Protein 1YNP (pdb70)

Structure (mmCIF, N/CA/C/O backbone):
data_1YNP
#
_entry.id   1YNP
#
_cell.length_a   74.669
_cell.length_b   86.566
_cell.length_c   105.427
_cell.angle_alpha   90.00
_cell.angle_beta   90.00
_cell.angle_gamma   90.00
#
_symmetry.space_group_name_H-M   'P 21 21 21'
#
loop_
_entity.id
_entity.type
_entity.pdbx_description
1 polymer oxidoreductase
2 branched beta-D-fructofuranose-(2-1)-alpha-D-glucopyranose
3 non-polymer 'SODIUM ION'
4 non-polymer 'SULFATE ION'
5 non-polymer GLYCEROL
6 water water
#
loop_
_atom_site.group_PDB
_atom_site.id
_atom_site.type_symbol
_atom_site.label_atom_id
_atom_site.label_alt_id
_atom_site.label_comp_id
_atom_site.label_asym_id
_atom_site.label_entity_id
_atom_site.label_seq_id
_atom_site.pdbx_PDB_ins_code
_atom_site.Cartn_x
_atom_site.Cartn_y
_atom_site.Cartn_z
_atom_site.occupancy
_atom_site.B_iso_or_equiv
_atom_site.auth_seq_id
_atom_site.auth_comp_id
_atom_site.auth_asym_id
_atom_site.auth_atom_id
_atom_site.pdbx_PDB_model_num
ATOM 1 N N . HIS A 1 20 ? -42.197 62.060 27.998 1.00 31.92 -1 HIS A N 1
ATOM 2 C CA . HIS A 1 20 ? -41.336 62.061 26.792 1.00 29.85 -1 HIS A CA 1
ATOM 3 C C . HIS A 1 20 ? -39.874 62.115 27.240 1.00 26.83 -1 HIS A C 1
ATOM 4 O O . HIS A 1 20 ? -38.968 61.741 26.509 1.00 25.00 -1 HIS A O 1
ATOM 11 N N . MET A 1 21 ? -39.485 62.525 28.654 1.00 18.76 1 MET A N 1
ATOM 12 C CA . MET A 1 21 ? -38.078 62.400 29.112 1.00 17.51 1 MET A CA 1
ATOM 13 C C . MET A 1 21 ? -37.794 60.981 29.573 1.00 17.85 1 MET A C 1
ATOM 14 O O . MET A 1 21 ? -38.367 60.516 30.585 1.00 21.79 1 MET A O 1
ATOM 19 N N . LYS A 1 22 ? -36.893 60.295 28.866 1.00 16.38 2 LYS A N 1
ATOM 20 C CA . LYS A 1 22 ? -36.455 58.958 29.244 1.00 16.14 2 LYS A CA 1
ATOM 21 C C . LYS A 1 22 ? -35.456 59.021 30.427 1.00 13.75 2 LYS A C 1
ATOM 22 O O . LYS A 1 22 ? -34.819 60.069 30.667 1.00 15.18 2 LYS A O 1
ATOM 28 N N . LYS A 1 23 ? -35.363 57.885 31.104 1.00 15.83 3 LYS A N 1
ATOM 29 C CA . LYS A 1 23 ? -34.463 57.717 32.251 1.00 14.50 3 LYS A CA 1
ATOM 30 C C . LYS A 1 23 ? -33.476 56.594 31.990 1.00 16.14 3 LYS A C 1
ATOM 31 O O . LYS A 1 23 ? -33.758 55.683 31.223 1.00 17.95 3 LYS A O 1
ATOM 37 N N . ARG A 1 24 ? -32.324 56.654 32.657 1.00 12.76 4 ARG A N 1
ATOM 38 C CA . ARG A 1 24 ? -31.346 55.575 32.612 1.00 13.59 4 ARG A CA 1
ATOM 39 C C . ARG A 1 24 ? -30.919 55.257 34.040 1.00 13.33 4 ARG A C 1
ATOM 40 O O . ARG A 1 24 ? -30.865 56.143 34.895 1.00 13.97 4 ARG A O 1
ATOM 48 N N . GLN A 1 25 ? -30.583 54.008 34.278 1.00 13.48 5 GLN A N 1
ATOM 49 C CA . GLN A 1 25 ? -30.037 53.592 35.593 1.00 14.35 5 GLN A CA 1
ATOM 50 C C . GLN A 1 25 ? -28.660 54.172 35.795 1.00 14.30 5 GLN A C 1
ATOM 51 O O . GLN A 1 25 ? -27.804 54.127 34.897 1.00 14.39 5 GLN A O 1
ATOM 57 N N . LEU A 1 26 ? -28.428 54.734 36.984 1.00 14.01 6 LEU A N 1
ATOM 58 C CA . LEU A 1 26 ? -27.114 55.291 37.284 1.00 14.46 6 LEU A CA 1
ATOM 59 C C . LEU A 1 26 ? -26.225 54.179 37.819 1.00 13.04 6 LEU A C 1
ATOM 60 O O . LEU A 1 26 ? -26.353 53.731 38.976 1.00 14.63 6 LEU A O 1
ATOM 65 N N . GLY A 1 27 ? -25.331 53.659 36.975 1.00 13.17 7 GLY A N 1
ATOM 66 C CA . GLY A 1 27 ? -24.530 52.518 37.379 1.00 15.18 7 GLY A CA 1
ATOM 67 C C . GLY A 1 27 ? -25.361 51.326 37.829 1.00 14.71 7 GLY A C 1
ATOM 68 O O . GLY A 1 27 ? -26.390 51.029 37.237 1.00 16.68 7 GLY A O 1
ATOM 69 N N . THR A 1 28 ? -24.972 50.677 38.927 1.00 16.81 8 THR A N 1
ATOM 70 C CA . THR A 1 28 ? -25.797 49.563 39.419 1.00 18.21 8 THR A CA 1
ATOM 71 C C . THR A 1 28 ? -26.719 50.021 40.554 1.00 17.69 8 THR A C 1
ATOM 72 O O . THR A 1 28 ? -27.366 49.186 41.192 1.00 19.52 8 THR A O 1
ATOM 76 N N . SER A 1 29 ? -26.764 51.340 40.796 1.00 16.12 9 SER A N 1
ATOM 77 C CA . SER A 1 29 ? -27.574 51.937 41.871 1.00 15.38 9 SER A CA 1
ATOM 78 C C . SER A 1 29 ? -29.072 51.827 41.544 1.00 16.06 9 SER A C 1
ATOM 79 O O . SER A 1 29 ? -29.470 51.533 40.417 1.00 16.05 9 SER A O 1
ATOM 82 N N . ASP A 1 30 ? -29.901 52.097 42.540 1.00 15.49 10 ASP A N 1
ATOM 83 C CA . ASP A 1 30 ? -31.344 52.124 42.341 1.00 17.92 10 ASP A CA 1
ATOM 84 C C . ASP A 1 30 ? -31.826 53.466 41.777 1.00 16.74 10 ASP A C 1
ATOM 85 O O . ASP A 1 30 ? -33.037 53.721 41.713 1.00 20.39 10 ASP A O 1
ATOM 90 N N . LEU A 1 31 ? -30.899 54.368 41.402 1.00 14.87 11 LEU A N 1
ATOM 91 C CA . LEU A 1 31 ? -31.312 55.685 40.932 1.00 15.39 11 LEU A CA 1
ATOM 92 C C . LEU A 1 31 ? -31.555 55.616 39.440 1.00 15.63 11 LEU A C 1
ATOM 93 O O . LEU A 1 31 ? -30.696 55.110 38.716 1.00 18.65 11 LEU A O 1
ATOM 98 N N . HIS A 1 32 ? -32.725 56.103 39.003 1.00 14.95 12 HIS A N 1
ATOM 99 C CA . HIS A 1 32 ? -33.055 56.186 37.576 1.00 14.64 12 HIS A CA 1
ATOM 100 C C . HIS A 1 32 ? -33.220 57.618 37.198 1.00 14.07 12 HIS A C 1
ATOM 101 O O . HIS A 1 32 ? -34.171 58.291 37.603 1.00 16.40 12 HIS A O 1
ATOM 108 N N . VAL A 1 33 ? -32.246 58.096 36.436 1.00 13.47 13 VAL A N 1
ATOM 109 C CA . VAL A 1 33 ? -32.076 59.548 36.253 1.00 13.88 13 VAL A CA 1
ATOM 110 C C . VAL A 1 33 ? -32.534 59.946 34.866 1.00 13.28 13 VAL A C 1
ATOM 111 O O . VAL A 1 33 ? -32.247 59.230 33.909 1.00 13.22 13 VAL A O 1
ATOM 115 N N . SER A 1 34 ? -33.156 61.116 34.765 1.00 13.55 14 SER A N 1
ATOM 116 C CA . SER A 1 34 ? -33.535 61.628 33.450 1.00 12.65 14 SER A CA 1
ATOM 117 C C . SER A 1 34 ? -32.268 61.788 32.586 1.00 12.15 14 SER A C 1
ATOM 118 O O . SER A 1 34 ? -31.201 62.141 33.093 1.00 12.62 14 SER A O 1
ATOM 121 N N . GLU A 1 35 ? -32.396 61.532 31.284 1.00 12.41 15 GLU A N 1
ATOM 122 C CA . GLU A 1 35 ? -31.268 61.684 30.381 1.00 12.54 15 GLU A CA 1
ATOM 123 C C . GLU A 1 35 ? -30.662 63.073 30.314 1.00 13.16 15 GLU A C 1
ATOM 124 O O . GLU A 1 35 ? -29.472 63.201 29.968 1.00 12.35 15 GLU A O 1
ATOM 130 N N . LEU A 1 36 ? -31.476 64.095 30.574 1.00 12.92 16 LEU A N 1
ATOM 131 C CA . LEU A 1 36 ? -30.976 65.452 30.765 1.00 12.66 16 LEU A CA 1
ATOM 132 C C . LEU A 1 36 ? -31.064 65.701 32.264 1.00 12.42 16 LEU A C 1
ATOM 133 O O . LEU A 1 36 ? -32.131 65.528 32.863 1.00 13.80 16 LEU A O 1
ATOM 138 N N . GLY A 1 37 ? -29.981 66.140 32.853 1.00 13.66 17 GLY A N 1
ATOM 139 C CA . GLY A 1 37 ? -30.004 66.566 34.232 1.00 15.01 17 GLY A CA 1
ATOM 140 C C . GLY A 1 37 ? -29.874 68.066 34.336 1.00 15.94 17 GLY A C 1
ATOM 141 O O . GLY A 1 37 ? -29.427 68.716 33.388 1.00 20.51 17 GLY A O 1
ATOM 142 N N . PHE A 1 38 ? -30.258 68.650 35.474 1.00 15.39 18 PHE A N 1
ATOM 143 C CA . PHE A 1 38 ? -30.227 70.081 35.636 1.00 15.70 18 PHE A CA 1
ATOM 144 C C . PHE A 1 38 ? -29.136 70.460 36.643 1.00 16.76 18 PHE A C 1
ATOM 145 O O . PHE A 1 38 ? -29.015 69.886 37.701 1.00 16.67 18 PHE A O 1
ATOM 153 N N . GLY A 1 39 ? -28.365 71.463 36.253 1.00 18.13 19 GLY A N 1
ATOM 154 C CA . GLY A 1 39 ? -27.334 72.073 37.035 1.00 18.33 19 GLY A CA 1
ATOM 155 C C . GLY A 1 39 ? -26.860 73.223 36.134 1.00 22.08 19 GLY A C 1
ATOM 156 O O . GLY A 1 39 ? -27.368 73.448 35.018 1.00 25.03 19 GLY A O 1
ATOM 157 N N . CYS A 1 40 ? -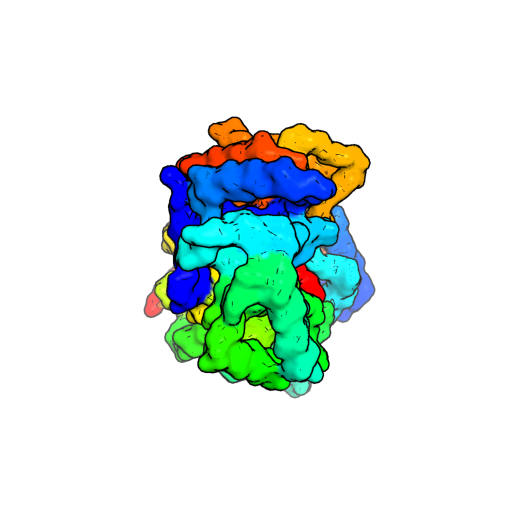25.818 73.877 36.570 1.00 24.38 20 CYS A N 1
ATOM 158 C CA . CYS A 1 40 ? -25.099 74.827 35.676 1.00 22.26 20 CYS A CA 1
ATOM 159 C C . CYS A 1 40 ? -26.065 75.862 35.027 1.00 23.79 20 CYS A C 1
ATOM 160 O O . CYS A 1 40 ? -26.056 76.117 33.778 1.00 24.66 20 CYS A O 1
ATOM 163 N N . MET A 1 41 ? -26.927 76.391 35.895 1.00 23.22 21 MET A N 1
ATOM 164 C CA . MET A 1 41 ? -27.822 77.478 35.574 1.00 21.85 21 MET A CA 1
ATOM 165 C C . MET A 1 41 ? -28.043 78.306 36.821 1.00 19.81 21 MET A C 1
ATOM 166 O O . MET A 1 41 ? -28.425 77.793 37.846 1.00 24.44 21 MET A O 1
ATOM 171 N N . SER A 1 42 ? -27.950 79.627 36.653 1.00 22.54 22 SER A N 1
ATOM 172 C CA . SER A 1 42 ? -28.205 80.544 37.748 1.00 24.12 22 SER A CA 1
ATOM 173 C C . SER A 1 42 ? -29.712 80.670 37.966 1.00 25.37 22 SER A C 1
ATOM 174 O O . SER A 1 42 ? -30.468 80.956 37.038 1.00 26.51 22 SER A O 1
ATOM 177 N N . LEU A 1 43 ? -30.128 80.490 39.207 1.00 25.71 23 LEU A N 1
ATOM 178 C CA . LEU A 1 43 ? -31.521 80.665 39.576 1.00 27.23 23 LEU A CA 1
ATOM 179 C C . LEU A 1 43 ? -31.842 82.119 39.968 1.00 29.43 23 LEU A C 1
ATOM 180 O O . LEU A 1 43 ? -32.998 82.453 40.242 1.00 31.69 23 LEU A O 1
ATOM 185 N N . GLY A 1 44 ? -30.823 82.975 40.026 1.00 31.27 24 GLY A N 1
ATOM 186 C CA . GLY A 1 44 ? -31.058 84.403 40.288 1.00 31.03 24 GLY A CA 1
ATOM 187 C C . GLY A 1 44 ? -31.285 84.753 41.749 1.00 32.55 24 GLY A C 1
ATOM 188 O O . GLY A 1 44 ? -31.197 83.891 42.605 1.00 34.20 24 GLY A O 1
ATOM 189 N N . THR A 1 45 ? -31.610 86.028 42.012 1.00 33.40 25 THR A N 1
ATOM 190 C CA . THR A 1 45 ? -31.697 86.631 43.373 1.00 33.49 25 THR A CA 1
ATOM 191 C C . THR A 1 45 ? -33.100 86.553 44.016 1.00 33.46 25 THR A C 1
ATOM 192 O O . THR A 1 45 ? -33.245 86.647 45.239 1.00 33.21 25 THR A O 1
ATOM 196 N N . ASP A 1 46 ? -34.116 86.430 43.169 1.00 33.16 26 ASP A N 1
ATOM 197 C CA . ASP A 1 46 ? -35.508 86.437 43.589 1.00 33.76 26 ASP A CA 1
ATOM 198 C C . ASP A 1 46 ? -35.929 84.998 43.774 1.00 32.35 26 ASP A C 1
ATOM 199 O O . ASP A 1 46 ? -35.919 84.220 42.820 1.00 31.74 26 ASP A O 1
ATOM 204 N N . GLU A 1 47 ? -36.289 84.645 45.005 1.00 31.18 27 GLU A N 1
ATOM 205 C CA . GLU A 1 47 ? -36.712 83.276 45.311 1.00 31.49 27 GLU A CA 1
ATOM 206 C C . GLU A 1 47 ? -37.965 82.882 44.530 1.00 30.74 27 GLU A C 1
ATOM 207 O O . GLU A 1 47 ? -38.106 81.738 44.097 1.00 30.68 27 GLU A O 1
ATOM 213 N N . THR A 1 48 ? -38.877 83.830 44.337 1.00 30.67 28 THR A N 1
ATOM 214 C CA . THR A 1 48 ? -40.101 83.551 43.592 1.00 30.02 28 THR A CA 1
ATOM 215 C C . THR A 1 48 ? -39.772 83.123 42.145 1.00 29.67 28 THR A C 1
ATOM 216 O O . THR A 1 48 ? -40.303 82.112 41.648 1.00 29.35 28 THR A O 1
ATOM 220 N N . LYS A 1 49 ? -38.867 83.864 41.500 1.00 28.66 29 LYS A N 1
ATOM 221 C CA . LYS A 1 49 ? -38.419 83.527 40.142 1.00 28.23 29 LYS A CA 1
ATOM 222 C C . LYS A 1 49 ? -37.653 82.211 40.122 1.00 24.91 29 LYS A C 1
ATOM 223 O O . LYS A 1 49 ? -37.845 81.405 39.222 1.00 26.73 29 LYS A O 1
ATOM 229 N N . ALA A 1 50 ? -36.823 81.986 41.137 1.00 25.09 30 ALA A N 1
ATOM 230 C CA . ALA A 1 50 ? -36.074 80.729 41.221 1.00 23.10 30 ALA A CA 1
ATOM 231 C C . ALA A 1 50 ? -37.035 79.542 41.281 1.00 21.37 30 ALA A C 1
ATOM 232 O O . ALA A 1 50 ? -36.844 78.519 40.604 1.00 21.60 30 ALA A O 1
ATOM 234 N N . ARG A 1 51 ? -38.094 79.656 42.087 1.00 22.45 31 ARG A N 1
ATOM 235 C CA . ARG A 1 51 ? -38.990 78.540 42.252 1.00 23.03 31 ARG A CA 1
ATOM 236 C C . ARG A 1 51 ? -39.791 78.335 40.966 1.00 22.82 31 ARG A C 1
ATOM 237 O O . ARG A 1 51 ? -40.133 77.217 40.623 1.00 23.80 31 ARG A O 1
ATOM 245 N N . ARG A 1 52 ? -40.103 79.424 40.251 1.00 24.89 32 ARG A N 1
ATOM 246 C CA . ARG A 1 52 ? -40.697 79.316 38.913 1.00 25.67 32 ARG A CA 1
ATOM 247 C C . ARG A 1 52 ? -39.812 78.523 37.934 1.00 23.63 32 ARG A C 1
ATOM 248 O O . ARG A 1 52 ? -40.306 77.668 37.210 1.00 23.97 32 ARG A O 1
ATOM 256 N N . ILE A 1 53 ? -38.527 78.838 37.916 1.00 22.56 33 ILE A N 1
ATOM 257 C CA . ILE A 1 53 ? -37.566 78.107 37.092 1.00 22.05 33 ILE A CA 1
ATOM 258 C C . ILE A 1 53 ? -37.565 76.625 37.447 1.00 20.22 33 ILE A C 1
ATOM 259 O O . ILE A 1 53 ? -37.757 75.776 36.579 1.00 21.28 33 ILE A O 1
ATOM 264 N N . MET A 1 54 ? -37.436 76.313 38.740 1.00 19.23 34 MET A N 1
ATOM 265 C CA . MET A 1 54 ? -37.412 74.905 39.141 1.00 19.99 34 MET A CA 1
ATOM 266 C C . MET A 1 54 ? -38.689 74.158 38.838 1.00 19.17 34 MET A C 1
ATOM 267 O O . MET A 1 54 ? -38.648 72.962 38.526 1.00 18.69 34 MET A O 1
ATOM 272 N N . ASP A 1 55 ? -39.847 74.796 39.034 1.00 20.04 35 ASP A N 1
ATOM 273 C CA . ASP A 1 55 ? -41.101 74.142 38.718 1.00 20.55 35 ASP A CA 1
ATOM 274 C C . ASP A 1 55 ? -41.097 73.737 37.245 1.00 19.41 35 ASP A C 1
ATOM 275 O O . ASP A 1 55 ? -41.544 72.655 36.890 1.00 22.02 35 ASP A O 1
ATOM 280 N N . GLU A 1 56 ? -40.618 74.639 36.382 1.00 19.44 36 GLU A N 1
ATOM 281 C CA . GLU A 1 56 ? -40.578 74.326 34.946 1.00 19.64 36 GLU A CA 1
ATOM 282 C C . GLU A 1 56 ? -39.616 73.189 34.591 1.00 18.19 36 GLU A C 1
ATOM 283 O O . GLU A 1 56 ? -39.955 72.294 33.836 1.00 19.65 36 GLU A O 1
ATOM 289 N N . VAL A 1 57 ? -38.433 73.216 35.194 1.00 18.13 37 VAL A N 1
ATOM 290 C CA . VAL A 1 57 ? -37.474 72.112 35.064 1.00 17.17 37 VAL A CA 1
ATOM 291 C C . VAL A 1 57 ? -38.129 70.766 35.377 1.00 17.26 37 VAL A C 1
ATOM 292 O O . VAL A 1 57 ? -38.052 69.807 34.600 1.00 17.88 37 VAL A O 1
ATOM 296 N N . LEU A 1 58 ? -38.798 70.704 36.537 1.00 18.00 38 LEU A N 1
ATOM 297 C CA . LEU A 1 58 ? -39.394 69.449 36.951 1.00 17.84 38 LEU A CA 1
ATOM 298 C C . LEU A 1 58 ? -40.571 69.067 36.038 1.00 16.61 38 LEU A C 1
ATOM 299 O O . LEU A 1 58 ? -40.788 67.904 35.734 1.00 19.13 38 LEU A O 1
ATOM 304 N N . GLU A 1 59 ? -41.340 70.087 35.633 1.00 17.83 39 GLU A N 1
ATOM 305 C CA . GLU A 1 59 ? -42.482 69.866 34.723 1.00 21.18 39 GLU A CA 1
ATOM 306 C C . GLU A 1 59 ? -42.042 69.229 33.388 1.00 19.17 39 GLU A C 1
ATOM 307 O O . GLU A 1 59 ? -42.754 68.410 32.824 1.00 21.77 39 GLU A O 1
ATOM 313 N N . LEU A 1 60 ? -40.838 69.603 32.937 1.00 19.08 40 LEU A N 1
ATOM 314 C CA . LEU A 1 60 ? -40.251 69.056 31.705 1.00 18.12 40 LEU A CA 1
ATOM 315 C C . LEU A 1 60 ? -39.830 67.594 31.842 1.00 18.15 40 LEU A C 1
ATOM 316 O O . LEU A 1 60 ? -39.447 66.974 30.866 1.00 20.07 40 LEU A O 1
ATOM 321 N N . GLY A 1 61 ? -39.892 67.037 33.057 1.00 17.17 41 GLY A N 1
ATOM 322 C CA . GLY A 1 61 ? -39.541 65.633 33.232 1.00 16.80 41 GLY A CA 1
ATOM 323 C C . GLY A 1 61 ? -38.099 65.394 33.680 1.00 14.74 41 GLY A C 1
ATOM 324 O O . GLY A 1 61 ? -37.636 64.271 33.739 1.00 18.18 41 GLY A O 1
ATOM 325 N N . ILE A 1 62 ? -37.376 66.477 33.933 1.00 15.62 42 ILE A N 1
ATOM 326 C CA . ILE A 1 62 ? -35.995 66.361 34.467 1.00 14.74 42 ILE A CA 1
ATOM 327 C C . ILE A 1 62 ? -36.132 66.004 35.948 1.00 13.82 42 ILE A C 1
ATOM 328 O O . ILE A 1 62 ? -36.882 66.681 36.661 1.00 16.21 42 ILE A O 1
ATOM 333 N N . ASN A 1 63 ? -35.466 64.950 36.391 1.00 13.75 43 ASN A N 1
ATOM 334 C CA . ASN A 1 63 ? -35.636 64.584 37.814 1.00 13.52 43 ASN A CA 1
ATOM 335 C C . ASN A 1 63 ? -34.313 64.533 38.556 1.00 14.30 43 ASN A C 1
ATOM 336 O O . ASN A 1 63 ? -34.288 64.154 39.724 1.00 16.89 43 ASN A O 1
ATOM 341 N N . TYR A 1 64 ? -33.236 64.924 37.880 1.00 14.64 44 TYR A N 1
ATOM 342 C CA . TYR A 1 64 ? -31.872 64.843 38.399 1.00 13.85 44 TYR A CA 1
ATOM 343 C C . TYR A 1 64 ? -31.369 66.248 38.554 1.00 13.89 44 TYR A C 1
ATOM 344 O O . TYR A 1 64 ? -31.191 66.951 37.537 1.00 16.55 44 TYR A O 1
ATOM 353 N N . LEU A 1 65 ? -31.120 66.655 39.806 1.00 13.11 45 LEU A N 1
ATOM 354 C CA . LEU A 1 65 ? -30.653 67.990 40.103 1.00 15.03 45 LEU A CA 1
ATOM 355 C C . LEU A 1 65 ? -29.304 67.904 40.767 1.00 15.31 45 LEU A C 1
ATOM 356 O O . LEU A 1 65 ? -29.185 67.320 41.830 1.00 18.84 45 LEU A O 1
ATOM 361 N N . ASP A 1 66 ? -28.279 68.428 40.109 1.00 14.86 46 ASP A N 1
ATOM 362 C CA . ASP A 1 66 ? -26.940 68.457 40.718 1.00 14.83 46 ASP A CA 1
ATOM 363 C C . ASP A 1 66 ? -26.630 69.861 41.149 1.00 14.12 46 ASP A C 1
ATOM 364 O O . ASP A 1 66 ? -26.590 70.764 40.310 1.00 15.47 46 ASP A O 1
ATOM 369 N N . THR A 1 67 ? -26.463 70.059 42.458 1.00 14.18 47 THR A N 1
ATOM 370 C CA . THR A 1 67 ? -26.249 71.407 42.966 1.00 16.60 47 THR A CA 1
ATOM 371 C C . THR A 1 67 ? -24.789 71.811 42.918 1.00 16.73 47 THR A C 1
ATOM 372 O O . THR A 1 67 ? -24.482 72.985 43.127 1.00 20.99 47 THR A O 1
ATOM 376 N N . ALA A 1 68 ? -23.903 70.864 42.651 1.00 15.98 48 ALA A N 1
ATOM 377 C CA . ALA A 1 68 ? -22.448 71.098 42.660 1.00 17.83 48 ALA A CA 1
ATOM 378 C C . ALA A 1 68 ? -22.057 72.059 41.540 1.00 17.86 48 ALA A C 1
ATOM 379 O O . ALA A 1 68 ? -22.633 72.013 40.453 1.00 17.60 48 ALA A O 1
ATOM 381 N N . ASP A 1 69 ? -21.044 72.886 41.806 1.00 20.15 49 ASP A N 1
ATOM 382 C CA . ASP A 1 69 ? -20.478 73.712 40.757 1.00 20.63 49 ASP A CA 1
ATOM 383 C C . ASP A 1 69 ? -20.048 72.879 39.528 1.00 18.85 49 ASP A C 1
ATOM 384 O O . ASP A 1 69 ? -19.354 71.862 39.667 1.00 21.87 49 ASP A O 1
ATOM 389 N N . LEU A 1 70 ? -20.506 73.305 38.356 1.00 16.86 50 LEU A N 1
ATOM 390 C CA . LEU A 1 70 ? -20.052 72.826 37.037 1.00 17.30 50 LEU A CA 1
ATOM 391 C C . LEU A 1 70 ? -19.585 74.069 36.341 1.00 15.90 50 LEU A C 1
ATOM 392 O O . LEU A 1 70 ? -20.341 75.086 36.254 1.00 17.83 50 LEU A O 1
ATOM 397 N N . TYR A 1 71 ? -18.351 74.052 35.873 1.00 13.32 51 TYR A N 1
ATOM 398 C CA . TYR A 1 71 ? -17.792 75.260 35.269 1.00 13.54 51 TYR A CA 1
ATOM 399 C C . TYR A 1 71 ? -18.024 76.499 36.137 1.00 15.70 51 TYR A C 1
ATOM 400 O O . TYR A 1 71 ? -18.343 77.566 35.626 1.00 16.39 51 TYR A O 1
ATOM 409 N N . ASN A 1 72 ? -17.845 76.368 37.451 1.00 14.79 52 ASN A N 1
ATOM 410 C CA . ASN A 1 72 ? -17.927 77.582 38.332 1.00 19.25 52 ASN A CA 1
ATOM 411 C C . ASN A 1 72 ? -19.409 78.097 38.439 1.00 19.07 52 ASN A C 1
ATOM 412 O O . ASN A 1 72 ? -19.606 79.242 38.857 1.00 20.67 52 ASN A O 1
ATOM 417 N N . GLN A 1 73 ? -20.423 77.319 38.033 1.00 22.75 53 GLN A N 1
ATOM 418 C CA . GLN A 1 73 ? -21.832 77.739 38.252 1.00 20.37 53 GLN A CA 1
ATOM 419 C C . GLN A 1 73 ? -22.529 76.552 38.987 1.00 20.21 53 GLN A C 1
ATOM 420 O O . GLN A 1 73 ? -22.563 75.496 38.413 1.00 19.30 53 GLN A O 1
ATOM 426 N N . GLY A 1 74 ? -23.042 76.705 40.237 1.00 23.07 54 GLY A N 1
ATOM 427 C CA . GLY A 1 74 ? -23.758 75.641 40.912 1.00 22.08 54 GLY A CA 1
ATOM 428 C C . GLY A 1 74 ? -25.212 76.045 41.020 1.00 20.11 54 GLY A C 1
ATOM 429 O O . GLY A 1 74 ? -25.666 76.946 40.313 1.00 21.98 54 GLY A O 1
ATOM 430 N N . LEU A 1 75 ? -25.965 75.357 41.884 1.00 19.50 55 LEU A N 1
ATOM 431 C CA . LEU A 1 75 ? -27.331 75.768 42.158 1.00 18.79 55 LEU A CA 1
ATOM 432 C C . LEU A 1 75 ? -27.454 76.213 43.617 1.00 18.94 55 LEU A C 1
ATOM 433 O O . LEU A 1 75 ? -26.900 75.576 44.515 1.00 21.61 55 LEU A O 1
ATOM 438 N N . ASN A 1 76 ? -28.173 77.322 43.849 1.00 20.35 56 ASN A N 1
ATOM 439 C CA . ASN A 1 76 ? -28.457 77.820 45.193 1.00 19.53 56 ASN A CA 1
ATOM 440 C C . ASN A 1 76 ? -29.241 76.735 45.938 1.00 18.65 56 ASN A C 1
ATOM 441 O O . ASN A 1 76 ? -30.404 76.446 45.582 1.00 18.78 56 ASN A O 1
ATOM 446 N N . GLU A 1 77 ? -28.610 76.197 46.979 1.00 17.44 57 GLU A N 1
ATOM 447 C CA . GLU A 1 77 ? -29.169 75.068 47.731 1.00 16.45 57 GLU A CA 1
ATOM 448 C C . GLU A 1 77 ? -30.393 75.455 48.524 1.00 18.28 57 GLU A C 1
ATOM 449 O O . GLU A 1 77 ? -31.308 74.656 48.698 1.00 20.31 57 GLU A O 1
ATOM 455 N N . GLN A 1 78 ? -30.422 76.696 49.000 1.00 17.84 58 GLN A N 1
ATOM 456 C CA . GLN A 1 78 ? -31.612 77.115 49.750 1.00 18.61 58 GLN A CA 1
ATOM 457 C C . GLN A 1 78 ? -32.834 77.150 48.820 1.00 18.51 58 GLN A C 1
ATOM 458 O O . GLN A 1 78 ? -33.944 76.697 49.174 1.00 18.72 58 GLN A O 1
ATOM 464 N N . PHE A 1 79 ? -32.642 77.677 47.611 1.00 18.95 59 PHE A N 1
ATOM 465 C CA . PHE A 1 79 ? -33.702 77.720 46.624 1.00 18.18 59 PHE A CA 1
ATOM 466 C C . PHE A 1 79 ? -34.119 76.343 46.156 1.00 17.79 59 PHE A C 1
ATOM 467 O O . PHE A 1 79 ? -35.315 76.025 46.068 1.00 18.92 59 PHE A O 1
ATOM 475 N N . VAL A 1 80 ? -33.142 75.506 45.818 1.00 18.64 60 VAL A N 1
ATOM 476 C CA . VAL A 1 80 ? -33.418 74.119 45.443 1.00 18.38 60 VAL A CA 1
ATOM 477 C C . VAL A 1 80 ? -34.195 73.444 46.581 1.00 17.09 60 VAL A C 1
ATOM 478 O O . VAL A 1 80 ? -35.181 72.724 46.319 1.00 17.54 60 VAL A O 1
ATOM 482 N N . GLY A 1 81 ? -33.779 73.676 47.824 1.00 17.55 61 GLY A N 1
ATOM 483 C CA . GLY A 1 81 ? -34.471 73.036 48.958 1.00 18.05 61 GLY A CA 1
ATOM 484 C C . GLY A 1 81 ? -35.941 73.386 48.954 1.00 16.99 61 GLY A C 1
ATOM 485 O O . GLY A 1 81 ? -36.800 72.530 49.215 1.00 19.11 61 GLY A O 1
ATOM 486 N N . LYS A 1 82 ? -36.244 74.651 48.728 1.00 17.51 62 LYS A N 1
ATOM 487 C CA . LYS A 1 82 ? -37.634 75.084 48.735 1.00 20.12 62 LYS A CA 1
ATOM 488 C C . LYS A 1 82 ? -38.403 74.468 47.560 1.00 21.36 62 LYS A C 1
ATOM 489 O O . LYS A 1 82 ? -39.596 74.193 47.635 1.00 21.84 62 LYS A O 1
ATOM 495 N N . ALA A 1 83 ? -37.716 74.237 46.451 1.00 22.30 63 ALA A N 1
ATOM 496 C CA . ALA A 1 83 ? -38.370 73.596 45.321 1.00 21.80 63 ALA A CA 1
ATOM 497 C C . ALA A 1 83 ? -38.655 72.120 45.553 1.00 20.59 63 ALA A C 1
ATOM 498 O O . ALA A 1 83 ? -39.583 71.580 44.940 1.00 24.15 63 ALA A O 1
ATOM 500 N N . LEU A 1 84 ? -37.881 71.482 46.426 1.00 18.17 64 LEU A N 1
ATOM 501 C CA . LEU A 1 84 ? -38.059 70.039 46.702 1.00 18.34 64 LEU A CA 1
ATOM 502 C C . LEU A 1 84 ? -39.343 69.803 47.513 1.00 17.33 64 LEU A C 1
ATOM 503 O O . LEU A 1 84 ? -39.803 68.680 47.595 1.00 16.95 64 LEU A O 1
ATOM 508 N N . LYS A 1 85 ? -39.845 70.850 48.156 1.00 18.07 65 LYS A N 1
ATOM 509 C CA . LYS A 1 85 ? -40.882 70.667 49.208 1.00 18.54 65 LYS A CA 1
ATOM 510 C C . LYS A 1 85 ? -42.109 69.933 48.672 1.00 17.69 65 LYS A C 1
ATOM 511 O O . LYS A 1 85 ? -42.704 70.378 47.691 1.00 19.34 65 LYS A O 1
ATOM 517 N N . GLY A 1 86 ? -42.464 68.811 49.303 1.00 16.66 66 GLY A N 1
ATOM 518 C CA . GLY A 1 86 ? -43.657 68.038 48.970 1.00 17.23 66 GLY A CA 1
ATOM 519 C C . GLY A 1 86 ? -43.424 67.012 47.885 1.00 16.00 66 GLY A C 1
ATOM 520 O O . GLY A 1 86 ? -44.320 66.228 47.564 1.00 19.22 66 GLY A O 1
ATOM 521 N N . ARG A 1 87 ? -42.219 67.002 47.302 1.00 15.65 67 ARG A N 1
ATOM 522 C CA . ARG A 1 87 ? -41.950 66.042 46.233 1.00 15.82 67 ARG A CA 1
ATOM 523 C C . ARG A 1 87 ? -40.544 65.439 46.278 1.00 16.44 67 ARG A C 1
ATOM 524 O O . ARG A 1 87 ? -39.988 65.040 45.238 1.00 16.68 67 ARG A O 1
ATOM 532 N N . ARG A 1 88 ? -39.954 65.379 47.476 1.00 17.62 68 ARG A N 1
ATOM 533 C CA . ARG A 1 88 ? -38.550 64.971 47.620 1.00 17.92 68 ARG A CA 1
ATOM 534 C C . ARG A 1 88 ? -38.298 63.615 46.990 1.00 15.69 68 ARG A C 1
ATOM 535 O O . ARG A 1 88 ? -37.241 63.381 46.380 1.00 15.56 68 ARG A O 1
ATOM 543 N N . GLN A 1 89 ? -39.249 62.697 47.189 1.00 16.93 69 GLN A N 1
ATOM 544 C CA . GLN A 1 89 ? -39.086 61.321 46.819 1.00 18.83 69 GLN A CA 1
ATOM 545 C C . GLN A 1 89 ? -39.036 61.169 45.296 1.00 17.82 69 GLN A C 1
ATOM 546 O O . GLN A 1 89 ? -38.614 60.141 44.814 1.00 21.50 69 GLN A O 1
ATOM 552 N N . ASP A 1 90 ? -39.502 62.189 44.571 1.00 17.05 70 ASP A N 1
ATOM 553 C CA . ASP A 1 90 ? -39.589 62.158 43.109 1.00 19.30 70 ASP A CA 1
ATOM 554 C C . ASP A 1 90 ? -38.362 62.757 42.432 1.00 17.12 70 ASP A C 1
ATOM 555 O O . ASP A 1 90 ? -38.311 62.821 41.209 1.00 19.77 70 ASP A O 1
ATOM 560 N N . ILE A 1 91 ? -37.403 63.218 43.223 1.00 14.40 71 ILE A N 1
ATOM 561 C CA . ILE A 1 91 ? -36.245 63.934 42.702 1.00 13.84 71 ILE A CA 1
ATOM 562 C C . ILE A 1 91 ? -34.985 63.218 43.159 1.00 13.84 71 ILE A C 1
ATOM 563 O O . ILE A 1 91 ? -34.891 62.783 44.299 1.00 13.48 71 ILE A O 1
ATOM 568 N N . ILE A 1 92 ? -34.033 63.096 42.240 1.00 12.27 72 ILE A N 1
ATOM 569 C CA . ILE A 1 92 ? -32.678 62.610 42.559 1.00 11.64 72 ILE A CA 1
ATOM 570 C C . ILE A 1 92 ? -31.741 63.793 42.724 1.00 12.20 72 ILE A C 1
ATOM 571 O O . ILE A 1 92 ? -31.508 64.541 41.764 1.00 12.93 72 ILE A O 1
ATOM 576 N N . LEU A 1 93 ? -31.259 63.985 43.965 1.00 11.14 73 LEU A N 1
ATOM 577 C CA . LEU A 1 93 ? -30.497 65.142 44.330 1.00 12.05 73 LEU A CA 1
ATOM 578 C C . LEU A 1 93 ? -29.027 64.758 44.472 1.00 11.62 73 LEU A C 1
ATOM 579 O O . LEU A 1 93 ? -28.693 63.800 45.182 1.00 12.74 73 LEU A O 1
ATOM 584 N N . ALA A 1 94 ? -28.175 65.481 43.764 1.00 12.55 74 ALA A N 1
ATOM 585 C CA . ALA A 1 94 ? -26.716 65.268 43.863 1.00 12.68 74 ALA A CA 1
ATOM 586 C C . ALA A 1 94 ? -26.035 66.508 44.354 1.00 12.94 74 ALA A C 1
ATOM 587 O O . ALA A 1 94 ? -26.494 67.634 44.048 1.00 14.57 74 ALA A O 1
ATOM 589 N N . THR A 1 95 ? -24.968 66.328 45.145 1.00 11.49 75 THR A N 1
ATOM 590 C CA . THR A 1 95 ? -24.189 67.454 45.643 1.00 13.50 75 THR A CA 1
ATOM 591 C C . THR A 1 95 ? -22.716 66.984 45.566 1.00 11.51 75 THR A C 1
ATOM 592 O O . THR A 1 95 ? -22.416 65.850 45.199 1.00 13.08 75 THR A O 1
ATOM 596 N N . LYS A 1 96 ? -21.790 67.834 45.946 1.00 14.07 76 LYS A N 1
ATOM 597 C CA . LYS A 1 96 ? -20.374 67.480 45.951 1.00 15.32 76 LYS A CA 1
ATOM 598 C C . LYS A 1 96 ? -19.700 67.797 47.268 1.00 15.62 76 LYS A C 1
ATOM 599 O O . LYS A 1 96 ? -20.225 68.538 48.152 1.00 17.51 76 LYS A O 1
ATOM 605 N N . VAL A 1 97 ? -18.533 67.208 47.398 1.00 13.47 77 VAL A N 1
ATOM 606 C CA . VAL A 1 97 ? -17.550 67.569 48.415 1.00 15.86 77 VAL A CA 1
ATOM 607 C C . VAL A 1 97 ? -16.183 67.666 47.764 1.00 18.91 77 VAL A C 1
ATOM 608 O O . VAL A 1 97 ? -15.855 66.909 46.880 1.00 17.22 77 VAL A O 1
ATOM 612 N N . SER A 1 113 ? -9.662 63.843 57.160 1.00 23.90 93 SER A N 1
ATOM 613 C CA . SER A 1 113 ? -10.358 63.742 55.865 1.00 23.83 93 SER A CA 1
ATOM 614 C C . SER A 1 113 ? -11.759 63.052 55.972 1.00 23.31 93 SER A C 1
ATOM 615 O O . SER A 1 113 ? -12.763 63.509 55.368 1.00 22.98 93 SER A O 1
ATOM 618 N N . LYS A 1 114 ? -11.865 61.965 56.737 1.00 23.60 94 LYS A N 1
ATOM 619 C CA . LYS A 1 114 ? -13.200 61.422 57.040 1.00 22.22 94 LYS A CA 1
ATOM 620 C C . LYS A 1 114 ? -14.128 62.484 57.694 1.00 24.04 94 LYS A C 1
ATOM 621 O O . LYS A 1 114 ? -15.289 62.667 57.305 1.00 23.89 94 LYS A O 1
ATOM 627 N N . ALA A 1 115 ? -13.613 63.228 58.667 1.00 26.20 95 ALA A N 1
ATOM 628 C CA . ALA A 1 115 ? -14.444 64.252 59.319 1.00 27.93 95 ALA A CA 1
ATOM 629 C C . ALA A 1 115 ? -14.882 65.352 58.371 1.00 28.66 95 ALA A C 1
ATOM 630 O O . ALA A 1 115 ? -16.027 65.818 58.439 1.00 31.73 95 ALA A O 1
ATOM 632 N N . TYR A 1 116 ? -14.011 65.748 57.454 1.00 25.15 96 TYR A N 1
ATOM 633 C CA . TYR A 1 116 ? -14.381 66.784 56.502 1.00 25.18 96 TYR A CA 1
ATOM 634 C C . TYR A 1 116 ? -15.537 66.289 55.654 1.00 22.30 96 TYR A C 1
ATOM 635 O O . TYR A 1 116 ? -16.516 67.008 55.532 1.00 23.10 96 TYR A O 1
ATOM 644 N N . ILE A 1 117 ? -15.433 65.068 55.126 1.00 19.64 97 ILE A N 1
ATOM 645 C CA . ILE A 1 117 ? -16.431 64.550 54.182 1.00 19.97 97 ILE A CA 1
ATOM 646 C C . ILE A 1 117 ? -17.778 64.436 54.875 1.00 22.78 97 ILE A C 1
ATOM 647 O O . ILE A 1 117 ? -18.825 64.702 54.270 1.00 23.57 97 ILE A O 1
ATOM 652 N N . LYS A 1 118 ? -17.753 64.103 56.157 1.00 24.22 98 LYS A N 1
ATOM 653 C CA . LYS A 1 118 ? -19.007 64.028 56.912 1.00 27.72 98 LYS A CA 1
ATOM 654 C C . LYS A 1 118 ? -19.617 65.386 57.219 1.00 29.70 98 LYS A C 1
ATOM 655 O O . LYS A 1 118 ? -20.825 65.608 56.990 1.00 32.33 98 LYS A O 1
ATOM 661 N N . GLU A 1 119 ? -18.810 66.298 57.741 1.00 29.01 99 GLU A N 1
ATOM 662 C CA . GLU A 1 119 ? -19.282 67.643 58.087 1.00 30.55 99 GLU A CA 1
ATOM 663 C C . GLU A 1 119 ? -19.829 68.379 56.858 1.00 28.42 99 GLU A C 1
ATOM 664 O O . GLU A 1 119 ? -20.844 69.084 56.932 1.00 28.79 99 GLU A O 1
ATOM 670 N N . ALA A 1 120 ? -19.190 68.170 55.712 1.00 25.51 100 ALA A N 1
ATOM 671 C CA . ALA A 1 120 ? -19.602 68.840 54.498 1.00 22.50 100 ALA A CA 1
ATOM 672 C C . ALA A 1 120 ? -21.057 68.534 54.072 1.00 21.26 100 ALA A C 1
ATOM 673 O O . ALA A 1 120 ? -21.805 69.452 53.789 1.00 23.75 100 ALA A O 1
ATOM 675 N N . VAL A 1 121 ? -21.428 67.264 53.973 1.00 20.68 101 VAL A N 1
ATOM 676 C CA . VAL A 1 121 ? -22.786 66.950 53.514 1.00 20.07 101 VAL A CA 1
ATOM 677 C C . VAL A 1 121 ? -23.845 67.452 54.521 1.00 19.95 101 VAL A C 1
ATOM 678 O O . VAL A 1 121 ? -24.971 67.845 54.127 1.00 20.18 101 VAL A O 1
ATOM 682 N N . LYS A 1 122 ? -23.483 67.463 55.805 1.00 20.94 102 LYS A N 1
ATOM 683 C CA . LYS A 1 122 ? -24.381 68.018 56.828 1.00 23.95 102 LYS A CA 1
ATOM 684 C C . LYS A 1 122 ? -24.780 69.465 56.518 1.00 23.54 102 LYS A C 1
ATOM 685 O O . LYS A 1 122 ? -25.967 69.833 56.674 1.00 21.58 102 LYS A O 1
ATOM 691 N N . ASP A 1 123 ? -23.796 70.277 56.111 1.00 23.16 103 ASP A N 1
ATOM 692 C CA . ASP A 1 123 ? -24.048 71.658 55.696 1.00 22.30 103 ASP A CA 1
ATOM 693 C C . ASP A 1 123 ? -25.030 71.733 54.519 1.00 21.82 103 ASP A C 1
ATOM 694 O O . ASP A 1 123 ? -25.996 72.485 54.573 1.00 24.22 103 ASP A O 1
ATOM 699 N N . SER A 1 124 ? -24.849 70.897 53.495 1.00 20.88 104 SER A N 1
ATOM 700 C CA . SER A 1 124 ? -25.738 70.910 52.344 1.00 20.33 104 SER A CA 1
ATOM 701 C C . SER A 1 124 ? -27.156 70.521 52.780 1.00 19.77 104 SER A C 1
ATOM 702 O O . SER A 1 124 ? -28.110 71.135 52.381 1.00 21.05 104 SER A O 1
ATOM 705 N N . LEU A 1 125 ? -27.263 69.473 53.586 1.00 16.91 105 LEU A N 1
ATOM 706 C CA . LEU A 1 125 ? -28.568 68.977 54.005 1.00 16.40 105 LEU A CA 1
ATOM 707 C C . LEU A 1 125 ? -29.341 70.032 54.758 1.00 17.98 105 LEU A C 1
ATOM 708 O O . LEU A 1 125 ? -30.552 70.170 54.576 1.00 17.31 105 LEU A O 1
ATOM 713 N N . ARG A 1 126 ? -28.640 70.765 55.615 1.00 18.24 106 ARG A N 1
ATOM 714 C CA . ARG A 1 126 ? -29.282 71.854 56.364 1.00 19.96 106 ARG A CA 1
ATOM 715 C C . ARG A 1 126 ? -29.821 72.888 55.376 1.00 20.37 106 ARG A C 1
ATOM 716 O O . ARG A 1 126 ? -30.989 73.307 55.453 1.00 22.69 106 ARG A O 1
ATOM 724 N N . ARG A 1 127 ? -28.998 73.289 54.414 1.00 20.47 107 ARG A N 1
ATOM 725 C CA . ARG A 1 127 ? -29.469 74.320 53.473 1.00 21.43 107 ARG A CA 1
ATOM 726 C C . ARG A 1 127 ? -30.610 73.785 52.604 1.00 19.95 107 ARG A C 1
ATOM 727 O O . ARG A 1 127 ? -31.579 74.495 52.328 1.00 21.12 107 ARG A O 1
ATOM 735 N N . LEU A 1 128 ? -30.517 72.509 52.221 1.00 19.02 108 LEU A N 1
ATOM 736 C CA . LEU A 1 128 ? -31.493 71.881 51.328 1.00 17.32 108 LEU A CA 1
ATOM 737 C C . LEU A 1 128 ? -32.784 71.489 52.043 1.00 18.56 108 LEU A C 1
ATOM 738 O O . LEU A 1 128 ? -33.774 71.141 51.394 1.00 18.77 108 LEU A O 1
ATOM 743 N N . GLN A 1 129 ? -32.748 71.534 53.372 1.00 17.98 109 GLN A N 1
ATOM 744 C CA . GLN A 1 129 ? -33.925 71.137 54.203 1.00 16.81 109 GLN A CA 1
ATOM 745 C C . GLN A 1 129 ? -34.393 69.731 53.842 1.00 15.93 109 GLN A C 1
ATOM 746 O O . GLN A 1 129 ? -35.588 69.479 53.670 1.00 19.14 109 GLN A O 1
ATOM 752 N N . THR A 1 130 ? -33.431 68.821 53.706 1.00 14.49 110 THR A N 1
ATOM 753 C CA . THR A 1 130 ? -33.769 67.423 53.542 1.00 14.21 110 THR A CA 1
ATOM 754 C C . THR A 1 130 ? -32.798 66.586 54.368 1.00 13.38 110 THR A C 1
ATOM 755 O O . THR A 1 130 ? -31.784 67.105 54.885 1.00 16.02 110 THR A O 1
ATOM 759 N N . ASP A 1 131 ? -33.085 65.312 54.526 1.00 14.04 111 ASP A N 1
ATOM 760 C CA . ASP A 1 131 ? -32.219 64.516 55.381 1.00 14.59 111 ASP A CA 1
ATOM 761 C C . ASP A 1 131 ? -31.414 63.441 54.694 1.00 13.09 111 ASP A C 1
ATOM 762 O O . ASP A 1 131 ? -30.660 62.715 55.347 1.00 13.21 111 ASP A O 1
ATOM 767 N N . TYR A 1 132 ? -31.460 63.391 53.364 1.00 12.04 112 TYR A N 1
ATOM 768 C CA . TYR A 1 132 ? -30.541 62.504 52.670 1.00 11.15 112 TYR A CA 1
ATOM 769 C C . TYR A 1 132 ? -30.236 63.131 51.304 1.00 11.34 112 TYR A C 1
ATOM 770 O O . TYR A 1 132 ? -31.067 63.878 50.764 1.00 11.97 112 TYR A O 1
ATOM 779 N N . ILE A 1 133 ? -29.045 62.812 50.794 1.00 10.54 113 ILE A N 1
ATOM 780 C CA . ILE A 1 133 ? -28.628 63.147 49.406 1.00 11.64 113 ILE A CA 1
ATOM 781 C C . ILE A 1 133 ? -28.630 61.844 48.614 1.00 10.19 113 ILE A C 1
ATOM 782 O O . ILE A 1 133 ? -28.170 60.813 49.082 1.00 10.88 113 ILE A O 1
ATOM 788 N N . ASP A 1 134 ? -29.144 61.858 47.354 1.00 10.05 114 ASP A N 1
ATOM 789 C CA . ASP A 1 134 ? -29.127 60.639 46.583 1.00 9.99 114 ASP A CA 1
ATOM 790 C C . ASP A 1 134 ? -27.753 60.271 46.111 1.00 10.09 114 ASP A C 1
ATOM 791 O O . ASP A 1 134 ? -27.375 59.093 46.147 1.00 10.80 114 ASP A O 1
ATOM 796 N N . LEU A 1 135 ? -26.982 61.267 45.656 1.00 9.54 115 LEU A N 1
ATOM 797 C CA . LEU A 1 135 ? -25.644 61.001 45.075 1.00 10.19 115 LEU A CA 1
ATOM 798 C C . LEU A 1 135 ? -24.687 62.067 45.574 1.00 9.89 115 LEU A C 1
ATOM 799 O O . LEU A 1 135 ? -24.849 63.268 45.284 1.00 10.68 115 LEU A O 1
ATOM 804 N N . TYR A 1 136 ? -23.698 61.625 46.346 1.00 9.59 116 TYR A N 1
ATOM 805 C CA . TYR A 1 136 ? -22.714 62.542 46.908 1.00 10.53 116 TYR A CA 1
ATOM 806 C C . TYR A 1 136 ? -21.391 62.320 46.161 1.00 8.77 116 TYR A C 1
ATOM 807 O O . TYR A 1 136 ? -20.913 61.190 46.109 1.00 10.31 116 TYR A O 1
ATOM 816 N N . GLN A 1 137 ? -20.832 63.391 45.606 1.00 10.60 117 GLN A N 1
ATOM 817 C CA . GLN A 1 137 ? -19.720 63.225 44.676 1.00 11.02 117 GLN A CA 1
ATOM 818 C C . GLN A 1 137 ? -18.455 63.896 45.136 1.00 10.53 117 GLN A C 1
ATOM 819 O O . GLN A 1 137 ? -18.489 65.085 45.451 1.00 12.63 117 GLN A O 1
ATOM 825 N N . LEU A 1 138 ? -17.336 63.194 44.992 1.00 10.28 118 LEU A N 1
ATOM 826 C CA . LEU A 1 138 ? -16.026 63.765 45.318 1.00 9.79 118 LEU A CA 1
ATOM 827 C C . LEU A 1 138 ? -15.494 64.545 44.148 1.00 10.22 118 LEU A C 1
ATOM 828 O O . LEU A 1 138 ? -15.312 64.015 43.042 1.00 11.32 118 LEU A O 1
ATOM 833 N N . HIS A 1 139 ? -15.152 65.803 44.419 1.00 10.29 119 HIS A N 1
ATOM 834 C CA . HIS A 1 139 ? -14.407 66.680 43.464 1.00 11.58 119 HIS A CA 1
ATOM 835 C C . HIS A 1 139 ? -12.991 66.853 43.977 1.00 12.06 119 HIS A C 1
ATOM 836 O O . HIS A 1 139 ? -12.756 66.843 45.178 1.00 12.80 119 HIS A O 1
ATOM 843 N N . GLY A 1 140 ? -12.059 67.066 43.062 1.00 12.20 120 GLY A N 1
ATOM 844 C CA . GLY A 1 140 ? -10.674 67.406 43.441 1.00 13.18 120 GLY A CA 1
ATOM 845 C C . GLY A 1 140 ? -9.858 66.221 43.884 1.00 12.15 120 GLY A C 1
ATOM 846 O O . GLY A 1 140 ? -8.765 66.391 44.468 1.00 14.38 120 GLY A O 1
ATOM 847 N N . GLY A 1 141 ? -10.355 64.992 43.666 1.00 11.57 121 GLY A N 1
ATOM 848 C CA . GLY A 1 141 ? -9.567 63.818 44.047 1.00 12.68 121 GLY A CA 1
ATOM 849 C C . GLY A 1 141 ? -8.237 63.714 43.289 1.00 11.78 121 GLY A C 1
ATOM 850 O O . GLY A 1 141 ? -8.147 64.014 42.063 1.00 12.08 121 GLY A O 1
ATOM 851 N N . THR A 1 142 ? -7.216 63.244 43.992 1.00 11.52 122 THR A N 1
ATOM 852 C CA . THR A 1 142 ? -5.944 62.911 43.363 1.00 11.73 122 THR A CA 1
ATOM 853 C C . THR A 1 142 ? -5.489 61.553 43.864 1.00 12.65 122 THR A C 1
ATOM 854 O O . THR A 1 142 ? -5.964 61.058 44.917 1.00 13.96 122 THR A O 1
ATOM 858 N N . ILE A 1 143 ? -4.490 61.005 43.193 1.00 13.99 123 ILE A N 1
ATOM 859 C CA . ILE A 1 143 ? -3.972 59.700 43.545 1.00 16.69 123 ILE A CA 1
ATOM 860 C C . ILE A 1 143 ? -3.200 59.736 44.879 1.00 15.24 123 ILE A C 1
ATOM 861 O O . ILE A 1 143 ? -2.913 58.692 45.450 1.00 17.39 123 ILE A O 1
ATOM 866 N N . ASP A 1 144 ? -2.816 60.940 45.314 1.00 13.97 124 ASP A N 1
ATOM 867 C CA . ASP A 1 144 ? -2.041 61.129 46.563 1.00 14.97 124 ASP A CA 1
ATOM 868 C C . ASP A 1 144 ? -2.947 61.357 47.777 1.00 15.19 124 ASP A C 1
ATOM 869 O O . ASP A 1 144 ? -2.451 61.457 48.904 1.00 16.17 124 ASP A O 1
ATOM 874 N N . ASP A 1 145 ? -4.253 61.383 47.569 1.00 14.35 125 ASP A N 1
ATOM 875 C CA . ASP A 1 145 ? -5.191 61.489 48.685 1.00 14.85 125 ASP A CA 1
ATOM 876 C C . ASP A 1 145 ? -5.226 60.218 49.537 1.00 13.21 125 ASP A C 1
ATOM 877 O O . ASP A 1 145 ? -4.777 59.164 49.120 1.00 15.44 125 ASP A O 1
ATOM 882 N N . PRO A 1 146 ? -5.813 60.319 50.737 1.00 13.42 126 PRO A N 1
ATOM 883 C CA . PRO A 1 146 ? -5.985 59.126 51.573 1.00 15.40 126 PRO A CA 1
ATOM 884 C C . PRO A 1 146 ? -7.213 58.377 51.071 1.00 13.56 126 PRO A C 1
ATOM 885 O O . PRO A 1 146 ? -8.345 58.665 51.475 1.00 14.25 126 PRO A O 1
ATOM 889 N N . ILE A 1 147 ? -6.965 57.378 50.241 1.00 15.00 127 ILE A N 1
ATOM 890 C CA . ILE A 1 147 ? -8.043 56.829 49.454 1.00 15.55 127 ILE A CA 1
ATOM 891 C C . ILE A 1 147 ? -8.906 55.926 50.310 1.00 14.11 127 ILE A C 1
ATOM 892 O O . ILE A 1 147 ? -10.142 56.092 50.319 1.00 13.73 127 ILE A O 1
ATOM 897 N N . ASP A 1 148 ? -8.284 55.038 51.096 1.00 14.84 128 ASP A N 1
ATOM 898 C CA . ASP A 1 148 ? -9.074 54.212 52.018 1.00 16.07 128 ASP A CA 1
ATOM 899 C C . ASP A 1 148 ? -9.917 55.067 52.970 1.00 15.75 128 ASP A C 1
ATOM 900 O O . ASP A 1 148 ? -11.082 54.743 53.234 1.00 15.66 128 ASP A O 1
ATOM 905 N N . GLU A 1 149 ? -9.345 56.148 53.508 1.00 14.03 129 GLU A N 1
ATOM 906 C CA . GLU A 1 149 ? -10.078 57.001 54.458 1.00 14.29 129 GLU A CA 1
ATOM 907 C C . GLU A 1 149 ? -11.293 57.655 53.769 1.00 13.86 129 GLU A C 1
ATOM 908 O O . GLU A 1 149 ? -12.384 57.785 54.345 1.00 14.52 129 GLU A O 1
ATOM 914 N N . THR A 1 150 ? -11.075 58.105 52.532 1.00 12.54 130 THR A N 1
ATOM 915 C CA . THR A 1 150 ? -12.120 58.739 51.758 1.00 12.92 130 THR A CA 1
ATOM 916 C C . THR A 1 150 ? -13.259 57.747 51.497 1.00 11.92 130 THR A C 1
ATOM 917 O O . THR A 1 150 ? -14.431 58.067 51.722 1.00 12.54 130 THR A O 1
ATOM 921 N N . ILE A 1 151 ? -12.911 56.581 50.997 1.00 11.69 131 ILE A N 1
ATOM 922 C CA . ILE A 1 151 ? -13.894 55.549 50.718 1.00 11.83 131 ILE A CA 1
ATOM 923 C C . ILE A 1 151 ? -14.661 55.175 51.995 1.00 12.41 131 ILE A C 1
ATOM 924 O O . ILE A 1 151 ? -15.894 55.051 51.984 1.00 13.89 131 ILE A O 1
ATOM 929 N N . GLU A 1 152 ? -13.910 54.990 53.096 1.00 12.64 132 GLU A N 1
ATOM 930 C CA . GLU A 1 152 ? -14.579 54.668 54.332 1.00 13.64 132 GLU A CA 1
ATOM 931 C C . GLU A 1 152 ? -15.595 55.743 54.716 1.00 12.79 132 GLU A C 1
ATOM 932 O O . GLU A 1 152 ? -16.636 55.429 55.270 1.00 13.80 132 GLU A O 1
ATOM 938 N N . ALA A 1 153 ? -15.255 57.016 54.582 1.00 12.08 133 ALA A N 1
ATOM 939 C CA . ALA A 1 153 ? -16.168 58.147 54.889 1.00 12.82 133 ALA A CA 1
ATOM 940 C C . ALA A 1 153 ? -17.479 57.983 54.097 1.00 12.13 133 ALA A C 1
ATOM 941 O O . ALA A 1 153 ? -18.581 58.074 54.652 1.00 13.10 133 ALA A O 1
ATOM 943 N N . PHE A 1 154 ? -17.356 57.809 52.796 1.00 11.72 134 PHE A N 1
ATOM 944 C CA . PHE A 1 154 ? -18.541 57.642 51.965 1.00 11.32 134 PHE A CA 1
ATOM 945 C C . PHE A 1 154 ? -19.323 56.394 52.367 1.00 11.45 134 PHE A C 1
ATOM 946 O O . PHE A 1 154 ? -20.558 56.444 52.418 1.00 12.61 134 PHE A O 1
ATOM 954 N N . GLU A 1 155 ? -18.653 55.280 52.634 1.00 11.71 135 GLU A N 1
ATOM 955 C CA . GLU A 1 155 ? -19.357 54.085 53.035 1.00 11.74 135 GLU A CA 1
ATOM 956 C C . GLU A 1 155 ? -20.104 54.257 54.348 1.00 12.69 135 GLU A C 1
ATOM 957 O O . GLU A 1 155 ? -21.208 53.727 54.514 1.00 14.64 135 GLU A O 1
ATOM 963 N N . GLU A 1 156 ? -19.499 54.965 55.283 1.00 12.81 136 GLU A N 1
ATOM 964 C CA . GLU A 1 156 ? -20.185 55.198 56.564 1.00 14.22 136 GLU A CA 1
ATOM 965 C C . GLU A 1 156 ? -21.403 56.117 56.370 1.00 13.26 136 GLU A C 1
ATOM 966 O O . GLU A 1 156 ? -22.453 55.840 56.952 1.00 15.74 136 GLU A O 1
ATOM 972 N N . LEU A 1 157 ? -21.312 57.155 55.532 1.00 12.37 137 LEU A N 1
ATOM 973 C CA . LEU A 1 157 ? -22.454 57.982 55.269 1.00 11.40 137 LEU A CA 1
ATOM 974 C C . LEU A 1 157 ? -23.555 57.157 54.590 1.00 11.95 137 LEU A C 1
ATOM 975 O O . LEU A 1 157 ? -24.739 57.352 54.877 1.00 12.95 137 LEU A O 1
ATOM 980 N N . LYS A 1 158 ? -23.160 56.258 53.713 1.00 11.89 138 LYS A N 1
ATOM 981 C CA . LYS A 1 158 ? -24.133 55.460 52.962 1.00 12.20 138 LYS A CA 1
ATOM 982 C C . LYS A 1 158 ? -24.805 54.449 53.937 1.00 14.62 138 LYS A C 1
ATOM 983 O O . LYS A 1 158 ? -26.028 54.298 53.946 1.00 16.11 138 LYS A O 1
ATOM 989 N N . GLN A 1 159 ? -24.014 53.828 54.825 1.00 14.52 139 GLN A N 1
ATOM 990 C CA . GLN A 1 159 ? -24.566 52.860 55.799 1.00 15.09 139 GLN A CA 1
ATOM 991 C C . GLN A 1 159 ? -25.557 53.523 56.723 1.00 15.33 139 GLN A C 1
ATOM 992 O O . GLN A 1 159 ? -26.556 52.916 57.103 1.00 16.66 139 GLN A O 1
ATOM 998 N N . GLU A 1 160 ? -25.300 54.767 57.091 1.00 14.65 140 GLU A N 1
ATOM 999 C CA . GLU A 1 160 ? -26.141 55.540 57.971 1.00 14.61 140 GLU A CA 1
ATOM 1000 C C . GLU A 1 160 ? -27.323 56.192 57.280 1.00 13.95 140 GLU A C 1
ATOM 1001 O O . GLU A 1 160 ? -28.213 56.731 57.920 1.00 15.73 140 GLU A O 1
ATOM 1007 N N . GLY A 1 161 ? -27.332 56.141 55.951 1.00 14.64 141 GLY A N 1
ATOM 1008 C CA . GLY A 1 161 ? -28.437 56.703 55.175 1.00 14.30 141 GLY A CA 1
ATOM 1009 C C . GLY A 1 161 ? -28.415 58.204 54.959 1.00 13.14 141 GLY A C 1
ATOM 1010 O O . GLY A 1 161 ? -29.378 58.794 54.488 1.00 15.42 141 GLY A O 1
ATOM 1011 N N . VAL A 1 162 ? -27.306 58.849 55.289 1.00 13.48 142 VAL A N 1
ATOM 1012 C CA . VAL A 1 162 ? -27.132 60.263 55.010 1.00 12.15 142 VAL A CA 1
ATOM 1013 C C . VAL A 1 162 ? -27.052 60.487 53.481 1.00 10.95 142 VAL A C 1
ATOM 1014 O O . VAL A 1 162 ? -27.534 61.484 52.948 1.00 11.49 142 VAL A O 1
ATOM 1018 N N . ILE A 1 163 ? -26.459 59.517 52.811 1.00 10.77 143 ILE A N 1
ATOM 1019 C CA . ILE A 1 163 ? -26.419 59.509 51.328 1.00 10.45 143 ILE A CA 1
ATOM 1020 C C . ILE A 1 163 ? -26.927 58.138 50.907 1.00 10.74 143 ILE A C 1
ATOM 1021 O O . ILE A 1 163 ? -26.790 57.175 51.638 1.00 11.12 143 ILE A O 1
ATOM 1026 N N . ARG A 1 164 ? -27.453 58.039 49.675 1.00 9.75 144 ARG A N 1
ATOM 1027 C CA . ARG A 1 164 ? -27.793 56.743 49.146 1.00 10.91 144 ARG A CA 1
ATOM 1028 C C . ARG A 1 164 ? -26.633 56.122 48.376 1.00 10.44 144 ARG A C 1
ATOM 1029 O O . ARG A 1 164 ? -26.353 54.920 48.513 1.00 11.61 144 ARG A O 1
ATOM 1037 N N . TYR A 1 165 ? -25.917 56.943 47.586 1.00 10.67 145 TYR A N 1
ATOM 1038 C CA . TYR A 1 165 ? -24.793 56.487 46.741 1.00 10.24 145 TYR A CA 1
ATOM 1039 C C . TYR A 1 165 ? -23.749 57.545 46.681 1.00 8.56 145 TYR A C 1
ATOM 1040 O O . TYR A 1 165 ? -24.007 58.724 46.976 1.00 9.34 145 TYR A O 1
ATOM 1049 N N . TYR A 1 166 ? -22.551 57.146 46.221 1.00 9.46 146 TYR A N 1
ATOM 1050 C CA . TYR A 1 166 ? -21.519 58.158 46.031 1.00 9.78 146 TYR A CA 1
ATOM 1051 C C . TYR A 1 166 ? -20.878 57.939 44.651 1.00 8.99 146 TYR A C 1
ATOM 1052 O O . TYR A 1 166 ? -20.985 56.861 44.061 1.00 10.48 146 TYR A O 1
ATOM 1061 N N . GLY A 1 167 ? -20.193 58.959 44.197 1.00 9.57 147 GLY A N 1
ATOM 1062 C CA . GLY A 1 167 ? -19.465 58.946 42.926 1.00 9.64 147 GLY A CA 1
ATOM 1063 C C . GLY A 1 167 ? -18.338 59.925 42.962 1.00 10.24 147 GLY A C 1
ATOM 1064 O O . GLY A 1 167 ? -18.067 60.543 44.010 1.00 10.04 147 GLY A O 1
ATOM 1065 N N . ILE A 1 168 ? -17.654 60.057 41.826 1.00 9.67 148 ILE A N 1
ATOM 1066 C CA . ILE A 1 168 ? -16.584 61.079 41.747 1.00 10.01 148 ILE A CA 1
ATOM 1067 C C . ILE A 1 168 ? -16.836 61.946 40.553 1.00 9.67 148 ILE A C 1
ATOM 1068 O O . ILE A 1 168 ? -17.555 61.565 39.622 1.00 11.14 148 ILE A O 1
ATOM 1073 N N . SER A 1 169 ? -16.206 63.117 40.562 1.00 9.84 149 SER A N 1
ATOM 1074 C CA . SER A 1 169 ? -16.089 63.959 39.382 1.00 10.46 149 SER A CA 1
ATOM 1075 C C . SER A 1 169 ? -14.613 63.987 39.049 1.00 9.76 149 SER A C 1
ATOM 1076 O O . SER A 1 169 ? -13.816 64.476 39.843 1.00 10.73 149 SER A O 1
ATOM 1079 N N . SER A 1 170 ? -14.229 63.432 37.894 1.00 10.45 150 SER A N 1
ATOM 1080 C CA . SER A 1 170 ? -12.786 63.313 37.611 1.00 10.74 150 SER A CA 1
ATOM 1081 C C . SER A 1 170 ? -12.568 63.090 36.125 1.00 10.45 150 SER A C 1
ATOM 1082 O O . SER A 1 170 ? -13.298 62.326 35.499 1.00 12.42 150 SER A O 1
ATOM 1085 N N . ILE A 1 171 ? -11.505 63.713 35.641 1.00 10.37 151 ILE A N 1
ATOM 1086 C CA . ILE A 1 171 ? -10.960 63.353 34.325 1.00 11.52 151 ILE A CA 1
ATOM 1087 C C . ILE A 1 171 ? -9.547 62.811 34.438 1.00 10.67 151 ILE A C 1
ATOM 1088 O O . ILE A 1 171 ? -8.801 62.802 33.455 1.00 11.44 151 ILE A O 1
ATOM 1093 N N . ARG A 1 172 ? -9.216 62.259 35.619 1.00 11.25 152 ARG A N 1
ATOM 1094 C CA . ARG A 1 172 ? -7.915 61.673 35.849 1.00 9.98 152 ARG A CA 1
ATOM 1095 C C . ARG A 1 172 ? -8.020 60.166 35.832 1.00 9.82 152 ARG A C 1
ATOM 1096 O O . ARG A 1 172 ? -8.589 59.552 36.747 1.00 10.53 152 ARG A O 1
ATOM 1104 N N . PRO A 1 173 ? -7.469 59.502 34.801 1.00 9.34 153 PRO A N 1
ATOM 1105 C CA . PRO A 1 173 ? -7.556 58.054 34.791 1.00 10.07 153 PRO A CA 1
ATOM 1106 C C . PRO A 1 173 ? -6.987 57.359 36.020 1.00 10.89 153 PRO A C 1
ATOM 1107 O O . PRO A 1 173 ? -7.507 56.335 36.437 1.00 11.37 153 PRO A O 1
ATOM 1111 N N . ASN A 1 174 ? -5.944 57.931 36.618 1.00 10.40 154 ASN A N 1
ATOM 1112 C CA . ASN A 1 174 ? -5.369 57.249 37.758 1.00 10.86 154 ASN A CA 1
ATOM 1113 C C . ASN A 1 174 ? -6.333 57.237 38.953 1.00 9.86 154 ASN A C 1
ATOM 1114 O O . ASN A 1 174 ? -6.465 56.220 39.612 1.00 11.85 154 ASN A O 1
ATOM 1119 N N . VAL A 1 175 ? -7.042 58.334 39.154 1.00 10.03 155 VAL A N 1
ATOM 1120 C CA . VAL A 1 175 ? -8.100 58.432 40.201 1.00 10.29 155 VAL A CA 1
ATOM 1121 C C . VAL A 1 175 ? -9.235 57.503 39.837 1.00 9.89 155 VAL A C 1
ATOM 1122 O O . VAL A 1 175 ? -9.737 56.735 40.688 1.00 11.39 155 VAL A O 1
ATOM 1126 N N . ILE A 1 176 ? -9.687 57.543 38.570 1.00 9.68 156 ILE A N 1
ATOM 1127 C CA . ILE A 1 176 ? -10.782 56.703 38.180 1.00 11.53 156 ILE A CA 1
ATOM 1128 C C . ILE A 1 176 ? -10.460 55.220 38.431 1.00 10.97 156 ILE A C 1
ATOM 1129 O O . ILE A 1 176 ? -11.293 54.506 38.979 1.00 11.57 156 ILE A O 1
ATOM 1134 N N . LYS A 1 177 ? -9.262 54.772 38.038 1.00 10.88 157 LYS A N 1
ATOM 1135 C CA . LYS A 1 177 ? -8.918 53.379 38.183 1.00 11.50 157 LYS A CA 1
ATOM 1136 C C . LYS A 1 177 ? -8.902 52.980 39.652 1.00 12.46 157 LYS A C 1
ATOM 1137 O O . LYS A 1 177 ? -9.358 51.885 39.987 1.00 13.60 157 LYS A O 1
ATOM 1143 N N . GLU A 1 178 ? -8.362 53.844 40.516 1.00 11.67 158 GLU A N 1
ATOM 1144 C CA . GLU A 1 178 ? -8.338 53.506 41.944 1.00 13.16 158 GLU A CA 1
ATOM 1145 C C . GLU A 1 178 ? -9.725 53.383 42.532 1.00 11.70 158 GLU A C 1
ATOM 1146 O O . GLU A 1 178 ? -10.015 52.444 43.254 1.00 13.32 158 GLU A O 1
ATOM 1152 N N . TYR A 1 179 ? -10.617 54.335 42.248 1.00 11.89 159 TYR A N 1
ATOM 1153 C CA . TYR A 1 179 ? -11.981 54.236 42.798 1.00 11.58 159 TYR A CA 1
ATOM 1154 C C . TYR A 1 179 ? -12.764 53.086 42.174 1.00 12.11 159 TYR A C 1
ATOM 1155 O O . TYR A 1 179 ? -13.581 52.455 42.861 1.00 12.92 159 TYR A O 1
ATOM 1164 N N . LEU A 1 180 ? -12.524 52.778 40.900 1.00 11.06 160 LEU A N 1
ATOM 1165 C CA . LEU A 1 180 ? -13.236 51.631 40.386 1.00 12.77 160 LEU A CA 1
ATOM 1166 C C . LEU A 1 180 ? -12.781 50.315 41.043 1.00 13.86 160 LEU A C 1
ATOM 1167 O O . LEU A 1 180 ? -13.583 49.393 41.251 1.00 15.10 160 LEU A O 1
ATOM 1172 N N . LYS A 1 181 ? -11.498 50.201 41.367 1.00 13.76 161 LYS A N 1
ATOM 1173 C CA . LYS A 1 181 ? -10.968 48.973 41.924 1.00 14.66 161 LYS A CA 1
ATOM 1174 C C . LYS A 1 181 ? -11.357 48.819 43.409 1.00 15.70 161 LYS A C 1
ATOM 1175 O O . LYS A 1 181 ? -11.620 47.689 43.864 1.00 17.45 161 LYS A O 1
ATOM 1181 N N . ARG A 1 182 ? -11.391 49.943 44.129 1.00 13.43 162 ARG A N 1
ATOM 1182 C CA . ARG A 1 182 ? -11.374 49.934 45.620 1.00 14.32 162 ARG A CA 1
ATOM 1183 C C . ARG A 1 182 ? -12.685 50.359 46.269 1.00 12.86 162 ARG A C 1
ATOM 1184 O O . ARG A 1 182 ? -12.848 50.246 47.480 1.00 15.56 162 ARG A O 1
ATOM 1192 N N . SER A 1 183 ? -13.583 50.944 45.480 1.00 13.48 163 SER A N 1
ATOM 1193 C CA . SER A 1 183 ? -14.776 51.577 46.052 1.00 12.08 163 SER A CA 1
ATOM 1194 C C . SER A 1 183 ? -16.033 51.116 45.355 1.00 13.77 163 SER A C 1
ATOM 1195 O O . SER A 1 183 ? -15.990 50.408 44.326 1.00 14.27 163 SER A O 1
ATOM 1198 N N . ASN A 1 184 ? -17.170 51.545 45.911 1.00 12.97 164 ASN A N 1
ATOM 1199 C CA . ASN A 1 184 ? -18.461 51.270 45.301 1.00 14.17 164 ASN A CA 1
ATOM 1200 C C . ASN A 1 184 ? -19.058 52.537 44.671 1.00 12.09 164 ASN A C 1
ATOM 1201 O O . ASN A 1 184 ? -20.278 52.713 44.662 1.00 12.86 164 ASN A O 1
ATOM 1206 N N . ILE A 1 185 ? -18.214 53.368 44.072 1.00 11.45 165 ILE A N 1
ATOM 1207 C CA . ILE A 1 185 ? -18.795 54.480 43.312 1.00 10.64 165 ILE A CA 1
ATOM 1208 C C . ILE A 1 185 ? -19.748 53.948 42.254 1.00 11.32 165 ILE A C 1
ATOM 1209 O O . ILE A 1 185 ? -19.523 52.867 41.722 1.00 11.70 165 ILE A O 1
ATOM 1214 N N . VAL A 1 186 ? -20.789 54.728 41.962 1.00 10.69 166 VAL A N 1
ATOM 1215 C CA . VAL A 1 186 ? -21.757 54.326 40.910 1.00 12.70 166 VAL A CA 1
ATOM 1216 C C . VAL A 1 186 ? -21.645 55.228 39.670 1.00 10.33 166 VAL A C 1
ATOM 1217 O O . VAL A 1 186 ? -22.253 54.927 38.623 1.00 11.72 166 VAL A O 1
ATOM 1221 N N . SER A 1 187 ? -20.920 56.344 39.787 1.00 10.50 167 SER A N 1
ATOM 1222 C CA . SER A 1 187 ? -20.874 57.351 38.730 1.00 11.79 167 SER A CA 1
ATOM 1223 C C . SER A 1 187 ? -19.570 58.099 38.714 1.00 10.45 167 SER A C 1
ATOM 1224 O O . SER A 1 187 ? -18.923 58.300 39.768 1.00 10.46 167 SER A O 1
ATOM 1227 N N . ILE A 1 188 ? -19.191 58.510 37.501 1.00 9.89 168 ILE A N 1
ATOM 1228 C CA . ILE A 1 188 ? -18.052 59.391 37.307 1.00 10.67 168 ILE A CA 1
ATOM 1229 C C . ILE A 1 188 ? -18.521 60.552 36.426 1.00 9.06 168 ILE A C 1
ATOM 1230 O O . ILE A 1 188 ? -18.987 60.330 35.287 1.00 10.38 168 ILE A O 1
ATOM 1235 N N . MET A 1 189 ? -18.442 61.764 36.931 1.00 10.12 169 MET A N 1
ATOM 1236 C CA . MET A 1 189 ? -18.756 62.942 36.134 1.00 10.05 169 MET A CA 1
ATOM 1237 C C . MET A 1 189 ? -17.520 63.352 35.349 1.00 9.06 169 MET A C 1
ATOM 1238 O O . MET A 1 189 ? -16.437 63.480 35.921 1.00 11.10 169 MET A O 1
ATOM 1244 N N . MET A 1 190 ? -17.681 63.483 34.025 1.00 9.99 170 MET A N 1
ATOM 1245 C CA . MET A 1 190 ? -16.551 63.767 33.121 1.00 9.89 170 MET A CA 1
ATOM 1246 C C . MET A 1 190 ? -17.010 64.822 32.122 1.00 9.43 170 MET A C 1
ATOM 1247 O O . MET A 1 190 ? -18.149 64.779 31.648 1.00 10.45 170 MET A O 1
ATOM 1252 N N . GLN A 1 191 ? -16.104 65.726 31.726 1.00 10.73 171 GLN A N 1
ATOM 1253 C CA . GLN A 1 191 ? -16.317 66.555 30.526 1.00 9.69 171 GLN A CA 1
ATOM 1254 C C . GLN A 1 191 ? -16.289 65.639 29.310 1.00 9.76 171 GLN A C 1
ATOM 1255 O O . GLN A 1 191 ? -15.382 64.836 29.133 1.00 10.54 171 GLN A O 1
ATOM 1261 N N . TYR A 1 192 ? -17.312 65.726 28.482 1.00 10.21 172 TYR A N 1
ATOM 1262 C CA . TYR A 1 192 ? -17.404 64.830 27.330 1.00 9.89 172 TYR A CA 1
ATOM 1263 C C . TYR A 1 192 ? -18.247 65.479 26.242 1.00 10.05 172 TYR A C 1
ATOM 1264 O O . TYR A 1 192 ? -19.384 65.918 26.502 1.00 10.99 172 TYR A O 1
ATOM 1273 N N . SER A 1 193 ? -17.731 65.496 25.013 1.00 9.95 173 SER A N 1
ATOM 1274 C CA . SER A 1 193 ? -18.528 66.000 23.907 1.00 9.14 173 SER A CA 1
ATOM 1275 C C . SER A 1 193 ? -17.890 65.476 22.604 1.00 9.66 173 SER A C 1
ATOM 1276 O O . SER A 1 193 ? -16.800 64.882 22.616 1.00 10.72 173 SER A O 1
ATOM 1279 N N . ILE A 1 194 ? -18.520 65.806 21.474 1.00 10.22 174 ILE A N 1
ATOM 1280 C CA . ILE A 1 194 ? -17.846 65.530 20.183 1.00 10.51 174 ILE A CA 1
ATOM 1281 C C . ILE A 1 194 ? -16.421 66.041 20.177 1.00 9.54 174 ILE A C 1
ATOM 1282 O O . ILE A 1 194 ? -15.552 65.437 19.534 1.00 10.45 174 ILE A O 1
ATOM 1287 N N . LEU A 1 195 ? -16.170 67.219 20.788 1.00 10.51 175 LEU A N 1
ATOM 1288 C CA . LEU A 1 195 ? -14.852 67.901 20.741 1.00 9.94 175 LEU A CA 1
ATOM 1289 C C . LEU A 1 195 ? -13.903 67.437 21.838 1.00 10.99 175 LEU A C 1
ATOM 1290 O O . LEU A 1 195 ? -12.752 67.793 21.802 1.00 12.03 175 LEU A O 1
ATOM 1295 N N . ASP A 1 196 ? -14.403 66.713 22.842 1.00 10.25 176 ASP A N 1
ATOM 1296 C CA . ASP A 1 196 ? -13.527 66.200 23.889 1.00 9.69 176 ASP A CA 1
ATOM 1297 C C . ASP A 1 196 ? -13.900 64.722 24.074 1.00 9.53 176 ASP A C 1
ATOM 1298 O O . ASP A 1 196 ? -14.782 64.353 24.894 1.00 10.84 176 ASP A O 1
ATOM 1303 N N . ARG A 1 197 ? -13.279 63.856 23.283 1.00 9.77 177 ARG A N 1
ATOM 1304 C CA . ARG A 1 197 ? -13.570 62.425 23.320 1.00 9.82 177 ARG A CA 1
ATOM 1305 C C . ARG A 1 197 ? -12.579 61.660 24.220 1.00 9.25 177 ARG A C 1
ATOM 1306 O O . ARG A 1 197 ? -12.579 60.419 24.230 1.00 10.05 177 ARG A O 1
ATOM 1314 N N . ARG A 1 198 ? -11.787 62.383 25.007 1.00 10.09 178 ARG A N 1
ATOM 1315 C CA . ARG A 1 198 ? -10.827 61.726 25.899 1.00 10.28 178 ARG A CA 1
ATOM 1316 C C . ARG A 1 198 ? -11.468 60.679 26.842 1.00 9.64 178 ARG A C 1
ATOM 1317 O O . ARG A 1 198 ? -10.856 59.646 27.125 1.00 10.41 178 ARG A O 1
ATOM 1325 N N . PRO A 1 199 ? -12.713 60.913 27.315 1.00 10.15 179 PRO A N 1
ATOM 1326 C CA . PRO A 1 199 ? -13.339 59.908 28.179 1.00 10.83 179 PRO A CA 1
ATOM 1327 C C . PRO A 1 199 ? -13.498 58.566 27.517 1.00 10.56 179 PRO A C 1
ATOM 1328 O O . PRO A 1 199 ? -13.523 57.525 28.186 1.00 11.06 179 PRO A O 1
ATOM 1332 N N . GLU A 1 200 ? -13.660 58.539 26.194 1.00 10.29 180 GLU A N 1
ATOM 1333 C CA . GLU A 1 200 ? -14.044 57.301 25.562 1.00 10.40 180 GLU A CA 1
ATOM 1334 C C . GLU A 1 200 ? -13.085 56.165 25.756 1.00 10.80 180 GLU A C 1
ATOM 1335 O O . GLU A 1 200 ? -13.486 54.966 25.816 1.00 11.76 180 GLU A O 1
ATOM 1341 N N . GLU A 1 201 ? -11.787 56.501 25.862 1.00 10.30 181 GLU A N 1
ATOM 1342 C CA . GLU A 1 201 ? -10.768 55.491 26.134 1.00 11.00 181 GLU A CA 1
ATOM 1343 C C . GLU A 1 201 ? -11.130 54.619 27.356 1.00 10.20 181 GLU A C 1
ATOM 1344 O O . GLU A 1 201 ? -10.822 53.407 27.396 1.00 10.91 181 GLU A O 1
ATOM 1350 N N . TRP A 1 202 ? -11.783 55.241 28.327 1.00 10.03 182 TRP A N 1
ATOM 1351 C CA . TRP A 1 202 ? -12.073 54.599 29.635 1.00 10.61 182 TRP A CA 1
ATOM 1352 C C . TRP A 1 202 ? -13.444 53.996 29.726 1.00 10.73 182 TRP A C 1
ATOM 1353 O O . TRP A 1 202 ? -13.751 53.335 30.735 1.00 12.26 182 TRP A O 1
ATOM 1364 N N . PHE A 1 203 ? -14.273 54.172 28.686 1.00 11.21 183 PHE A N 1
ATOM 1365 C CA . PHE A 1 203 ? -15.636 53.665 28.763 1.00 12.57 183 PHE A CA 1
ATOM 1366 C C . PHE A 1 203 ? -15.696 52.152 28.983 1.00 12.01 183 PHE A C 1
ATOM 1367 O O . PHE A 1 203 ? -16.492 51.708 29.817 1.00 13.02 183 PHE A O 1
ATOM 1375 N N . PRO A 1 204 ? -14.892 51.329 28.260 1.00 13.28 184 PRO A N 1
ATOM 1376 C CA . PRO A 1 204 ? -15.003 49.892 28.496 1.00 12.62 184 PRO A CA 1
ATOM 1377 C C . PRO A 1 204 ? -14.697 49.519 29.953 1.00 12.60 184 PRO A C 1
ATOM 1378 O O . PRO A 1 204 ? -15.386 48.677 30.550 1.00 14.91 184 PRO A O 1
ATOM 1382 N N . LEU A 1 205 ? -13.658 50.114 30.526 1.00 12.38 185 LEU A N 1
ATOM 1383 C CA . LEU A 1 205 ? -13.326 49.841 31.917 1.00 13.18 185 LEU A CA 1
ATOM 1384 C C . LEU A 1 205 ? -14.484 50.258 32.848 1.00 12.23 185 LEU A C 1
ATOM 1385 O O . LEU A 1 205 ? -14.844 49.526 33.783 1.00 13.99 185 LEU A O 1
ATOM 1390 N N . ILE A 1 206 ? -15.000 51.477 32.661 1.00 11.26 186 ILE A N 1
ATOM 1391 C CA . ILE A 1 206 ? -16.074 51.983 33.489 1.00 10.72 186 ILE A CA 1
ATOM 1392 C C . ILE A 1 206 ? -17.293 51.065 33.414 1.00 11.72 186 ILE A C 1
ATOM 1393 O O . ILE A 1 206 ? -17.901 50.674 34.436 1.00 13.78 186 ILE A O 1
ATOM 1398 N N . GLN A 1 207 ? -17.675 50.744 32.186 1.00 12.75 187 GLN A N 1
ATOM 1399 C CA . GLN A 1 207 ? -18.829 49.886 31.979 1.00 15.79 187 GLN A CA 1
ATOM 1400 C C . GLN A 1 207 ? -18.657 48.493 32.537 1.00 15.44 187 GLN A C 1
ATOM 1401 O O . GLN A 1 207 ? -19.643 47.899 33.047 1.00 17.77 187 GLN A O 1
ATOM 1407 N N . GLU A 1 208 ? -17.434 47.948 32.459 1.00 14.94 188 GLU A N 1
ATOM 1408 C CA . GLU A 1 208 ? -17.151 46.597 32.989 1.00 16.75 188 GLU A CA 1
ATOM 1409 C C . GLU A 1 208 ? -17.393 46.566 34.507 1.00 17.33 188 GLU A C 1
ATOM 1410 O O . GLU A 1 208 ? -17.786 45.537 35.066 1.00 19.13 188 GLU A O 1
ATOM 1416 N N . HIS A 1 209 ? -17.203 47.716 35.157 1.00 15.45 189 HIS A N 1
ATOM 1417 C CA . HIS A 1 209 ? -17.430 47.841 36.603 1.00 15.31 189 HIS A CA 1
ATOM 1418 C C . HIS A 1 209 ? -18.885 48.165 36.945 1.00 16.48 189 HIS A C 1
ATOM 1419 O O . HIS A 1 209 ? -19.220 48.353 38.117 1.00 19.58 189 HIS A O 1
ATOM 1426 N N . GLY A 1 210 ? -19.738 48.283 35.928 1.00 15.51 190 GLY A N 1
ATOM 1427 C CA . GLY A 1 210 ? -21.153 48.599 36.182 1.00 16.25 190 GLY A CA 1
ATOM 1428 C C . GLY A 1 210 ? -21.370 50.035 36.622 1.00 16.19 190 GLY A C 1
ATOM 1429 O O . GLY A 1 210 ? -22.380 50.303 37.290 1.00 22.70 190 GLY A O 1
ATOM 1430 N N . VAL A 1 211 ? -20.445 50.940 36.320 1.00 14.26 191 VAL A N 1
ATOM 1431 C CA . VAL A 1 211 ? -20.496 52.348 36.699 1.00 12.45 191 VAL A CA 1
ATOM 1432 C C . VAL A 1 211 ? -20.968 53.158 35.476 1.00 12.39 191 VAL A C 1
ATOM 1433 O O . VAL A 1 211 ? -20.702 52.764 34.325 1.00 12.60 191 VAL A O 1
ATOM 1437 N N . SER A 1 212 ? -21.625 54.286 35.712 1.00 11.17 192 SER A N 1
ATOM 1438 C CA . SER A 1 212 ? -22.023 55.208 34.637 1.00 11.74 192 SER A CA 1
ATOM 1439 C C . SER A 1 212 ? -21.241 56.510 34.626 1.00 12.12 192 SER A C 1
ATOM 1440 O O . SER A 1 212 ? -20.679 56.922 35.640 1.00 12.40 192 SER A O 1
ATOM 1443 N N . VAL A 1 213 ? -21.228 57.156 33.461 1.00 10.62 193 VAL A N 1
ATOM 1444 C CA . VAL A 1 213 ? -20.723 58.490 33.344 1.00 11.02 193 VAL A CA 1
ATOM 1445 C C . VAL A 1 213 ? -21.853 59.510 33.364 1.00 11.14 193 VAL A C 1
ATOM 1446 O O . VAL A 1 213 ? -22.937 59.290 32.745 1.00 13.22 193 VAL A O 1
ATOM 1450 N N . VAL A 1 214 ? -21.638 60.618 34.055 1.00 11.19 194 VAL A N 1
ATOM 1451 C CA . VAL A 1 214 ? -22.494 61.817 33.993 1.00 11.39 194 VAL A CA 1
ATOM 1452 C C . VAL A 1 214 ? -21.706 62.845 33.237 1.00 10.89 194 VAL A C 1
ATOM 1453 O O . VAL A 1 214 ? -20.559 63.125 33.585 1.00 12.36 194 VAL A O 1
ATOM 1457 N N . VAL A 1 215 ? -22.319 63.419 32.210 1.00 10.87 195 VAL A N 1
ATOM 1458 C CA . VAL A 1 215 ? -21.564 64.300 31.312 1.00 10.47 195 VAL A CA 1
ATOM 1459 C C . VAL A 1 215 ? -21.690 65.749 31.702 1.00 10.64 195 VAL A C 1
ATOM 1460 O O . VAL A 1 215 ? -22.812 66.256 31.922 1.00 11.70 195 VAL A O 1
ATOM 1464 N N . ARG A 1 216 ? -20.575 66.463 31.745 1.00 9.98 196 ARG A N 1
ATOM 1465 C CA . ARG A 1 216 ? -20.613 67.926 31.725 1.00 11.30 196 ARG A CA 1
ATOM 1466 C C . ARG A 1 216 ? -19.971 68.390 30.388 1.00 9.86 196 ARG A C 1
ATOM 1467 O O . ARG A 1 216 ? -19.183 67.669 29.764 1.00 10.71 196 ARG A O 1
ATOM 1475 N N . GLY A 1 217 ? -20.307 69.626 30.019 1.00 10.63 197 GLY A N 1
ATOM 1476 C CA . GLY A 1 217 ? -19.785 70.212 28.779 1.00 10.67 197 GLY A CA 1
ATOM 1477 C C . GLY A 1 217 ? -20.202 69.527 27.486 1.00 10.56 197 GLY A C 1
ATOM 1478 O O . GLY A 1 217 ? -19.378 69.498 26.546 1.00 10.99 197 GLY A O 1
ATOM 1479 N N . PRO A 1 218 ? -21.448 69.008 27.369 1.00 11.16 198 PRO A N 1
ATOM 1480 C CA . PRO A 1 218 ? -21.791 68.196 26.165 1.00 11.73 198 PRO A CA 1
ATOM 1481 C C . PRO A 1 218 ? -21.883 69.040 24.906 1.00 10.81 198 PRO A C 1
ATOM 1482 O O . PRO A 1 218 ? -21.772 68.511 23.818 1.00 12.56 198 PRO A O 1
ATOM 1486 N N . VAL A 1 219 ? -22.021 70.366 25.057 1.00 12.30 199 VAL A N 1
ATOM 1487 C CA . VAL A 1 219 ? -22.075 71.254 23.892 1.00 13.92 199 VAL A CA 1
ATOM 1488 C C . VAL A 1 219 ? -20.729 72.030 23.791 1.00 12.23 199 VAL A C 1
ATOM 1489 O O . VAL A 1 219 ? -20.618 73.063 23.106 1.00 13.64 199 VAL A O 1
ATOM 1493 N N . ALA A 1 220 ? -19.706 71.558 24.524 1.00 12.31 200 ALA A N 1
ATOM 1494 C CA . ALA A 1 220 ? -18.388 72.209 24.491 1.00 12.53 200 ALA A CA 1
ATOM 1495 C C . ALA A 1 220 ? -18.512 73.701 24.766 1.00 12.76 200 ALA A C 1
ATOM 1496 O O . ALA A 1 220 ? -17.862 74.541 24.098 1.00 14.11 200 ALA A O 1
ATOM 1498 N N . ARG A 1 221 ? -19.296 74.048 25.795 1.00 12.45 201 ARG A N 1
ATOM 1499 C CA . ARG A 1 221 ? -19.359 75.428 26.268 1.00 13.45 201 ARG A CA 1
ATOM 1500 C C . ARG A 1 221 ? -19.779 76.377 25.150 1.00 14.30 201 ARG A C 1
ATOM 1501 O O . ARG A 1 221 ? -19.390 77.556 25.118 1.00 18.68 201 ARG A O 1
ATOM 1509 N N . GLY A 1 222 ? -20.616 75.877 24.246 1.00 14.86 202 GLY A N 1
ATOM 1510 C CA . GLY A 1 222 ? -21.124 76.741 23.184 1.00 17.88 202 GLY A CA 1
ATOM 1511 C C . GLY A 1 222 ? -20.485 76.523 21.827 1.00 16.55 202 GLY A C 1
ATOM 1512 O O . GLY A 1 222 ? -21.020 76.982 20.805 1.00 20.42 202 GLY A O 1
ATOM 1513 N N . LEU A 1 223 ? -19.368 75.790 21.802 1.00 15.31 203 LEU A N 1
ATOM 1514 C CA . LEU A 1 223 ? -18.656 75.608 20.536 1.00 14.22 203 LEU A CA 1
ATOM 1515 C C . LEU A 1 223 ? -19.442 74.649 19.620 1.00 14.82 203 LEU A C 1
ATOM 1516 O O . LEU A 1 223 ? -19.251 74.692 18.407 1.00 17.18 203 LEU A O 1
ATOM 1521 N N . LEU A 1 224 ? -20.313 73.791 20.176 1.00 14.80 204 LEU A N 1
ATOM 1522 C CA . LEU A 1 224 ? -21.213 72.951 19.383 1.00 16.34 204 LEU A CA 1
ATOM 1523 C C . LEU A 1 224 ? -22.653 73.473 19.284 1.00 18.68 204 LEU A C 1
ATOM 1524 O O . LEU A 1 224 ? -23.607 72.730 19.352 1.00 21.88 204 LEU A O 1
ATOM 1529 N N . SER A 1 225 ? -22.785 74.746 19.017 1.00 21.13 205 SER A N 1
ATOM 1530 C CA . SER A 1 225 ? -24.092 75.356 18.967 1.00 22.80 205 SER A CA 1
ATOM 1531 C C . SER A 1 225 ? -24.078 76.390 17.881 1.00 22.54 205 SER A C 1
ATOM 1532 O O . SER A 1 225 ? -23.267 76.341 16.968 1.00 20.49 205 SER A O 1
ATOM 1535 N N . ARG A 1 226 ? -24.981 77.363 18.038 1.00 21.25 206 ARG A N 1
ATOM 1536 C CA . ARG A 1 226 ? -25.135 78.462 17.090 1.00 23.19 206 ARG A CA 1
ATOM 1537 C C . ARG A 1 226 ? -24.178 79.652 17.262 1.00 23.09 206 ARG A C 1
ATOM 1538 O O . ARG A 1 226 ? -24.014 80.455 16.345 1.00 23.39 206 ARG A O 1
ATOM 1546 N N . ARG A 1 227 ? -23.551 79.800 18.430 1.00 21.63 207 ARG A N 1
ATOM 1547 C CA . ARG A 1 227 ? -22.645 80.936 18.630 1.00 23.39 207 ARG A CA 1
ATOM 1548 C C . ARG A 1 227 ? -21.485 80.862 17.694 1.00 20.89 207 ARG A C 1
ATOM 1549 O O . ARG A 1 227 ? -21.033 79.757 17.382 1.00 21.54 207 ARG A O 1
ATOM 1557 N N . PRO A 1 228 ? -20.926 82.023 17.303 1.00 24.09 208 PRO A N 1
ATOM 1558 C CA . PRO A 1 228 ? -19.713 82.006 16.509 1.00 24.38 208 PRO A CA 1
ATOM 1559 C C . PRO A 1 228 ? -18.553 81.357 17.257 1.00 20.60 208 PRO A C 1
ATOM 1560 O O . PRO A 1 228 ? -18.487 81.396 18.492 1.00 22.82 208 PRO A O 1
ATOM 1564 N N . LEU A 1 229 ? -17.668 80.744 16.488 1.00 19.52 209 LEU A N 1
ATOM 1565 C CA . LEU A 1 229 ? -16.382 80.312 17.005 1.00 19.01 209 LEU A CA 1
ATOM 1566 C C . LEU A 1 229 ? -15.564 81.610 17.162 1.00 19.34 209 LEU A C 1
ATOM 1567 O O . LEU A 1 229 ? -15.368 82.341 16.187 1.00 21.91 209 LEU A O 1
ATOM 1572 N N . PRO A 1 230 ? -15.097 81.921 18.379 1.00 17.81 210 PRO A N 1
ATOM 1573 C CA . PRO A 1 230 ? -14.305 83.148 18.506 1.00 18.14 210 PRO A CA 1
ATOM 1574 C C . PRO A 1 230 ? -13.071 83.087 17.616 1.00 17.40 210 PRO A C 1
ATOM 1575 O O . PRO A 1 230 ? -12.354 82.071 17.607 1.00 18.05 210 PRO A O 1
ATOM 1579 N N . GLU A 1 231 ? -12.843 84.138 16.829 1.00 19.12 211 GLU A N 1
ATOM 1580 C CA . GLU A 1 231 ? -11.802 84.065 15.818 1.00 20.86 211 GLU A CA 1
ATOM 1581 C C . GLU A 1 231 ? -10.412 83.752 16.396 1.00 18.03 211 GLU A C 1
ATOM 1582 O O . GLU A 1 231 ? -9.994 84.330 17.396 1.00 17.34 211 GLU A O 1
ATOM 1588 N N . GLY A 1 232 ? -9.762 82.759 15.799 1.00 16.61 212 GLY A N 1
ATOM 1589 C CA . GLY A 1 232 ? -8.423 82.373 16.146 1.00 16.53 212 GLY A CA 1
ATOM 1590 C C . GLY A 1 232 ? -8.333 81.469 17.369 1.00 14.24 212 GLY A C 1
ATOM 1591 O O . GLY A 1 232 ? -7.259 80.932 17.631 1.00 14.60 212 GLY A O 1
ATOM 1592 N N . GLU A 1 233 ? -9.434 81.292 18.087 1.00 15.02 213 GLU A N 1
ATOM 1593 C CA . GLU A 1 233 ? -9.374 80.449 19.299 1.00 14.66 213 GLU A CA 1
ATOM 1594 C C . GLU A 1 233 ? -9.654 78.992 18.980 1.00 14.36 213 GLU A C 1
ATOM 1595 O O . GLU A 1 233 ? -10.360 78.714 18.013 1.00 17.51 213 GLU A O 1
ATOM 1601 N N . GLY A 1 234 ? -9.087 78.109 19.763 1.00 15.83 214 GLY A N 1
ATOM 1602 C CA . GLY A 1 234 ? -9.238 76.688 19.571 1.00 15.00 214 GLY A CA 1
ATOM 1603 C C . GLY A 1 234 ? -10.034 76.043 20.696 1.00 14.11 214 GLY A C 1
ATOM 1604 O O . GLY A 1 234 ? -10.813 76.710 21.383 1.00 14.94 214 GLY A O 1
ATOM 1605 N N . TYR A 1 235 ? -9.873 74.721 20.833 1.00 14.51 215 TYR A N 1
ATOM 1606 C CA . TYR A 1 235 ? -10.533 73.971 21.893 1.00 13.32 215 TYR A CA 1
ATOM 1607 C C . TYR A 1 235 ? -9.734 72.718 22.064 1.00 14.25 215 TYR A C 1
ATOM 1608 O O . TYR A 1 235 ? -9.674 71.922 21.132 1.00 14.12 215 TYR A O 1
ATOM 1617 N N . LEU A 1 236 ? -9.048 72.558 23.208 1.00 14.52 216 LEU A N 1
ATOM 1618 C CA . LEU A 1 236 ? -8.221 71.380 23.408 1.00 14.27 216 LEU A CA 1
ATOM 1619 C C . LEU A 1 236 ? -7.273 71.279 22.224 1.00 12.97 216 LEU A C 1
ATOM 1620 O O . LEU A 1 236 ? -6.631 72.262 21.885 1.00 15.98 216 LEU A O 1
ATOM 1625 N N . ASN A 1 237 ? -7.210 70.116 21.576 1.00 12.78 217 ASN A N 1
ATOM 1626 C CA . ASN A 1 237 ? -6.252 69.933 20.464 1.00 12.49 217 ASN A CA 1
ATOM 1627 C C . ASN A 1 237 ? -6.806 70.370 19.082 1.00 13.35 217 ASN A C 1
ATOM 1628 O O . ASN A 1 237 ? -6.208 70.079 18.049 1.00 15.05 217 ASN A O 1
ATOM 1633 N N . TYR A 1 238 ? -7.925 71.102 19.062 1.00 12.43 218 TYR A N 1
ATOM 1634 C CA . TYR A 1 238 ? -8.417 71.738 17.833 1.00 12.11 218 TYR A CA 1
ATOM 1635 C C . TYR A 1 238 ? -7.935 73.155 17.695 1.00 12.21 218 TYR A C 1
ATOM 1636 O O . TYR A 1 238 ? -8.096 73.965 18.614 1.00 14.58 218 TYR A O 1
ATOM 1645 N N . ARG A 1 239 ? -7.409 73.504 16.504 1.00 13.40 219 ARG A N 1
ATOM 1646 C CA . ARG A 1 239 ? -7.196 74.886 16.165 1.00 13.25 219 ARG A CA 1
ATOM 1647 C C . ARG A 1 239 ? -8.487 75.460 15.598 1.00 14.84 219 ARG A C 1
ATOM 1648 O O . ARG A 1 239 ? -9.354 74.704 15.146 1.00 13.83 219 ARG A O 1
ATOM 1656 N N . TYR A 1 240 ? -8.580 76.793 15.565 1.00 14.02 220 TYR A N 1
ATOM 1657 C CA . TYR A 1 240 ? -9.740 77.489 14.996 1.00 12.74 220 TYR A CA 1
ATOM 1658 C C . TYR A 1 240 ? -10.185 76.924 13.636 1.00 12.93 220 TYR A C 1
ATOM 1659 O O . TYR A 1 240 ? -11.381 76.594 13.418 1.00 14.43 220 TYR A O 1
ATOM 1668 N N . ASP A 1 241 ? -9.202 76.751 12.755 1.00 14.74 221 ASP A N 1
ATOM 1669 C CA . ASP A 1 241 ? -9.560 76.309 11.389 1.00 16.73 221 ASP A CA 1
ATOM 1670 C C . ASP A 1 241 ? -10.143 74.903 11.409 1.00 14.75 221 ASP A C 1
ATOM 1671 O O . ASP A 1 241 ? -11.011 74.571 10.605 1.00 14.85 221 ASP A O 1
ATOM 1679 N N . GLU A 1 242 ? -9.692 74.074 12.348 1.00 14.12 222 GLU A N 1
ATOM 1680 C CA . GLU A 1 242 ? -10.186 72.712 12.462 1.00 13.62 222 GLU A CA 1
ATOM 1681 C C . GLU A 1 242 ? -11.587 72.694 13.052 1.00 14.25 222 GLU A C 1
ATOM 1682 O O . GLU A 1 242 ? -12.422 71.864 12.656 1.00 13.99 222 GLU A O 1
ATOM 1688 N N . LEU A 1 243 ? -11.877 73.624 13.979 1.00 13.30 223 LEU A N 1
ATOM 1689 C CA . LEU A 1 243 ? -13.232 73.768 14.491 1.00 14.07 223 LEU A CA 1
ATOM 1690 C C . LEU A 1 243 ? -14.200 74.208 13.403 1.00 13.57 223 LEU A C 1
ATOM 1691 O O . LEU A 1 243 ? -15.299 73.653 13.284 1.00 14.41 223 LEU A O 1
ATOM 1696 N N . LYS A 1 244 ? -13.792 75.209 12.630 1.00 14.25 224 LYS A N 1
ATOM 1697 C CA . LYS A 1 244 ? -14.602 75.694 11.521 1.00 16.59 224 LYS A CA 1
ATOM 1698 C C . LYS A 1 244 ? -14.907 74.570 10.552 1.00 16.52 224 LYS A C 1
ATOM 1699 O O . LYS A 1 244 ? -16.065 74.343 10.161 1.00 16.99 224 LYS A O 1
ATOM 1705 N N . LEU A 1 245 ? -13.864 73.839 10.187 1.00 16.22 225 LEU A N 1
ATOM 1706 C CA . LEU A 1 245 ? -14.021 72.729 9.251 1.00 15.68 225 LEU A CA 1
ATOM 1707 C C . LEU A 1 245 ? -14.924 71.632 9.790 1.00 15.53 225 LEU A C 1
ATOM 1708 O O . LEU A 1 245 ? -15.769 71.103 9.065 1.00 15.98 225 LEU A O 1
ATOM 1713 N N . LEU A 1 246 ? -14.757 71.301 11.070 1.00 13.82 226 LEU A N 1
ATOM 1714 C CA . LEU A 1 246 ? -15.579 70.264 11.640 1.00 14.59 226 LEU A CA 1
ATOM 1715 C C . LEU A 1 246 ? -17.046 70.676 11.731 1.00 13.33 226 LEU A C 1
ATOM 1716 O O . LEU A 1 246 ? -17.927 69.837 11.442 1.00 14.06 226 LEU A O 1
ATOM 1721 N N . ARG A 1 247 ? -17.340 71.928 12.090 1.00 14.57 227 ARG A N 1
ATOM 1722 C CA . ARG A 1 247 ? -18.757 72.348 12.089 1.00 15.49 227 ARG A CA 1
ATOM 1723 C C . ARG A 1 247 ? -19.383 72.146 10.707 1.00 14.58 227 ARG A C 1
ATOM 1724 O O . ARG A 1 247 ? -20.558 71.740 10.592 1.00 16.46 227 ARG A O 1
ATOM 1732 N N . GLU A 1 248 ? -18.595 72.438 9.678 1.00 15.94 228 GLU A N 1
ATOM 1733 C CA . GLU A 1 248 ? -19.089 72.279 8.308 1.00 16.62 228 GLU A CA 1
ATOM 1734 C C . GLU A 1 248 ? -19.237 70.805 7.875 1.00 16.51 228 GLU A C 1
ATOM 1735 O O . GLU A 1 248 ? -20.149 70.481 7.085 1.00 19.11 228 GLU A O 1
ATOM 1741 N N . SER A 1 249 ? -18.334 69.927 8.318 1.00 15.67 229 SER A N 1
ATOM 1742 C CA . SER A 1 249 ? -18.293 68.568 7.859 1.00 15.79 229 SER A CA 1
ATOM 1743 C C . SER A 1 249 ? -19.231 67.672 8.607 1.00 15.34 229 SER A C 1
ATOM 1744 O O . SER A 1 249 ? -19.581 66.609 8.092 1.00 16.87 229 SER A O 1
ATOM 1747 N N . LEU A 1 250 ? -19.555 68.004 9.849 1.00 15.03 230 LEU A N 1
ATOM 1748 C CA . LEU A 1 250 ? -20.528 67.209 10.568 1.00 15.06 230 LEU A CA 1
ATOM 1749 C C . LEU A 1 250 ? -21.899 67.146 9.882 1.00 16.34 230 LEU A C 1
ATOM 1750 O O . LEU A 1 250 ? -22.245 68.028 9.114 1.00 17.56 230 LEU A O 1
ATOM 1755 N N . PRO A 1 251 ? -22.676 66.091 10.156 1.00 15.59 231 PRO A N 1
ATOM 1756 C CA . PRO A 1 251 ? -23.992 65.972 9.471 1.00 18.19 231 PRO A CA 1
ATOM 1757 C C . PRO A 1 251 ? -24.803 67.251 9.657 1.00 17.63 231 PRO A C 1
ATOM 1758 O O . PRO A 1 251 ? -24.762 67.900 10.737 1.00 19.36 231 PRO A O 1
ATOM 1762 N N . THR A 1 252 ? -25.532 67.636 8.608 1.00 17.59 232 THR A N 1
ATOM 1763 C CA . THR A 1 252 ? -26.328 68.867 8.695 1.00 18.92 232 THR A CA 1
ATOM 1764 C C . THR A 1 252 ? -27.826 68.578 8.702 1.00 18.59 232 THR A C 1
ATOM 1765 O O . THR A 1 252 ? -28.609 69.486 8.538 1.00 20.07 232 THR A O 1
ATOM 1769 N N . ASP A 1 253 ? -28.219 67.320 8.871 1.00 17.72 233 ASP A N 1
ATOM 1770 C CA . ASP A 1 253 ? -29.624 66.909 8.926 1.00 17.56 233 ASP A CA 1
ATOM 1771 C C . ASP A 1 253 ? -30.239 67.064 10.342 1.00 18.03 233 ASP A C 1
ATOM 1772 O O . ASP A 1 253 ? -31.442 66.892 10.523 1.00 19.23 233 ASP A O 1
ATOM 1777 N N . ARG A 1 254 ? -29.390 67.416 11.318 1.00 17.20 234 ARG A N 1
ATOM 1778 C CA . ARG A 1 254 ? -29.804 67.716 12.683 1.00 16.94 234 ARG A CA 1
ATOM 1779 C C . ARG A 1 254 ? -29.110 69.025 13.070 1.00 15.92 234 ARG A C 1
ATOM 1780 O O . ARG A 1 254 ? -27.993 69.280 12.597 1.00 15.51 234 ARG A O 1
ATOM 1788 N N . PRO A 1 255 ? -29.729 69.820 13.979 1.00 16.67 235 PRO A N 1
ATOM 1789 C CA . PRO A 1 255 ? -28.969 70.958 14.497 1.00 15.28 235 PRO A CA 1
ATOM 1790 C C . PRO A 1 255 ? -27.708 70.458 15.230 1.00 14.29 235 PRO A C 1
ATOM 1791 O O . PRO A 1 255 ? -27.728 69.367 15.838 1.00 15.92 235 PRO A O 1
ATOM 1795 N N . LEU A 1 256 ? -26.636 71.251 15.166 1.00 15.53 236 LEU A N 1
ATOM 1796 C CA . LEU A 1 256 ? -25.362 70.897 15.821 1.00 13.81 236 LEU A CA 1
ATOM 1797 C C . LEU A 1 256 ? -25.580 70.595 17.320 1.00 13.32 236 LEU A C 1
ATOM 1798 O O . LEU A 1 256 ? -25.045 69.639 17.839 1.00 13.99 236 LEU A O 1
ATOM 1803 N N . HIS A 1 257 ? -26.400 71.412 17.958 1.00 13.48 237 HIS A N 1
ATOM 1804 C CA . HIS A 1 257 ? -26.689 71.263 19.397 1.00 13.38 237 HIS A CA 1
ATOM 1805 C C . HIS A 1 257 ? -27.300 69.869 19.686 1.00 13.13 237 HIS A C 1
ATOM 1806 O O . HIS A 1 257 ? -26.996 69.207 20.682 1.00 14.05 237 HIS A O 1
ATOM 1813 N N . GLU A 1 258 ? -28.206 69.424 18.818 1.00 13.25 238 GLU A N 1
ATOM 1814 C CA . GLU A 1 258 ? -28.822 68.118 18.930 1.00 12.83 238 GLU A CA 1
ATOM 1815 C C . GLU A 1 258 ? -27.840 66.993 18.640 1.00 12.53 238 GLU A C 1
ATOM 1816 O O . GLU A 1 258 ? -27.825 65.961 19.327 1.00 13.36 238 GLU A O 1
ATOM 1822 N N . LEU A 1 259 ? -27.048 67.133 17.572 1.00 13.76 239 LEU A N 1
ATOM 1823 C CA . LEU A 1 259 ? -26.016 66.164 17.284 1.00 13.55 239 LEU A CA 1
ATOM 1824 C C . LEU A 1 259 ? -25.102 65.972 18.514 1.00 12.67 239 LEU A C 1
ATOM 1825 O O . LEU A 1 259 ? -24.677 64.857 18.819 1.00 14.72 239 LEU A O 1
ATOM 1830 N N . ALA A 1 260 ? -24.757 67.076 19.139 1.00 12.68 240 ALA A N 1
ATOM 1831 C CA . ALA A 1 260 ? -23.825 67.029 20.292 1.00 11.70 240 ALA A CA 1
ATOM 1832 C C . ALA A 1 260 ? -24.426 66.232 21.432 1.00 12.10 240 ALA A C 1
ATOM 1833 O O . ALA A 1 260 ? -23.806 65.289 21.969 1.00 12.20 240 ALA A O 1
ATOM 1835 N N . LEU A 1 261 ? -25.659 66.566 21.807 1.00 11.89 241 LEU A N 1
ATOM 1836 C CA . LEU A 1 261 ? -26.283 65.851 22.945 1.00 12.03 241 LEU A CA 1
ATOM 1837 C C . LEU A 1 261 ? -26.551 64.392 22.603 1.00 12.29 241 LEU A C 1
ATOM 1838 O O . LEU A 1 261 ? -26.308 63.501 23.423 1.00 13.32 241 LEU A O 1
ATOM 1843 N N . GLN A 1 262 ? -27.022 64.120 21.359 1.00 11.66 242 GLN A N 1
ATOM 1844 C CA . GLN A 1 262 ? -27.283 62.752 20.999 1.00 11.02 242 GLN A CA 1
ATOM 1845 C C . GLN A 1 262 ? -25.997 61.953 20.836 1.00 10.75 242 GLN A C 1
ATOM 1846 O O . GLN A 1 262 ? -26.013 60.755 21.074 1.00 12.22 242 GLN A O 1
ATOM 1852 N N . TYR A 1 263 ? -24.881 62.585 20.455 1.00 11.35 243 TYR A N 1
ATOM 1853 C CA . TYR A 1 263 ? -23.615 61.832 20.394 1.00 11.28 243 TYR A CA 1
ATOM 1854 C C . TYR A 1 263 ? -23.253 61.338 21.801 1.00 11.22 243 TYR A C 1
ATOM 1855 O O . TYR A 1 263 ? -22.885 60.176 21.979 1.00 12.00 243 TYR A O 1
ATOM 1864 N N . CYS A 1 264 ? -23.371 62.218 22.790 1.00 11.67 244 CYS A N 1
ATOM 1865 C CA . CYS A 1 264 ? -23.054 61.759 24.171 1.00 11.84 244 CYS A CA 1
ATOM 1866 C C . CYS A 1 264 ? -23.943 60.579 24.551 1.00 11.29 244 CYS A C 1
ATOM 1867 O O . CYS A 1 264 ? -23.474 59.543 25.039 1.00 12.95 244 CYS A O 1
ATOM 1870 N N . LEU A 1 265 ? -25.251 60.768 24.364 1.00 11.91 245 LEU A N 1
ATOM 1871 C CA . LEU A 1 265 ? -26.207 59.744 24.754 1.00 11.67 245 LEU A CA 1
ATOM 1872 C C . LEU A 1 265 ? -26.109 58.431 24.020 1.00 12.47 245 LEU A C 1
ATOM 1873 O O . LEU A 1 265 ? -26.625 57.396 24.484 1.00 13.94 245 LEU A O 1
ATOM 1878 N N . ALA A 1 266 ? -25.486 58.439 22.839 1.00 12.30 246 ALA A N 1
ATOM 1879 C CA . ALA A 1 266 ? -25.340 57.213 22.049 1.00 14.81 246 ALA A CA 1
ATOM 1880 C C . ALA A 1 266 ? -24.380 56.227 22.665 1.00 15.55 246 ALA A C 1
ATOM 1881 O O . ALA A 1 266 ? -24.175 55.163 22.124 1.00 22.15 246 ALA A O 1
ATOM 1883 N N . HIS A 1 267 ? -23.837 56.507 23.831 1.00 14.16 247 HIS A N 1
ATOM 1884 C CA . HIS A 1 267 ? -22.921 55.597 24.545 1.00 13.74 247 HIS A CA 1
ATOM 1885 C C . HIS A 1 267 ? -23.657 55.080 25.771 1.00 13.75 247 HIS A C 1
ATOM 1886 O O . HIS A 1 267 ? -24.135 55.883 26.588 1.00 15.08 247 HIS A O 1
ATOM 1893 N N . ASP A 1 268 ? -23.810 53.772 25.863 1.00 14.59 248 ASP A N 1
ATOM 1894 C CA . ASP A 1 268 ? -24.603 53.228 26.949 1.00 15.42 248 ASP A CA 1
ATOM 1895 C C . ASP A 1 268 ? -24.053 53.548 28.339 1.00 13.63 248 ASP A C 1
ATOM 1896 O O . ASP A 1 268 ? -24.797 53.580 29.313 1.00 14.41 248 ASP A O 1
ATOM 1901 N N . VAL A 1 269 ? -22.760 53.838 28.425 1.00 13.47 249 VAL A N 1
ATOM 1902 C CA . VAL A 1 269 ? -22.171 54.142 29.742 1.00 12.72 249 VAL A CA 1
ATOM 1903 C C . VAL A 1 269 ? -22.691 55.461 30.290 1.00 13.21 249 VAL A C 1
ATOM 1904 O O . VAL A 1 269 ? -22.625 55.676 31.494 1.00 12.86 249 VAL A O 1
ATOM 1908 N N . VAL A 1 270 ? -23.184 56.343 29.428 1.00 11.99 250 VAL A N 1
ATOM 1909 C CA . VAL A 1 270 ? -23.672 57.655 29.820 1.00 11.69 250 VAL A CA 1
ATOM 1910 C C . VAL A 1 270 ? -25.091 57.533 30.375 1.00 12.54 250 VAL A C 1
ATOM 1911 O O . VAL A 1 270 ? -26.005 57.071 29.682 1.00 14.70 250 VAL A O 1
ATOM 1915 N N . ALA A 1 271 ? -25.257 57.919 31.640 1.00 11.93 251 ALA A N 1
ATOM 1916 C CA . ALA A 1 271 ? -26.609 57.916 32.221 1.00 13.26 251 ALA A CA 1
ATOM 1917 C C . ALA A 1 271 ? -27.373 59.208 32.047 1.00 12.60 251 ALA A C 1
ATOM 1918 O O . ALA A 1 271 ? -28.602 59.186 31.908 1.00 14.14 251 ALA A O 1
ATOM 1920 N N . THR A 1 272 ? -26.661 60.325 32.066 1.00 13.84 252 THR A N 1
ATOM 1921 C CA . THR A 1 272 ? -27.307 61.628 32.003 1.00 14.33 252 THR A CA 1
ATOM 1922 C C . THR A 1 272 ? -26.282 62.653 31.563 1.00 13.17 252 THR A C 1
ATOM 1923 O O . THR A 1 272 ? -25.072 62.488 31.769 1.00 13.82 252 THR A O 1
ATOM 1927 N N . VAL A 1 273 ? -26.793 63.699 30.931 1.00 13.33 253 VAL A N 1
ATOM 1928 C CA . VAL A 1 273 ? -26.006 64.809 30.456 1.00 12.21 253 VAL A CA 1
ATOM 1929 C C . VAL A 1 273 ? -26.468 66.098 31.148 1.00 11.66 253 VAL A C 1
ATOM 1930 O O . VAL A 1 273 ? -27.661 66.412 31.173 1.00 13.49 253 VAL A O 1
ATOM 1936 N N . ALA A 1 274 ? -25.534 66.849 31.723 1.00 11.79 254 ALA A N 1
ATOM 1937 C CA . ALA A 1 274 ? -25.872 68.098 32.385 1.00 14.26 254 ALA A CA 1
ATOM 1938 C C . ALA A 1 274 ? -25.431 69.232 31.478 1.00 14.73 254 ALA A C 1
ATOM 1939 O O . ALA A 1 274 ? -24.343 69.728 31.581 1.00 17.89 254 ALA A O 1
ATOM 1941 N N . ALA A 1 275 ? -26.296 69.618 30.563 1.00 13.71 255 ALA A N 1
ATOM 1942 C CA . ALA A 1 275 ? -26.032 70.702 29.647 1.00 15.13 255 ALA A CA 1
ATOM 1943 C C . ALA A 1 275 ? -26.254 72.052 30.304 1.00 14.21 255 ALA A C 1
ATOM 1944 O O . ALA A 1 275 ? -27.213 72.258 31.098 1.00 16.51 255 ALA A O 1
ATOM 1946 N N . GLY A 1 276 ? -25.408 73.014 29.983 1.00 16.21 256 GLY A N 1
ATOM 1947 C CA . GLY A 1 276 ? -25.550 74.336 30.548 1.00 16.13 256 GLY A CA 1
ATOM 1948 C C . GLY A 1 276 ? -26.763 75.114 30.041 1.00 14.87 256 GLY A C 1
ATOM 1949 O O . GLY A 1 276 ? -27.253 74.874 28.929 1.00 15.74 256 GLY A O 1
ATOM 1950 N N . ALA A 1 277 ? -27.320 75.970 30.902 1.00 14.81 257 ALA A N 1
ATOM 1951 C CA . ALA A 1 277 ? -28.430 76.836 30.502 1.00 16.67 257 ALA A CA 1
ATOM 1952 C C . ALA A 1 277 ? -28.410 78.091 31.358 1.00 17.80 257 ALA A C 1
ATOM 1953 O O . ALA A 1 277 ? -28.057 78.014 32.510 1.00 20.64 257 ALA A O 1
ATOM 1955 N N . SER A 1 278 ? -28.787 79.222 30.775 1.00 20.22 258 SER A N 1
ATOM 1956 C CA . SER A 1 278 ? -28.942 80.473 31.527 1.00 23.22 258 SER A CA 1
ATOM 1957 C C . SER A 1 278 ? -30.356 81.036 31.339 1.00 24.66 258 SER A C 1
ATOM 1958 O O . SER A 1 278 ? -30.606 82.250 31.551 1.00 28.94 258 SER A O 1
ATOM 1962 N N . SER A 1 279 ? -31.289 80.210 30.893 1.00 22.97 259 SER A N 1
ATOM 1963 C CA . SER A 1 279 ? -32.689 80.627 30.840 1.00 22.56 259 SER A CA 1
ATOM 1964 C C . SER A 1 279 ? -33.563 79.404 30.720 1.00 21.66 259 SER A C 1
ATOM 1965 O O . SER A 1 279 ? -33.109 78.334 30.315 1.00 19.17 259 SER A O 1
ATOM 1968 N N . ILE A 1 280 ? -34.832 79.559 31.089 1.00 21.78 260 ILE A N 1
ATOM 1969 C CA . ILE A 1 280 ? -35.815 78.503 30.852 1.00 21.69 260 ILE A CA 1
ATOM 1970 C C . ILE A 1 280 ? -35.890 78.134 29.365 1.00 19.23 260 ILE A C 1
ATOM 1971 O O . ILE A 1 280 ? -36.005 76.962 29.023 1.00 19.17 260 ILE A O 1
ATOM 1976 N N . ASP A 1 281 ? -35.754 79.126 28.495 1.00 22.72 261 ASP A N 1
ATOM 1977 C CA . ASP A 1 281 ? -35.723 78.828 27.063 1.00 23.06 261 ASP A CA 1
ATOM 1978 C C . ASP A 1 281 ? -34.595 77.870 26.688 1.00 20.60 261 ASP A C 1
ATOM 1979 O O . ASP A 1 281 ? -34.823 76.937 25.909 1.00 20.65 261 ASP A O 1
ATOM 1984 N N . GLN A 1 282 ? -33.410 78.108 27.249 1.00 17.47 262 GLN A N 1
ATOM 1985 C CA . GLN A 1 282 ? -32.281 77.210 27.005 1.00 18.26 262 GLN A CA 1
ATOM 1986 C C . GLN A 1 282 ? -32.541 75.814 27.597 1.00 16.46 262 GLN A C 1
ATOM 1987 O O . GLN A 1 282 ? -32.141 74.831 27.011 1.00 15.74 262 GLN A O 1
ATOM 1996 N N . VAL A 1 283 ? -33.184 75.721 28.773 1.00 15.25 263 VAL A N 1
ATOM 1997 C CA . VAL A 1 283 ? -33.513 74.409 29.314 1.00 14.55 263 VAL A CA 1
ATOM 1998 C C . VAL A 1 283 ? -34.473 73.700 28.373 1.00 14.37 263 VAL A C 1
ATOM 1999 O O . VAL A 1 283 ? -34.267 72.524 28.048 1.00 14.49 263 VAL A O 1
ATOM 2003 N N . LYS A 1 284 ? -35.497 74.408 27.910 1.00 15.16 264 LYS A N 1
ATOM 2004 C CA . LYS A 1 284 ? -36.440 73.737 26.985 1.00 17.06 264 LYS A CA 1
ATOM 2005 C C . LYS A 1 284 ? -35.773 73.282 25.691 1.00 16.35 264 LYS A C 1
ATOM 2006 O O . LYS A 1 284 ? -36.068 72.194 25.191 1.00 18.21 264 LYS A O 1
ATOM 2012 N N . ALA A 1 285 ? -34.816 74.064 25.224 1.00 16.83 265 ALA A N 1
ATOM 2013 C CA . ALA A 1 285 ? -34.038 73.700 24.014 1.00 17.28 265 ALA A CA 1
ATOM 2014 C C . ALA A 1 285 ? -33.221 72.437 24.287 1.00 15.52 265 ALA A C 1
ATOM 2015 O O . ALA A 1 285 ? -33.111 71.548 23.445 1.00 16.09 265 ALA A O 1
ATOM 2017 N N . ASN A 1 286 ? -32.649 72.322 25.499 1.00 13.41 266 ASN A N 1
ATOM 2018 C CA . ASN A 1 286 ? -31.912 71.120 25.835 1.00 14.02 266 ASN A CA 1
ATOM 2019 C C . ASN A 1 286 ? -32.825 69.897 25.931 1.00 12.50 266 ASN A C 1
ATOM 2020 O O . ASN A 1 286 ? -32.474 68.807 25.500 1.00 13.99 266 ASN A O 1
ATOM 2025 N N . VAL A 1 287 ? -33.992 70.102 26.555 1.00 13.69 267 VAL A N 1
ATOM 2026 C CA . VAL A 1 287 ? -34.944 68.998 26.649 1.00 13.70 267 VAL A CA 1
ATOM 2027 C C . VAL A 1 287 ? -35.363 68.512 25.252 1.00 15.58 267 VAL A C 1
ATOM 2028 O O . VAL A 1 287 ? -35.374 67.306 24.988 1.00 14.45 267 VAL A O 1
ATOM 2032 N N . GLN A 1 288 ? -35.679 69.444 24.366 1.00 16.42 268 GLN A N 1
ATOM 2033 C CA . GLN A 1 288 ? -36.143 69.049 23.044 1.00 16.39 268 GLN A CA 1
ATOM 2034 C C . GLN A 1 288 ? -35.058 68.237 22.310 1.00 16.92 268 GLN A C 1
ATOM 2035 O O . GLN A 1 288 ? -35.355 67.218 21.669 1.00 16.63 268 GLN A O 1
ATOM 2041 N N . ALA A 1 289 ? -33.798 68.659 22.429 1.00 15.44 269 ALA A N 1
ATOM 2042 C CA . ALA A 1 289 ? -32.712 68.008 21.734 1.00 14.76 269 ALA A CA 1
ATOM 2043 C C . ALA A 1 289 ? -32.469 66.609 22.319 1.00 15.28 269 ALA A C 1
ATOM 2044 O O . ALA A 1 289 ? -32.184 65.679 21.583 1.00 17.08 269 ALA A O 1
ATOM 2046 N N . VAL A 1 290 ? -32.525 66.449 23.664 1.00 13.67 270 VAL A N 1
ATOM 2047 C CA . VAL A 1 290 ? -32.324 65.145 24.259 1.00 15.83 270 VAL A CA 1
ATOM 2048 C C . VAL A 1 290 ? -33.471 64.213 23.894 1.00 13.65 270 VAL A C 1
ATOM 2049 O O . VAL A 1 290 ? -33.288 63.002 23.798 1.00 15.64 270 VAL A O 1
ATOM 2053 N N . GLU A 1 291 ? -34.668 64.758 23.672 1.00 14.46 271 GLU A N 1
ATOM 2054 C CA . GLU A 1 291 ? -35.826 63.886 23.397 1.00 15.14 271 GLU A CA 1
ATOM 2055 C C . GLU A 1 291 ? -35.940 63.528 21.908 1.00 1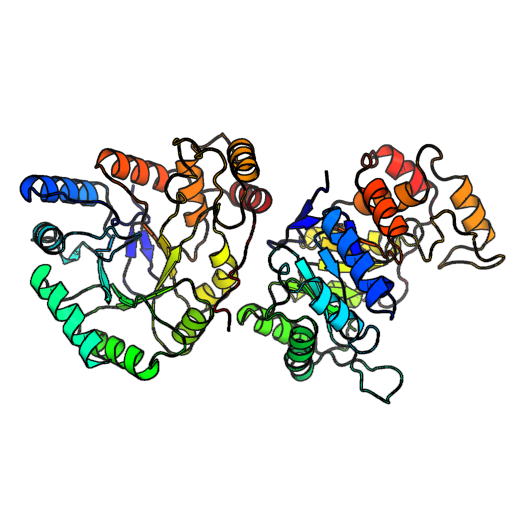8.11 271 GLU A C 1
ATOM 2056 O O . GLU A 1 291 ? -36.837 62.777 21.526 1.00 19.80 271 GLU A O 1
ATOM 2062 N N . ALA A 1 292 ? -35.039 64.050 21.090 1.00 17.10 272 ALA A N 1
ATOM 2063 C CA . ALA A 1 292 ? -35.045 63.732 19.642 1.00 16.73 272 ALA A CA 1
ATOM 2064 C C . ALA A 1 292 ? -34.613 62.282 19.414 1.00 17.99 272 ALA A C 1
ATOM 2065 O O . ALA A 1 292 ? -34.133 61.585 20.326 1.00 18.61 272 ALA A O 1
ATOM 2067 N N . THR A 1 293 ? -34.765 61.818 18.173 1.00 19.38 273 THR A N 1
ATOM 2068 C CA . THR A 1 293 ? -34.414 60.450 17.842 1.00 19.91 273 THR A CA 1
ATOM 2069 C C . THR A 1 293 ? -32.918 60.171 18.138 1.00 18.37 273 THR A C 1
ATOM 2070 O O . THR A 1 293 ? -32.055 61.006 17.868 1.00 19.39 273 THR A O 1
ATOM 2076 N N . PRO A 1 294 ? -32.611 59.002 18.692 1.00 19.21 274 PRO A N 1
ATOM 2077 C CA . PRO A 1 294 ? -31.223 58.704 18.963 1.00 18.17 274 PRO A CA 1
ATOM 2078 C C . PRO A 1 294 ? -30.406 58.598 17.677 1.00 17.14 274 PRO A C 1
ATOM 2079 O O . PRO A 1 294 ? -30.959 58.327 16.606 1.00 18.68 274 PRO A O 1
ATOM 2083 N N . LEU A 1 295 ? -29.088 58.767 17.769 1.00 17.51 275 LEU A N 1
ATOM 2084 C CA . LEU A 1 295 ? -28.253 58.512 16.600 1.00 18.98 275 LEU A CA 1
ATOM 2085 C C . LEU A 1 295 ? -28.385 57.034 16.209 1.00 20.15 275 LEU A C 1
ATOM 2086 O O . LEU A 1 295 ? -28.406 56.177 17.065 1.00 23.05 275 LEU A O 1
ATOM 2091 N N . THR A 1 296 ? -28.370 56.740 14.927 1.00 26.15 276 THR A N 1
ATOM 2092 C CA . THR A 1 296 ? -28.184 55.343 14.536 1.00 27.11 276 THR A CA 1
ATOM 2093 C C . THR A 1 296 ? -26.708 54.947 14.748 1.00 27.12 276 THR A C 1
ATOM 2094 O O . THR A 1 296 ? -25.843 55.823 14.962 1.00 27.25 276 THR A O 1
ATOM 2098 N N . ALA A 1 297 ? -26.411 53.645 14.670 1.00 30.02 277 ALA A N 1
ATOM 2099 C CA . ALA A 1 297 ? -25.027 53.181 14.697 1.00 30.09 277 ALA A CA 1
ATOM 2100 C C . ALA A 1 297 ? -24.212 53.895 13.613 1.00 30.36 277 ALA A C 1
ATOM 2101 O O . ALA A 1 297 ? -23.042 54.270 13.820 1.00 30.44 277 ALA A O 1
ATOM 2103 N N . GLU A 1 298 ? -24.847 54.117 12.467 1.00 30.24 278 GLU A N 1
ATOM 2104 C CA . GLU A 1 298 ? -24.186 54.730 11.329 1.00 31.27 278 GLU A CA 1
ATOM 2105 C C . GLU A 1 298 ? -23.835 56.186 11.567 1.00 28.08 278 GLU A C 1
ATOM 2106 O O . GLU A 1 298 ? -22.763 56.630 11.190 1.00 28.67 278 GLU A O 1
ATOM 2112 N N . GLU A 1 299 ? -24.778 56.949 12.123 1.00 24.02 279 GLU A N 1
ATOM 2113 C CA . GLU A 1 299 ? -24.547 58.370 12.388 1.00 24.03 279 GLU A CA 1
ATOM 2114 C C . GLU A 1 299 ? -23.412 58.541 13.379 1.00 20.81 279 GLU A C 1
ATOM 2115 O O . GLU A 1 299 ? -22.563 59.400 13.185 1.00 21.68 279 GLU A O 1
ATOM 2121 N N . ARG A 1 300 ? -23.400 57.662 14.366 1.00 22.29 280 ARG A N 1
ATOM 2122 C CA . ARG A 1 300 ? -22.368 57.680 15.377 1.00 21.69 280 ARG A CA 1
ATOM 2123 C C . ARG A 1 300 ? -21.008 57.388 14.730 1.00 21.75 280 ARG A C 1
ATOM 2124 O O . ARG A 1 300 ? -20.071 58.147 14.935 1.00 19.51 280 ARG A O 1
ATOM 2132 N N . GLN A 1 301 ? -20.898 56.309 13.950 1.00 24.14 281 GLN A N 1
ATOM 2133 C CA . GLN A 1 301 ? -19.611 55.958 13.306 1.00 25.16 281 GLN A CA 1
ATOM 2134 C C . GLN A 1 301 ? -19.110 57.086 12.392 1.00 23.81 281 GLN A C 1
ATOM 2135 O O . GLN A 1 301 ? -17.931 57.425 12.318 1.00 22.63 281 GLN A O 1
ATOM 2141 N N . HIS A 1 302 ? -20.026 57.752 11.745 1.00 22.58 282 HIS A N 1
ATOM 2142 C CA . HIS A 1 302 ? -19.704 58.933 10.984 1.00 21.44 282 HIS A CA 1
ATOM 2143 C C . HIS A 1 302 ? -19.054 60.124 11.779 1.00 20.88 282 HIS A C 1
ATOM 2144 O O . HIS A 1 302 ? -18.034 60.724 11.374 1.00 21.74 282 HIS A O 1
ATOM 2151 N N . ILE A 1 303 ? -19.672 60.500 12.897 1.00 16.52 283 ILE A N 1
ATOM 2152 C CA . ILE A 1 303 ? -19.053 61.492 13.777 1.00 15.17 283 ILE A CA 1
ATOM 2153 C C . ILE A 1 303 ? -17.697 60.990 14.335 1.00 12.87 283 ILE A C 1
ATOM 2154 O O . ILE A 1 303 ? -16.743 61.753 14.439 1.00 13.41 283 ILE A O 1
ATOM 2159 N N . GLN A 1 304 ? -17.624 59.698 14.610 1.00 13.36 284 GLN A N 1
ATOM 2160 C CA . GLN A 1 304 ? -16.380 59.130 15.135 1.00 12.88 284 GLN A CA 1
ATOM 2161 C C . GLN A 1 304 ? -15.233 59.305 14.162 1.00 13.55 284 GLN A C 1
ATOM 2162 O O . GLN A 1 304 ? -14.122 59.583 14.560 1.00 12.99 284 GLN A O 1
ATOM 2168 N N . LYS A 1 305 ? -15.531 59.179 12.873 1.00 14.08 285 LYS A N 1
ATOM 2169 C CA . LYS A 1 305 ? -14.487 59.360 11.882 1.00 13.55 285 LYS A CA 1
ATOM 2170 C C . LYS A 1 305 ? -14.094 60.790 11.659 1.00 12.88 285 LYS A C 1
ATOM 2171 O O . LYS A 1 305 ? -12.914 61.087 11.400 1.00 15.05 285 LYS A O 1
ATOM 2177 N N . LEU A 1 306 ? -15.087 61.684 11.697 1.00 12.64 286 LEU A N 1
ATOM 2178 C CA . LEU A 1 306 ? -14.838 63.090 11.451 1.00 14.06 286 LEU A CA 1
ATOM 2179 C C . LEU A 1 306 ? -14.120 63.818 12.564 1.00 13.41 286 LEU A C 1
ATOM 2180 O O . LEU A 1 306 ? -13.317 64.729 12.330 1.00 16.06 286 LEU A O 1
ATOM 2185 N N . ALA A 1 307 ? -14.516 63.529 13.800 1.00 13.01 287 ALA A N 1
ATOM 2186 C CA . ALA A 1 307 ? -13.979 64.247 14.948 1.00 11.72 287 ALA A CA 1
ATOM 2187 C C . ALA A 1 307 ? -12.671 63.613 15.413 1.00 11.13 287 ALA A C 1
ATOM 2188 O O . ALA A 1 307 ? -12.457 62.401 15.271 1.00 12.96 287 ALA A O 1
ATOM 2190 N N . LYS A 1 308 ? -11.789 64.444 15.965 1.00 11.37 288 LYS A N 1
ATOM 2191 C CA . LYS A 1 308 ? -10.582 63.903 16.590 1.00 11.17 288 LYS A CA 1
ATOM 2192 C C . LYS A 1 308 ? -10.959 62.939 17.725 1.00 10.44 288 LYS A C 1
ATOM 2193 O O . LYS A 1 308 ? -12.020 63.015 18.302 1.00 12.59 288 LYS A O 1
ATOM 2199 N N . ALA A 1 309 ? -10.071 61.999 18.021 1.00 11.75 289 ALA A N 1
ATOM 2200 C CA . ALA A 1 309 ? -10.204 61.126 19.209 1.00 11.25 289 ALA A CA 1
ATOM 2201 C C . ALA A 1 309 ? -8.942 61.260 20.075 1.00 12.10 289 ALA A C 1
ATOM 2202 O O . ALA A 1 309 ? -8.031 60.447 19.989 1.00 12.45 289 ALA A O 1
ATOM 2204 N N . ALA A 1 310 ? -8.926 62.326 20.884 1.00 11.80 290 ALA A N 1
ATOM 2205 C CA . ALA A 1 310 ? -7.783 62.560 21.751 1.00 12.18 290 ALA A CA 1
ATOM 2206 C C . ALA A 1 310 ? -7.831 61.669 22.983 1.00 11.10 290 ALA A C 1
ATOM 2207 O O . ALA A 1 310 ? -8.861 61.088 23.278 1.00 11.16 290 ALA A O 1
ATOM 2209 N N . VAL A 1 311 ? -6.713 61.604 23.701 1.00 11.13 291 VAL A N 1
ATOM 2210 C CA . VAL A 1 311 ? -6.669 60.911 25.000 1.00 11.40 291 VAL A CA 1
ATOM 2211 C C . VAL A 1 311 ? -6.109 61.832 26.051 1.00 10.43 291 VAL A C 1
ATOM 2212 O O . VAL A 1 311 ? -5.423 62.825 25.740 1.00 11.54 291 VAL A O 1
ATOM 2216 N N . TYR A 1 312 ? -6.391 61.531 27.335 1.00 10.33 292 TYR A N 1
ATOM 2217 C CA . TYR A 1 312 ? -5.726 62.297 28.413 1.00 11.42 292 TYR A CA 1
ATOM 2218 C C . TYR A 1 312 ? -4.222 62.093 28.393 1.00 10.13 292 TYR A C 1
ATOM 2219 O O . TYR A 1 312 ? -3.756 60.954 28.284 1.00 12.24 292 TYR A O 1
ATOM 2228 N N . GLU A 1 313 ? -3.499 63.198 28.514 1.00 12.54 293 GLU A N 1
ATOM 2229 C CA . GLU A 1 313 ? -2.049 63.161 28.573 1.00 12.83 293 GLU A CA 1
ATOM 2230 C C . GLU A 1 313 ? -1.591 62.984 30.024 1.00 11.83 293 GLU A C 1
ATOM 2231 O O . GLU A 1 313 ? -0.597 62.346 30.289 1.00 15.00 293 GLU A O 1
ATOM 2237 N N . GLN A 1 314 ? -2.337 63.550 30.963 1.00 12.02 294 GLN A N 1
ATOM 2238 C CA . GLN A 1 314 ? -1.869 63.655 32.335 1.00 11.78 294 GLN A CA 1
ATOM 2239 C C . GLN A 1 314 ? -2.646 62.740 33.243 1.00 11.53 294 GLN A C 1
ATOM 2240 O O . GLN A 1 314 ? -3.812 62.418 33.000 1.00 12.28 294 GLN A O 1
ATOM 2249 N N . HIS A 1 315 ? -2.008 62.381 34.346 1.00 11.00 295 HIS A N 1
ATOM 2250 C CA . HIS A 1 315 ? -2.675 61.597 35.413 1.00 11.49 295 HIS A CA 1
ATOM 2251 C C . HIS A 1 315 ? -3.132 60.251 34.932 1.00 11.61 295 HIS A C 1
ATOM 2252 O O . HIS A 1 315 ? -4.142 59.725 35.405 1.00 12.09 295 HIS A O 1
ATOM 2259 N N . ARG A 1 316 ? -2.394 59.638 33.983 1.00 10.72 296 ARG A N 1
ATOM 2260 C CA . ARG A 1 316 ? -2.869 58.389 33.483 1.00 10.95 296 ARG A CA 1
ATOM 2261 C C . ARG A 1 316 ? -2.612 57.203 34.380 1.00 11.64 296 ARG A C 1
ATOM 2262 O O . ARG A 1 316 ? -3.316 56.184 34.297 1.00 13.84 296 ARG A O 1
ATOM 2270 N N . GLU A 1 317 ? -1.559 57.271 35.212 1.00 14.16 297 GLU A N 1
ATOM 2271 C CA . GLU A 1 317 ? -1.127 56.094 35.990 1.00 17.05 297 GLU A CA 1
ATOM 2272 C C . GLU A 1 317 ? -0.696 56.513 37.387 1.00 15.52 297 GLU A C 1
ATOM 2273 O O . GLU A 1 317 ? -0.524 55.604 38.225 1.00 19.88 297 GLU A O 1
ATOM 2280 N N . HIS B 1 20 ? -2.194 68.208 3.266 1.00 33.32 -1 HIS B N 1
ATOM 2281 C CA . HIS B 1 20 ? -2.690 67.482 2.065 1.00 31.72 -1 HIS B CA 1
ATOM 2282 C C . HIS B 1 20 ? -2.796 65.984 2.392 1.00 29.52 -1 HIS B C 1
ATOM 2283 O O . HIS B 1 20 ? -2.725 65.127 1.527 1.00 28.61 -1 HIS B O 1
ATOM 2290 N N . MET B 1 21 ? -2.008 65.553 3.768 1.00 20.79 1 MET B N 1
ATOM 2291 C CA . MET B 1 21 ? -2.005 64.117 4.099 1.00 17.54 1 MET B CA 1
ATOM 2292 C C . MET B 1 21 ? -3.369 63.630 4.584 1.00 18.85 1 MET B C 1
ATOM 2293 O O . MET B 1 21 ? -3.876 64.075 5.636 1.00 20.82 1 MET B O 1
ATOM 2298 N N . LYS B 1 22 ? -3.952 62.697 3.841 1.00 17.48 2 LYS B N 1
ATOM 2299 C CA . LYS B 1 22 ? -5.209 62.090 4.233 1.00 17.99 2 LYS B CA 1
ATOM 2300 C C . LYS B 1 22 ? -5.018 61.060 5.350 1.00 16.32 2 LYS B C 1
ATOM 2301 O O . LYS B 1 22 ? -3.948 60.500 5.502 1.00 15.62 2 LYS B O 1
ATOM 2307 N N . LYS B 1 23 ? -6.089 60.816 6.104 1.00 17.15 3 LYS B N 1
ATOM 2308 C CA . LYS B 1 23 ? -6.089 59.840 7.217 1.00 15.56 3 LYS B CA 1
ATOM 2309 C C . LYS B 1 23 ? -7.187 58.816 6.993 1.00 14.33 3 LYS B C 1
ATOM 2310 O O . LYS B 1 23 ? -8.202 59.106 6.330 1.00 16.89 3 LYS B O 1
ATOM 2316 N N . ARG B 1 24 ? -6.962 57.602 7.492 1.00 12.22 4 ARG B N 1
ATOM 2317 C CA . ARG B 1 24 ? -7.943 56.513 7.477 1.00 11.93 4 ARG B CA 1
ATOM 2318 C C . ARG B 1 24 ? -8.141 56.046 8.922 1.00 11.33 4 ARG B C 1
ATOM 2319 O O . ARG B 1 24 ? -7.212 56.139 9.735 1.00 12.82 4 ARG B O 1
ATOM 2327 N N . GLN B 1 25 ? -9.300 55.517 9.225 1.00 12.09 5 GLN B N 1
ATOM 2328 C CA . GLN B 1 25 ? -9.512 54.854 10.523 1.00 12.56 5 GLN B CA 1
ATOM 2329 C C . GLN B 1 25 ? -8.806 53.473 10.549 1.00 11.48 5 GLN B C 1
ATOM 2330 O O . GLN B 1 25 ? -8.955 52.684 9.623 1.00 12.96 5 GLN B O 1
ATOM 2336 N N . LEU B 1 26 ? -8.083 53.177 11.655 1.00 10.19 6 LEU B N 1
ATOM 2337 C CA . LEU B 1 26 ? -7.458 51.872 11.792 1.00 10.04 6 LEU B CA 1
ATOM 2338 C C . LEU B 1 26 ? -8.459 50.871 12.328 1.00 11.17 6 LEU B C 1
ATOM 2339 O O . LEU B 1 26 ? -8.802 50.885 13.510 1.00 11.29 6 LEU B O 1
ATOM 2344 N N . GLY B 1 27 ? -8.964 49.990 11.475 1.00 11.77 7 GLY B N 1
ATOM 2345 C CA . GLY B 1 27 ? -9.910 48.986 11.891 1.00 12.91 7 GLY B CA 1
ATOM 2346 C C . GLY B 1 27 ? -11.134 49.652 12.515 1.00 11.62 7 GLY B C 1
ATOM 2347 O O . GLY B 1 27 ? -11.602 50.699 12.044 1.00 13.91 7 GLY B O 1
ATOM 2348 N N . THR B 1 28 ? -11.625 49.129 13.644 1.00 15.06 8 THR B N 1
ATOM 2349 C CA . THR B 1 28 ? -12.767 49.787 14.328 1.00 16.51 8 THR B CA 1
ATOM 2350 C C . THR B 1 28 ? -12.303 50.652 15.483 1.00 15.45 8 THR B C 1
ATOM 2351 O O . THR B 1 28 ? -13.140 51.127 16.253 1.00 17.33 8 THR B O 1
ATOM 2355 N N . SER B 1 29 ? -10.993 50.898 15.549 1.00 12.87 9 SER B N 1
ATOM 2356 C CA . SER B 1 29 ? -10.436 51.779 16.575 1.00 11.72 9 SER B CA 1
ATOM 2357 C C . SER B 1 29 ? -10.752 53.243 16.307 1.00 12.20 9 SER B C 1
ATOM 2358 O O . SER B 1 29 ? -11.232 53.589 15.197 1.00 14.01 9 SER B O 1
ATOM 2361 N N . ASP B 1 30 ? -10.412 54.100 17.263 1.00 12.53 10 ASP B N 1
ATOM 2362 C CA A ASP B 1 30 ? -10.439 55.574 17.266 0.50 12.39 10 ASP B CA 1
ATOM 2363 C CA B ASP B 1 30 ? -10.514 55.520 16.878 0.50 11.88 10 ASP B CA 1
ATOM 2364 C C . ASP B 1 30 ? -9.151 56.145 16.637 1.00 12.37 10 ASP B C 1
ATOM 2365 O O . ASP B 1 30 ? -8.963 57.346 16.733 1.00 13.65 10 ASP B O 1
ATOM 2374 N N . LEU B 1 31 ? -8.211 55.323 16.153 1.00 11.73 11 LEU B N 1
ATOM 2375 C CA . LEU B 1 31 ? -6.911 55.831 15.657 1.00 11.30 11 LEU B CA 1
ATOM 2376 C C . LEU B 1 31 ? -7.127 56.292 14.210 1.00 11.11 11 LEU B C 1
ATOM 2377 O O . LEU B 1 31 ? -7.522 55.510 13.354 1.00 11.97 11 LEU B O 1
ATOM 2382 N N . HIS B 1 32 ? -6.843 57.572 13.979 1.00 11.14 12 HIS B N 1
ATOM 2383 C CA . HIS B 1 32 ? -6.983 58.170 12.640 1.00 10.67 12 HIS B CA 1
ATOM 2384 C C . HIS B 1 32 ? -5.569 58.331 12.104 1.00 11.21 12 HIS B C 1
ATOM 2385 O O . HIS B 1 32 ? -4.843 59.256 12.485 1.00 13.50 12 HIS B O 1
ATOM 2392 N N . VAL B 1 33 ? -5.183 57.368 11.280 1.00 11.14 13 VAL B N 1
ATOM 2393 C CA . VAL B 1 33 ? -3.780 57.235 10.897 1.00 11.89 13 VAL B CA 1
ATOM 2394 C C . VAL B 1 33 ? -3.537 57.817 9.495 1.00 11.49 13 VAL B C 1
ATOM 2395 O O . VAL B 1 33 ? -4.383 57.679 8.586 1.00 11.83 13 VAL B O 1
ATOM 2399 N N . SER B 1 34 ? -2.439 58.535 9.346 1.00 11.60 14 SER B N 1
ATOM 2400 C CA . SER B 1 34 ? -2.069 59.036 8.026 1.00 12.11 14 SER B CA 1
ATOM 2401 C C . SER B 1 34 ? -1.904 57.884 7.060 1.00 10.44 14 SER B C 1
ATOM 2402 O O . SER B 1 34 ? -1.346 56.849 7.377 1.00 11.54 14 SER B O 1
ATOM 2405 N N . GLU B 1 35 ? -2.360 58.087 5.817 1.00 12.14 15 GLU B N 1
ATOM 2406 C CA . GLU B 1 35 ? -2.260 57.042 4.802 1.00 13.33 15 GLU B CA 1
ATOM 2407 C C . GLU B 1 35 ? -0.856 56.600 4.542 1.00 11.10 15 GLU B C 1
ATOM 2408 O O . GLU B 1 35 ? -0.622 55.437 4.262 1.00 12.05 15 GLU B O 1
ATOM 2414 N N . LEU B 1 36 ? 0.088 57.535 4.636 1.00 12.23 16 LEU B N 1
ATOM 2415 C CA . LEU B 1 36 ? 1.498 57.196 4.743 1.00 11.68 16 LEU B CA 1
ATOM 2416 C C . LEU B 1 36 ? 1.883 57.218 6.216 1.00 11.54 16 LEU B C 1
ATOM 2417 O O . LEU B 1 36 ? 1.805 58.249 6.877 1.00 12.44 16 LEU B O 1
ATOM 2422 N N . GLY B 1 37 ? 2.339 56.073 6.678 1.00 10.99 17 GLY B N 1
ATOM 2423 C CA . GLY B 1 37 ? 2.995 55.930 7.951 1.00 11.86 17 GLY B CA 1
ATOM 2424 C C . GLY B 1 37 ? 4.495 55.890 7.768 1.00 12.02 17 GLY B C 1
ATOM 2425 O O . GLY B 1 37 ? 5.009 56.075 6.657 1.00 13.71 17 GLY B O 1
ATOM 2426 N N . PHE B 1 38 ? 5.204 55.637 8.861 1.00 11.99 18 PHE B N 1
ATOM 2427 C CA . PHE B 1 38 ? 6.657 55.574 8.828 1.00 11.80 18 PHE B CA 1
ATOM 2428 C C . PHE B 1 38 ? 7.152 54.329 9.519 1.00 11.23 18 PHE B C 1
ATOM 2429 O O . PHE B 1 38 ? 6.895 54.138 10.726 1.00 13.20 18 PHE B O 1
ATOM 2437 N N . GLY B 1 39 ? 7.866 53.502 8.773 1.00 12.85 19 GLY B N 1
ATOM 2438 C CA . GLY B 1 39 ? 8.520 52.324 9.338 1.00 12.82 19 GLY B CA 1
ATOM 2439 C C . GLY B 1 39 ? 9.846 52.702 9.960 1.00 12.47 19 GLY B C 1
ATOM 2440 O O . GLY B 1 39 ? 10.825 52.967 9.244 1.00 15.96 19 GLY B O 1
ATOM 2441 N N . CYS B 1 40 ? 9.899 52.786 11.293 1.00 13.60 20 CYS B N 1
ATOM 2442 C CA . CYS B 1 40 ? 11.067 53.334 11.946 1.00 15.10 20 CYS B CA 1
ATOM 2443 C C . CYS B 1 40 ? 12.297 52.455 11.797 1.00 15.60 20 CYS B C 1
ATOM 2444 O O . CYS B 1 40 ? 13.408 52.924 12.054 1.00 17.31 20 CYS B O 1
ATOM 2447 N N . MET B 1 41 ? 12.070 51.177 11.475 1.00 16.56 21 MET B N 1
ATOM 2448 C CA . MET B 1 41 ? 13.147 50.187 11.301 1.00 21.25 21 MET B CA 1
ATOM 2449 C C . MET B 1 41 ? 14.245 50.763 10.383 1.00 22.65 21 MET B C 1
ATOM 2450 O O . MET B 1 41 ? 15.427 50.431 10.542 1.00 27.67 21 MET B O 1
ATOM 2455 N N . SER B 1 42 ? 13.838 51.682 9.485 1.00 21.43 22 SER B N 1
ATOM 2456 C CA . SER B 1 42 ? 14.675 52.308 8.449 1.00 22.33 22 SER B CA 1
ATOM 2457 C C . SER B 1 42 ? 15.590 53.469 8.914 1.00 24.49 22 SER B C 1
ATOM 2458 O O . SER B 1 42 ? 16.453 53.949 8.135 1.00 26.45 22 SER B O 1
ATOM 2461 N N . LEU B 1 43 ? 15.455 53.901 10.173 1.00 24.15 23 LEU B N 1
ATOM 2462 C CA . LEU B 1 43 ? 16.161 55.109 10.643 1.00 24.18 23 LEU B CA 1
ATOM 2463 C C . LEU B 1 43 ? 17.683 55.044 10.674 1.00 23.59 23 LEU B C 1
ATOM 2464 O O . LEU B 1 43 ? 18.357 56.101 10.536 1.00 24.97 23 LEU B O 1
ATOM 2469 N N . GLY B 1 44 ? 18.205 53.829 10.876 1.00 21.87 24 GLY B N 1
ATOM 2470 C CA . GLY B 1 44 ? 19.644 53.573 11.099 1.00 22.29 24 GLY B CA 1
ATOM 2471 C C . GLY B 1 44 ? 20.098 53.720 12.551 1.00 22.10 24 GLY B C 1
ATOM 2472 O O . GLY B 1 44 ? 19.270 53.969 13.433 1.00 22.95 24 GLY B O 1
ATOM 2473 N N . THR B 1 45 ? 21.405 53.582 12.806 1.00 22.49 25 THR B N 1
ATOM 2474 C CA . THR B 1 45 ? 21.913 53.531 14.193 1.00 22.61 25 THR B CA 1
ATOM 2475 C C . THR B 1 45 ? 22.661 54.796 14.598 1.00 23.21 25 THR B C 1
ATOM 2476 O O . THR B 1 45 ? 23.241 54.869 15.702 1.00 23.48 25 THR B O 1
ATOM 2480 N N . ASP B 1 46 ? 22.615 55.791 13.711 1.00 23.07 26 ASP B N 1
ATOM 2481 C CA . ASP B 1 46 ? 23.196 57.100 13.983 1.00 24.35 26 ASP B CA 1
ATOM 2482 C C . ASP B 1 46 ? 22.124 58.035 14.528 1.00 23.64 26 ASP B C 1
ATOM 2483 O O . ASP B 1 46 ? 21.138 58.372 13.838 1.00 22.81 26 ASP B O 1
ATOM 2488 N N . GLU B 1 47 ? 22.287 58.434 15.778 1.00 22.75 27 GLU B N 1
ATOM 2489 C CA . GLU B 1 47 ? 21.246 59.226 16.429 1.00 21.92 27 GLU B CA 1
ATOM 2490 C C . GLU B 1 47 ? 20.939 60.532 15.701 1.00 22.49 27 GLU B C 1
ATOM 2491 O O . GLU B 1 47 ? 19.801 60.839 15.403 1.00 22.68 27 GLU B O 1
ATOM 2497 N N . THR B 1 48 ? 21.961 61.328 15.406 1.00 23.02 28 THR B N 1
ATOM 2498 C CA . THR B 1 48 ? 21.730 62.594 14.723 1.00 24.24 28 THR B CA 1
ATOM 2499 C C . THR B 1 48 ? 20.933 62.436 13.413 1.00 22.13 28 THR B C 1
ATOM 2500 O O . THR B 1 48 ? 19.953 63.166 13.175 1.00 21.46 28 THR B O 1
ATOM 2504 N N . LYS B 1 49 ? 21.323 61.473 12.583 1.00 20.55 29 LYS B N 1
ATOM 2505 C CA . LYS B 1 49 ? 20.608 61.284 11.313 1.00 19.87 29 LYS B CA 1
ATOM 2506 C C . LYS B 1 49 ? 19.174 60.778 11.545 1.00 19.75 29 LYS B C 1
ATOM 2507 O O . LYS B 1 49 ? 18.235 61.222 10.864 1.00 19.31 29 LYS B O 1
ATOM 2513 N N . ALA B 1 50 ? 19.009 59.858 12.498 1.00 18.62 30 ALA B N 1
ATOM 2514 C CA . ALA B 1 50 ? 17.665 59.380 12.839 1.00 18.17 30 ALA B CA 1
ATOM 2515 C C . ALA B 1 50 ? 16.732 60.532 13.240 1.00 19.57 30 ALA B C 1
ATOM 2516 O O . ALA B 1 50 ? 15.578 60.604 12.793 1.00 19.76 30 ALA B O 1
ATOM 2518 N N . ARG B 1 51 ? 17.240 61.444 14.071 1.00 18.56 31 ARG B N 1
ATOM 2519 C CA . ARG B 1 51 ? 16.416 62.582 14.516 1.00 19.94 31 ARG B CA 1
ATOM 2520 C C . ARG B 1 51 ? 16.077 63.538 13.369 1.00 19.53 31 ARG B C 1
ATOM 2521 O O . ARG B 1 51 ? 14.973 64.103 13.319 1.00 20.97 31 ARG B O 1
ATOM 2529 N N . ARG B 1 52 ? 17.006 63.685 12.421 1.00 18.95 32 ARG B N 1
ATOM 2530 C CA . ARG B 1 52 ? 16.773 64.511 11.256 1.00 20.01 32 ARG B CA 1
ATOM 2531 C C . ARG B 1 52 ? 15.677 63.923 10.389 1.00 17.41 32 ARG B C 1
ATOM 2532 O O . ARG B 1 52 ? 14.819 64.653 9.913 1.00 18.27 32 ARG B O 1
ATOM 2540 N N . ILE B 1 53 ? 15.705 62.608 10.193 1.00 17.36 33 ILE B N 1
ATOM 2541 C CA . ILE B 1 53 ? 14.686 61.939 9.434 1.00 16.86 33 ILE B CA 1
ATOM 2542 C C . ILE B 1 53 ? 13.311 62.092 10.102 1.00 16.46 33 ILE B C 1
ATOM 2543 O O . ILE B 1 53 ? 12.337 62.466 9.459 1.00 17.16 33 ILE B O 1
ATOM 2548 N N . MET B 1 54 ? 13.259 61.832 11.398 1.00 16.33 34 MET B N 1
ATOM 2549 C CA . MET B 1 54 ? 12.007 61.955 12.110 1.00 17.30 34 MET B CA 1
ATOM 2550 C C . MET B 1 54 ? 11.456 63.370 12.072 1.00 14.98 34 MET B C 1
ATOM 2551 O O . MET B 1 54 ? 10.243 63.558 11.986 1.00 16.87 34 MET B O 1
ATOM 2559 N N . ASP B 1 55 ? 12.311 64.394 12.117 1.00 16.16 35 ASP B N 1
ATOM 2560 C CA . ASP B 1 55 ? 11.843 65.780 11.983 1.00 16.45 35 ASP B CA 1
ATOM 2561 C C . ASP B 1 55 ? 11.07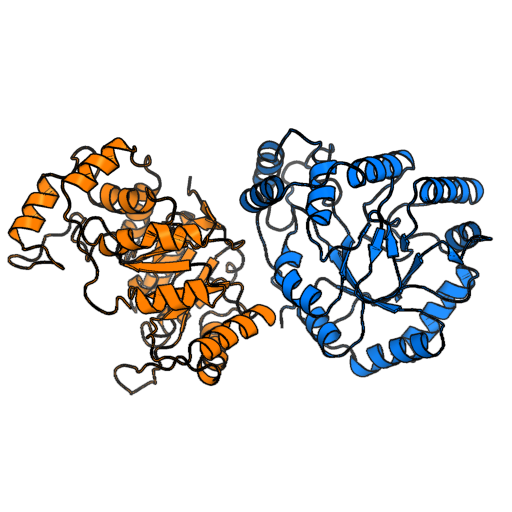9 65.947 10.674 1.00 16.60 35 ASP B C 1
ATOM 2562 O O . ASP B 1 55 ? 10.027 66.553 10.627 1.00 17.08 35 ASP B O 1
ATOM 2567 N N . GLU B 1 56 ? 11.637 65.394 9.595 1.00 17.02 36 GLU B N 1
ATO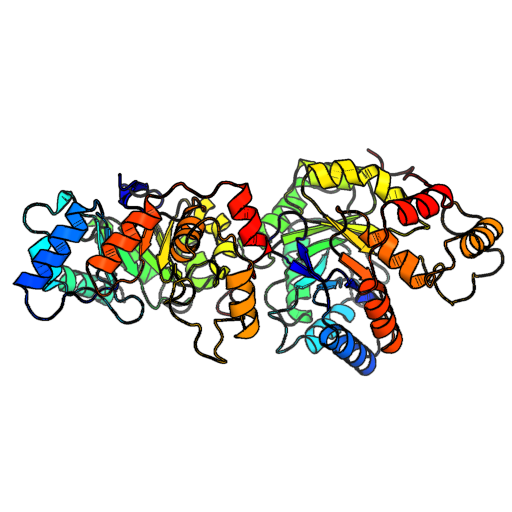M 2568 C CA . GLU B 1 56 ? 10.998 65.524 8.298 1.00 17.02 36 GLU B CA 1
ATOM 2569 C C . GLU B 1 56 ? 9.674 64.761 8.231 1.00 13.98 36 GLU B C 1
ATOM 2570 O O . GLU B 1 56 ? 8.698 65.234 7.664 1.00 15.77 36 GLU B O 1
ATOM 2576 N N . VAL B 1 57 ? 9.681 63.532 8.746 1.00 14.51 37 VAL B N 1
ATOM 2577 C CA . VAL B 1 57 ? 8.496 62.677 8.822 1.00 13.47 37 VAL B CA 1
ATOM 2578 C C . VAL B 1 57 ? 7.383 63.515 9.459 1.00 13.95 37 VAL B C 1
ATOM 2579 O O . VAL B 1 57 ? 6.287 63.608 8.912 1.00 13.87 37 VAL B O 1
ATOM 2583 N N . LEU B 1 58 ? 7.663 64.104 10.635 1.00 13.77 38 LEU B 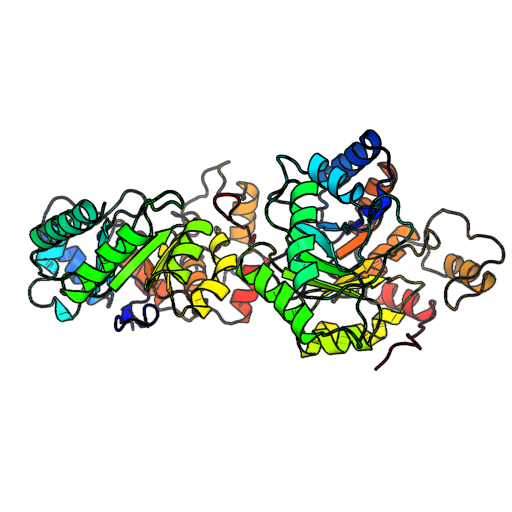N 1
ATOM 2584 C CA . LEU B 1 58 ? 6.586 64.835 11.327 1.00 14.73 38 LEU B CA 1
ATOM 2585 C C . LEU B 1 58 ? 6.207 66.131 10.603 1.00 15.25 38 LEU B C 1
ATOM 2586 O O . LEU B 1 58 ? 5.030 66.480 10.505 1.00 16.17 38 LEU B O 1
ATOM 2591 N N . GLU B 1 59 ? 7.210 66.809 10.027 1.00 15.79 39 GLU B N 1
ATOM 2592 C CA . GLU B 1 59 ? 6.952 68.095 9.361 1.00 17.02 39 GLU B CA 1
ATOM 2593 C C . GLU B 1 59 ? 5.989 67.911 8.182 1.00 17.37 39 GLU B C 1
ATOM 2594 O O . GLU B 1 59 ? 5.166 68.784 7.913 1.00 17.64 39 GLU B O 1
ATOM 2600 N N . LEU B 1 60 ? 6.101 66.768 7.500 1.00 16.41 40 LEU B N 1
ATOM 2601 C CA . LEU B 1 60 ? 5.288 66.515 6.313 1.00 15.65 40 LEU B CA 1
ATOM 2602 C C . LEU B 1 60 ? 3.952 65.847 6.591 1.00 14.57 40 LEU B C 1
ATOM 2603 O O . LEU B 1 60 ? 3.198 65.507 5.677 1.00 17.67 40 LEU B O 1
ATOM 2608 N N . GLY B 1 61 ? 3.613 65.743 7.870 1.00 14.63 41 GLY B N 1
ATOM 2609 C CA . GLY B 1 61 ? 2.244 65.354 8.247 1.00 14.97 41 GLY B CA 1
ATOM 2610 C C . GLY B 1 61 ? 2.016 63.870 8.471 1.00 12.94 41 GLY B C 1
ATOM 2611 O O . GLY B 1 61 ? 0.871 63.415 8.610 1.00 14.94 41 GLY B O 1
ATOM 2612 N N . ILE B 1 62 ? 3.078 63.058 8.475 1.00 12.23 42 ILE B N 1
ATOM 2613 C CA . ILE B 1 62 ? 2.945 61.656 8.815 1.00 10.80 42 ILE B CA 1
ATOM 2614 C C . ILE B 1 62 ? 2.682 61.622 10.313 1.00 13.54 42 ILE B C 1
ATOM 2615 O O . ILE B 1 62 ? 3.438 62.244 11.098 1.00 13.99 42 ILE B O 1
ATOM 2620 N N . ASN B 1 63 ? 1.670 60.862 10.706 1.00 11.04 43 ASN B N 1
ATOM 2621 C CA . ASN B 1 63 ? 1.306 60.797 12.148 1.00 11.46 43 ASN B CA 1
ATOM 2622 C C . ASN B 1 63 ? 1.397 59.410 12.749 1.00 11.63 43 ASN B C 1
ATOM 2623 O O . ASN B 1 63 ? 1.113 59.269 13.960 1.00 12.75 43 ASN B O 1
ATOM 2628 N N . TYR B 1 64 ? 1.867 58.443 11.977 1.00 11.35 44 TYR B N 1
ATOM 2629 C CA . TYR B 1 64 ? 1.850 57.053 12.353 1.00 11.43 44 TYR B CA 1
ATOM 2630 C C . TYR B 1 64 ? 3.250 56.496 12.304 1.00 11.20 44 TYR B C 1
ATOM 2631 O O . TYR B 1 64 ? 3.828 56.429 11.218 1.00 12.35 44 TYR B O 1
ATOM 2640 N N . LEU B 1 65 ? 3.831 56.212 13.473 1.00 12.12 45 LEU B N 1
ATOM 2641 C CA . LEU B 1 65 ? 5.219 55.742 13.591 1.00 11.78 45 LEU B CA 1
ATOM 2642 C C . LEU B 1 65 ? 5.220 54.314 14.093 1.00 11.39 45 LEU B C 1
ATOM 2643 O O . LEU B 1 65 ? 4.660 54.043 15.179 1.00 13.35 45 LEU B O 1
ATOM 2648 N N . ASP B 1 66 ? 5.829 53.401 13.341 1.00 10.84 46 ASP B N 1
ATOM 2649 C CA . ASP B 1 66 ? 5.875 51.997 13.691 1.00 10.66 46 ASP B CA 1
ATOM 2650 C C . ASP B 1 66 ? 7.305 51.588 14.023 1.00 10.78 46 ASP B C 1
ATOM 2651 O O . ASP B 1 66 ? 8.201 51.670 13.166 1.00 12.00 46 ASP B O 1
ATOM 2656 N N . THR B 1 67 ? 7.515 51.152 15.261 1.00 11.54 47 THR B N 1
ATOM 2657 C CA . THR B 1 67 ? 8.816 50.614 15.701 1.00 11.23 47 THR B CA 1
ATOM 2658 C C . THR B 1 67 ? 8.631 49.218 16.314 1.00 10.33 47 THR B C 1
ATOM 2659 O O . THR B 1 67 ? 7.576 48.592 16.135 1.00 10.76 47 THR B O 1
ATOM 2663 N N . ALA B 1 68 ? 9.647 48.723 17.026 1.00 10.96 48 ALA B N 1
ATOM 2664 C CA . ALA B 1 68 ? 9.557 47.406 17.696 1.00 10.19 48 ALA B CA 1
ATOM 2665 C C . ALA B 1 68 ? 10.624 47.441 18.758 1.00 10.31 48 ALA B C 1
ATOM 2666 O O . ALA B 1 68 ? 11.699 48.044 18.536 1.00 11.25 48 ALA B O 1
ATOM 2668 N N . ASP B 1 69 ? 10.384 46.756 19.881 1.00 10.24 49 ASP B N 1
ATOM 2669 C CA . ASP B 1 69 ? 11.432 46.685 20.901 1.00 11.53 49 ASP B CA 1
ATOM 2670 C C . ASP B 1 69 ? 12.713 46.011 20.346 1.00 11.29 49 ASP B C 1
ATOM 2671 O O . ASP B 1 69 ? 13.839 46.380 20.707 1.00 12.22 49 ASP B O 1
ATOM 2676 N N . LEU B 1 70 ? 12.534 45.032 19.462 1.00 10.86 50 LEU B N 1
ATOM 2677 C CA . LEU B 1 70 ? 13.641 44.229 18.960 1.00 11.68 50 LEU B CA 1
ATOM 2678 C C . LEU B 1 70 ? 14.641 45.024 18.155 1.00 11.81 50 LEU B C 1
ATOM 2679 O O . LEU B 1 70 ? 15.842 44.665 18.110 1.00 13.25 50 LEU B O 1
ATOM 2684 N N . TYR B 1 71 ? 14.178 46.057 17.470 1.00 13.12 51 TYR B N 1
ATOM 2685 C CA . TYR B 1 71 ? 15.033 46.709 16.456 1.00 12.78 51 TYR B CA 1
ATOM 2686 C C . TYR B 1 71 ? 16.246 47.340 17.150 1.00 13.31 51 TYR B C 1
ATOM 2687 O O . TYR B 1 71 ? 16.112 48.225 18.025 1.00 13.68 51 TYR B O 1
ATOM 2696 N N . ASN B 1 72 ? 17.439 46.899 16.735 1.00 14.43 52 ASN B N 1
ATOM 2697 C CA . ASN B 1 72 ? 18.676 47.382 17.348 1.00 14.61 52 ASN B CA 1
ATOM 2698 C C . ASN B 1 72 ? 18.622 47.233 18.889 1.00 15.09 52 ASN B C 1
ATOM 2699 O O . ASN B 1 72 ? 19.171 48.056 19.619 1.00 16.59 52 ASN B O 1
ATOM 2704 N N . GLN B 1 73 ? 18.004 46.140 19.353 1.00 15.89 53 GLN B N 1
ATOM 2705 C CA . GLN B 1 73 ? 17.858 45.852 20.793 1.00 15.66 53 GLN B CA 1
ATOM 2706 C C . GLN B 1 73 ? 17.480 47.097 21.596 1.00 14.92 53 GLN B C 1
ATOM 2707 O O . GLN B 1 73 ? 18.143 47.432 22.575 1.00 16.15 53 GLN B O 1
ATOM 2713 N N . GLY B 1 74 ? 16.392 47.732 21.162 1.00 14.14 54 GLY B N 1
ATOM 2714 C CA . GLY B 1 74 ? 15.802 48.859 21.875 1.00 14.14 54 GLY B CA 1
ATOM 2715 C C . GLY B 1 74 ? 16.281 50.219 21.430 1.00 13.03 54 GLY B C 1
ATOM 2716 O O . GLY B 1 74 ? 15.683 51.234 21.781 1.00 14.69 54 GLY B O 1
ATOM 2717 N N . LEU B 1 75 ? 17.361 50.260 20.645 1.00 13.16 55 LEU B N 1
ATOM 2718 C CA . LEU B 1 75 ? 17.898 51.567 20.288 1.00 14.73 55 LEU B CA 1
ATOM 2719 C C . LEU B 1 75 ? 16.939 52.321 19.344 1.00 14.70 55 LEU B C 1
ATOM 2720 O O . LEU B 1 75 ? 16.822 53.544 19.413 1.00 14.70 55 LEU B O 1
ATOM 2725 N N . ASN B 1 76 ? 16.242 51.606 18.468 1.00 14.18 56 ASN B N 1
ATOM 2726 C CA . ASN B 1 76 ? 15.259 52.249 17.603 1.00 14.89 56 ASN B CA 1
ATOM 2727 C C . ASN B 1 76 ? 14.165 52.933 18.426 1.00 13.19 56 ASN B C 1
ATOM 2728 O O . ASN B 1 76 ? 13.862 54.118 18.196 1.00 13.61 56 ASN B O 1
ATOM 2733 N N . GLU B 1 77 ? 13.608 52.235 19.428 1.00 12.52 57 GLU B N 1
ATOM 2734 C CA . GLU B 1 77 ? 12.628 52.845 20.309 1.00 13.32 57 GLU B CA 1
ATOM 2735 C C . GLU B 1 77 ? 13.237 54.049 21.022 1.00 13.07 57 GLU B C 1
ATOM 2736 O O . GLU B 1 77 ? 12.580 55.069 21.213 1.00 13.42 57 GLU B O 1
ATOM 2742 N N . GLN B 1 78 ? 14.482 53.935 21.482 1.00 13.31 58 GLN B N 1
ATOM 2743 C CA . GLN B 1 78 ? 15.128 55.090 22.125 1.00 13.82 58 GLN B CA 1
ATOM 2744 C C . GLN B 1 78 ? 15.192 56.318 21.227 1.00 14.73 58 GLN B C 1
ATOM 2745 O O . GLN B 1 78 ? 14.908 57.453 21.654 1.00 15.02 58 GLN B O 1
ATOM 2751 N N . PHE B 1 79 ? 15.534 56.109 19.953 1.00 12.92 59 PHE B N 1
ATOM 2752 C CA . PHE B 1 79 ? 15.566 57.240 19.051 1.00 14.31 59 PHE B CA 1
ATOM 2753 C C . PHE B 1 79 ? 14.183 57.824 18.833 1.00 11.20 59 PHE B C 1
ATOM 2754 O O . PHE B 1 79 ? 14.024 59.039 18.859 1.00 13.54 59 PHE B O 1
ATOM 2762 N N . VAL B 1 80 ? 13.173 56.988 18.643 1.00 12.96 60 VAL B N 1
ATOM 2763 C CA . VAL B 1 80 ? 11.806 57.477 18.533 1.00 12.69 60 VAL B CA 1
ATOM 2764 C C . VAL B 1 80 ? 11.392 58.284 19.787 1.00 12.83 60 VAL B C 1
ATOM 2765 O O . VAL B 1 80 ? 10.809 59.368 19.699 1.00 13.95 60 VAL B O 1
ATOM 2769 N N . GLY B 1 81 ? 11.722 57.776 20.966 1.00 12.91 61 GLY B N 1
ATOM 2770 C CA . GLY B 1 81 ? 11.368 58.446 22.223 1.00 13.96 61 GLY B CA 1
ATOM 2771 C C . GLY B 1 81 ? 11.983 59.846 22.288 1.00 14.32 61 GLY B C 1
ATOM 2772 O O . GLY B 1 81 ? 11.320 60.829 22.647 1.00 15.48 61 GLY B O 1
ATOM 2773 N N . LYS B 1 82 ? 13.251 59.951 21.880 1.00 14.35 62 LYS B N 1
ATOM 2774 C CA . LYS B 1 82 ? 13.922 61.262 21.894 1.00 15.84 62 LYS B CA 1
ATOM 2775 C C . LYS B 1 82 ? 13.276 62.176 20.881 1.00 16.29 62 LYS B C 1
ATOM 2776 O O . LYS B 1 82 ? 13.063 63.378 21.153 1.00 18.07 62 LYS B O 1
ATOM 2782 N N . ALA B 1 83 ? 12.957 61.629 19.699 1.00 14.88 63 ALA B N 1
ATOM 2783 C CA . ALA B 1 83 ? 12.392 62.444 18.605 1.00 16.06 63 ALA B CA 1
ATOM 2784 C C . ALA B 1 83 ? 11.042 63.012 18.992 1.00 15.24 63 ALA B C 1
ATOM 2785 O O . ALA B 1 83 ? 10.735 64.133 18.613 1.00 17.78 63 ALA B O 1
ATOM 2787 N N . LEU B 1 84 ? 10.258 62.258 19.745 1.00 15.07 64 LEU B N 1
ATOM 2788 C CA . LEU B 1 84 ? 8.882 62.628 20.085 1.00 14.73 64 LEU B CA 1
ATOM 2789 C C . LEU B 1 84 ? 8.773 63.402 21.386 1.00 15.21 64 LEU B C 1
ATOM 2790 O O . LEU B 1 84 ? 7.685 63.849 21.727 1.00 16.52 64 LEU B O 1
ATOM 2795 N N . LYS B 1 85 ? 9.873 63.566 22.113 1.00 17.29 65 LYS B N 1
ATOM 2796 C CA . LYS B 1 85 ? 9.767 64.214 23.411 1.00 20.23 65 LYS B CA 1
ATOM 2797 C C . LYS B 1 85 ? 9.186 65.627 23.228 1.00 17.96 65 LYS B C 1
ATOM 2798 O O . LYS B 1 85 ? 9.645 66.435 22.394 1.00 21.22 65 LYS B O 1
ATOM 2804 N N . GLY B 1 86 ? 8.110 65.905 23.968 1.00 18.95 66 GLY B N 1
ATOM 2805 C CA . GLY B 1 86 ? 7.468 67.210 23.914 1.00 19.01 66 GLY B CA 1
ATOM 2806 C C . GLY B 1 86 ? 6.470 67.361 22.769 1.00 18.47 66 GLY B C 1
ATOM 2807 O O . GLY B 1 86 ? 5.797 68.384 22.671 1.00 21.77 66 GLY B O 1
ATOM 2808 N N . ARG B 1 87 ? 6.299 66.314 21.965 1.00 17.89 67 ARG B N 1
ATOM 2809 C CA . ARG B 1 87 ? 5.373 66.402 20.830 1.00 17.00 67 ARG B CA 1
ATOM 2810 C C . ARG B 1 87 ? 4.762 65.019 20.549 1.00 16.39 67 ARG B C 1
ATOM 2811 O O . ARG B 1 87 ? 4.375 64.702 19.447 1.00 18.97 67 ARG B O 1
ATOM 2819 N N . ARG B 1 88 ? 4.615 64.234 21.602 1.00 15.22 68 ARG B N 1
ATOM 2820 C CA . ARG B 1 88 ? 4.157 62.853 21.450 1.00 13.45 68 ARG B CA 1
ATOM 2821 C C . ARG B 1 88 ? 2.617 62.710 21.329 1.00 13.94 68 ARG B C 1
ATOM 2822 O O . ARG B 1 88 ? 2.091 61.770 20.724 1.00 13.55 68 ARG B O 1
ATOM 2830 N N . GLN B 1 89 ? 1.894 63.651 21.926 1.00 13.66 69 GLN B N 1
ATOM 2831 C CA . GLN B 1 89 ? 0.482 63.484 22.111 1.00 14.39 69 GLN B CA 1
ATOM 2832 C C . GLN B 1 89 ? -0.301 63.423 20.826 1.00 17.08 69 GLN B C 1
ATOM 2833 O O . GLN B 1 89 ? -1.292 62.668 20.761 1.00 19.51 69 GLN B O 1
ATOM 2839 N N . ASP B 1 90 ? 0.168 64.080 19.778 1.00 16.13 70 ASP B N 1
ATOM 2840 C CA . ASP B 1 90 ? -0.636 63.984 18.537 1.00 19.99 70 ASP B CA 1
ATOM 2841 C C . ASP B 1 90 ? -0.051 63.035 17.480 1.00 17.05 70 ASP B C 1
ATOM 2842 O O . ASP B 1 90 ? -0.440 63.049 16.300 1.00 18.47 70 ASP B O 1
ATOM 2847 N N . ILE B 1 91 ? 0.785 62.148 17.951 1.00 13.06 71 ILE B N 1
ATOM 2848 C CA . ILE B 1 91 ? 1.351 61.079 17.145 1.00 12.63 71 ILE B CA 1
ATOM 2849 C C . ILE B 1 91 ? 0.749 59.728 17.568 1.00 11.56 71 ILE B C 1
ATOM 2850 O O . ILE B 1 91 ? 0.522 59.491 18.773 1.00 13.02 71 ILE B O 1
ATOM 2855 N N . ILE B 1 92 ? 0.440 58.876 16.596 1.00 11.07 72 ILE B N 1
ATOM 2856 C CA . ILE B 1 92 ? -0.024 57.523 16.833 1.00 10.10 72 ILE B CA 1
ATOM 2857 C C . ILE B 1 92 ? 1.222 56.660 16.794 1.00 11.22 72 ILE B C 1
ATOM 2858 O O . ILE B 1 92 ? 1.814 56.433 15.726 1.00 11.87 72 ILE B O 1
ATOM 2864 N N . LEU B 1 93 ? 1.630 56.210 17.968 1.00 10.23 73 LEU B N 1
ATOM 2865 C CA . LEU B 1 93 ? 2.794 55.406 18.160 1.00 9.30 73 LEU B CA 1
ATOM 2866 C C . LEU B 1 93 ? 2.489 53.938 18.300 1.00 9.11 73 LEU B C 1
ATOM 2867 O O . LEU B 1 93 ? 1.707 53.541 19.193 1.00 10.74 73 LEU B O 1
ATOM 2872 N N . ALA B 1 94 ? 3.106 53.129 17.431 1.00 10.23 74 ALA B N 1
ATOM 2873 C CA . ALA B 1 94 ? 2.961 51.688 17.407 1.00 9.19 74 ALA B CA 1
ATOM 2874 C C . ALA B 1 94 ? 4.298 51.061 17.686 1.00 10.51 74 ALA B C 1
ATOM 2875 O O . ALA B 1 94 ? 5.316 51.451 17.115 1.00 11.48 74 ALA B O 1
ATOM 2877 N N . THR B 1 95 ? 4.278 50.012 18.508 1.00 9.45 75 THR B N 1
ATOM 2878 C CA . THR B 1 95 ? 5.461 49.203 18.685 1.00 8.75 75 THR B CA 1
ATOM 2879 C C . THR B 1 95 ? 5.060 47.725 18.753 1.00 9.91 75 THR B C 1
ATOM 2880 O O . THR B 1 95 ? 3.896 47.384 18.454 1.00 10.01 75 THR B O 1
ATOM 2884 N N . LYS B 1 96 ? 6.024 46.851 19.042 1.00 9.33 76 LYS B N 1
ATOM 2885 C CA . LYS B 1 96 ? 5.812 45.419 18.922 1.00 9.18 76 LYS B CA 1
ATOM 2886 C C . LYS B 1 96 ? 6.518 44.687 20.049 1.00 9.43 76 LYS B C 1
ATOM 2887 O O . LYS B 1 96 ? 7.500 45.229 20.610 1.00 11.01 76 LYS B O 1
ATOM 2893 N N . VAL B 1 97 ? 6.061 43.481 20.327 1.00 9.65 77 VAL B N 1
ATOM 2894 C CA . VAL B 1 97 ? 6.594 42.699 21.431 1.00 9.20 77 VAL B CA 1
ATOM 2895 C C . VAL B 1 97 ? 6.517 41.197 21.108 1.00 9.88 77 VAL B C 1
ATOM 2896 O O . VAL B 1 97 ? 5.634 40.745 20.321 1.00 10.81 77 VAL B O 1
ATOM 2900 N N . GLY B 1 98 ? 7.399 40.387 21.708 1.00 10.26 78 GLY B N 1
ATOM 2901 C CA . GLY B 1 98 ? 7.350 38.929 21.709 1.00 10.60 78 GLY B CA 1
ATOM 2902 C C . GLY B 1 98 ? 8.687 38.365 21.329 1.00 11.27 78 GLY B C 1
ATOM 2903 O O . GLY B 1 98 ? 8.991 37.248 21.725 1.00 12.93 78 GLY B O 1
ATOM 2904 N N . ASN B 1 99 ? 9.499 39.062 20.534 1.00 11.55 79 ASN B N 1
ATOM 2905 C CA . ASN B 1 99 ? 10.871 38.608 20.280 1.00 12.24 79 ASN B CA 1
ATOM 2906 C C . ASN B 1 99 ? 11.736 39.057 21.447 1.00 11.02 79 ASN B C 1
ATOM 2907 O O . ASN B 1 99 ? 11.936 40.269 21.673 1.00 13.12 79 ASN B O 1
ATOM 2912 N N . ARG B 1 100 ? 12.169 38.079 22.211 1.00 11.71 80 ARG B N 1
ATOM 2913 C CA . ARG B 1 100 ? 12.903 38.320 23.452 1.00 12.32 80 ARG B CA 1
ATOM 2914 C C . ARG B 1 100 ? 14.396 38.374 23.161 1.00 13.22 80 ARG B C 1
ATOM 2915 O O . ARG B 1 100 ? 14.943 37.494 22.507 1.00 14.05 80 ARG B O 1
ATOM 2923 N N . PHE B 1 101 ? 15.052 39.387 23.669 1.00 13.26 81 PHE B N 1
ATOM 2924 C CA . PHE B 1 101 ? 16.471 39.651 23.378 1.00 14.18 81 PHE B CA 1
ATOM 2925 C C . PHE B 1 101 ? 17.140 40.111 24.670 1.00 18.00 81 PHE B C 1
ATOM 2926 O O . PHE B 1 101 ? 16.443 40.528 25.609 1.00 18.97 81 PHE B O 1
ATOM 2934 N N . GLU B 1 102 ? 18.465 39.976 24.699 1.00 18.52 82 GLU B N 1
ATOM 2935 C CA . GLU B 1 102 ? 19.331 40.397 25.793 1.00 21.81 82 GLU B CA 1
ATOM 2936 C C . GLU B 1 102 ? 20.618 40.975 25.181 1.00 17.34 82 GLU B C 1
ATOM 2937 O O . GLU B 1 102 ? 21.196 40.424 24.253 1.00 19.35 82 GLU B O 1
ATOM 2943 N N . GLN B 1 103 ? 21.164 41.995 25.826 1.00 25.86 83 GLN B N 1
ATOM 2944 C CA . GLN B 1 103 ? 22.556 42.449 25.569 1.00 26.26 83 GLN B CA 1
ATOM 2945 C C . GLN B 1 103 ? 23.604 41.299 25.634 1.00 23.98 83 GLN B C 1
ATOM 2946 O O . GLN B 1 103 ? 23.653 40.544 26.617 1.00 25.38 83 GLN B O 1
ATOM 2952 N N . GLY B 1 104 ? 24.412 41.135 24.576 1.00 22.98 84 GLY B N 1
ATOM 2953 C CA . GLY B 1 104 ? 25.489 40.145 24.625 1.00 22.50 84 GLY B CA 1
ATOM 2954 C C . GLY B 1 104 ? 24.995 38.750 24.249 1.00 23.89 84 GLY B C 1
ATOM 2955 O O . GLY B 1 104 ? 25.791 37.780 24.309 1.00 23.31 84 GLY B O 1
ATOM 2956 N N . LYS B 1 105 ? 23.698 38.634 23.900 1.00 19.52 85 LYS B N 1
ATOM 2957 C CA . LYS B 1 105 ? 23.213 37.454 23.256 1.00 22.41 85 LYS B CA 1
ATOM 2958 C C . LYS B 1 105 ? 22.850 37.911 21.876 1.00 22.40 85 LYS B C 1
ATOM 2959 O O . LYS B 1 105 ? 22.137 38.945 21.706 1.00 22.60 85 LYS B O 1
ATOM 2965 N N . GLU B 1 106 ? 23.263 37.084 20.926 1.00 23.14 86 GLU B N 1
ATOM 2966 C CA . GLU B 1 106 ? 22.930 37.199 19.538 1.00 23.84 86 GLU B CA 1
ATOM 2967 C C . GLU B 1 106 ? 21.500 36.769 19.415 1.00 22.70 86 GLU B C 1
ATOM 2968 O O . GLU B 1 106 ? 21.017 35.895 20.147 1.00 26.78 86 GLU B O 1
ATOM 2974 N N . GLY B 1 107 ? 20.875 37.274 18.383 1.00 20.91 87 GLY B N 1
ATOM 2975 C CA . GLY B 1 107 ? 19.580 36.810 17.992 1.00 20.52 87 GLY B CA 1
ATOM 2976 C C . GLY B 1 107 ? 18.526 37.090 19.055 1.00 17.93 87 GLY B C 1
ATOM 2977 O O . GLY B 1 107 ? 18.559 38.099 19.810 1.00 19.50 87 GLY B O 1
ATOM 2978 N N . TRP B 1 108 ? 17.535 36.217 19.067 1.00 15.29 88 TRP B N 1
ATOM 2979 C CA . TRP B 1 108 ? 16.315 36.437 19.869 1.00 14.59 88 TRP B CA 1
ATOM 2980 C C . TRP B 1 108 ? 15.489 35.185 19.782 1.00 13.89 88 TRP B C 1
ATOM 2981 O O . TRP B 1 108 ? 15.719 34.311 18.931 1.00 13.43 88 TRP B O 1
ATOM 2992 N N . TRP B 1 109 ? 14.530 35.093 20.704 1.00 11.88 89 TRP B N 1
ATOM 2993 C CA . TRP B 1 109 ? 13.640 33.947 20.732 1.00 12.54 89 TRP B CA 1
ATOM 2994 C C . TRP B 1 109 ? 12.215 34.383 20.985 1.00 11.09 89 TRP B C 1
ATOM 2995 O O . TRP B 1 109 ? 11.979 35.488 21.376 1.00 13.52 89 TRP B O 1
ATOM 3006 N N . TRP B 1 110 ? 11.264 33.521 20.780 1.00 13.76 90 TRP B N 1
ATOM 3007 C CA . TRP B 1 110 ? 9.857 33.882 20.809 1.00 12.83 90 TRP B CA 1
ATOM 3008 C C . TRP B 1 110 ? 9.242 33.618 22.183 1.00 12.48 90 TRP B C 1
ATOM 3009 O O . TRP B 1 110 ? 9.233 32.468 22.639 1.00 14.09 90 TRP B O 1
ATOM 3020 N N . ASP B 1 111 ? 8.643 34.665 22.754 1.00 12.58 91 ASP B N 1
ATOM 3021 C CA . ASP B 1 111 ? 7.942 34.502 24.033 1.00 12.52 91 ASP B CA 1
ATOM 3022 C C . ASP B 1 111 ? 6.645 35.289 23.984 1.00 11.37 91 ASP B C 1
ATOM 3023 O O . ASP B 1 111 ? 6.635 36.491 24.173 1.00 12.28 91 ASP B O 1
ATOM 3028 N N . PRO B 1 112 ? 5.530 34.607 23.655 1.00 13.27 92 PRO B N 1
ATOM 3029 C CA . PRO B 1 112 ? 4.242 35.277 23.578 1.00 13.84 92 PRO B CA 1
ATOM 3030 C C . PRO B 1 112 ? 3.463 35.181 24.889 1.00 13.29 92 PRO B C 1
ATOM 3031 O O . PRO B 1 112 ? 2.259 35.393 24.882 1.00 13.24 92 PRO B O 1
ATOM 3035 N N . SER B 1 113 ? 4.148 34.872 25.997 1.00 12.67 93 SER B N 1
ATOM 3036 C CA . SER B 1 113 ? 3.436 34.685 27.271 1.00 13.32 93 SER B CA 1
ATOM 3037 C C . SER B 1 113 ? 2.928 36.008 27.850 1.00 11.53 93 SER B C 1
ATOM 3038 O O . SER B 1 113 ? 3.489 37.096 27.622 1.00 12.95 93 SER B O 1
ATOM 3041 N N . LYS B 1 114 ? 1.852 35.914 28.632 1.00 12.79 94 LYS B N 1
ATOM 3042 C CA . LYS B 1 114 ? 1.288 37.098 29.301 1.00 12.73 94 LYS B CA 1
ATOM 3043 C C . LYS B 1 114 ? 2.331 37.703 30.248 1.00 11.68 94 LYS B C 1
ATOM 3044 O O . LYS B 1 114 ? 2.499 38.921 30.274 1.00 12.98 94 LYS B O 1
ATOM 3050 N N . ALA B 1 115 ? 3.030 36.866 31.010 1.00 13.77 95 ALA B N 1
ATOM 3051 C CA . ALA B 1 115 ? 3.942 37.419 32.015 1.00 13.82 95 ALA B CA 1
ATOM 3052 C C . ALA B 1 115 ? 5.031 38.209 31.297 1.00 12.47 95 ALA B C 1
ATOM 3053 O O . ALA B 1 115 ? 5.424 39.299 31.739 1.00 13.19 95 ALA B O 1
ATOM 3055 N N . TYR B 1 116 ? 5.522 37.672 30.169 1.00 11.35 96 TYR B N 1
ATOM 3056 C CA . TYR B 1 116 ? 6.541 38.398 29.436 1.00 11.32 96 TYR B CA 1
ATOM 3057 C C . TYR B 1 116 ? 5.989 39.703 28.865 1.00 10.43 96 TYR B C 1
ATOM 3058 O O . TYR B 1 116 ? 6.614 40.768 29.003 1.00 11.76 96 TYR B O 1
ATOM 3067 N N . ILE B 1 117 ? 4.871 39.645 28.132 1.00 10.55 97 ILE B N 1
ATOM 3068 C CA . ILE B 1 117 ? 4.360 40.834 27.449 1.00 12.63 97 ILE B CA 1
ATOM 3069 C C . ILE B 1 117 ? 4.131 41.944 28.437 1.00 12.12 97 ILE B C 1
ATOM 3070 O O . ILE B 1 117 ? 4.450 43.109 28.172 1.00 11.60 97 ILE B O 1
ATOM 3075 N N . LYS B 1 118 ? 3.551 41.645 29.598 1.00 11.68 98 LYS B N 1
ATOM 3076 C CA . LYS B 1 118 ? 3.182 42.718 30.524 1.00 12.84 98 LYS B CA 1
ATOM 3077 C C . LYS B 1 118 ? 4.385 43.295 31.214 1.00 12.46 98 LYS B C 1
ATOM 3078 O O . LYS B 1 118 ? 4.327 44.432 31.670 1.00 14.01 98 LYS B O 1
ATOM 3084 N N . GLU B 1 119 ? 5.516 42.617 31.230 1.00 11.53 99 GLU B N 1
ATOM 3085 C CA . GLU B 1 119 ? 6.754 43.222 31.672 1.00 12.80 99 GLU B CA 1
ATOM 3086 C C . GLU B 1 119 ? 7.464 43.963 30.544 1.00 12.74 99 GLU B C 1
ATOM 3087 O O . GLU B 1 119 ? 7.999 45.055 30.765 1.00 12.77 99 GLU B O 1
ATOM 3093 N N . ALA B 1 120 ? 7.511 43.370 29.353 1.00 11.83 100 ALA B N 1
ATOM 3094 C CA . ALA B 1 120 ? 8.273 43.953 28.246 1.00 11.62 100 ALA B CA 1
ATOM 3095 C C . ALA B 1 120 ? 7.737 45.339 27.881 1.00 11.90 100 ALA B C 1
ATOM 3096 O O . ALA B 1 120 ? 8.502 46.209 27.448 1.00 11.57 100 ALA B O 1
ATOM 3098 N N . VAL B 1 121 ? 6.418 45.557 27.992 1.00 10.66 101 VAL B N 1
ATOM 3099 C CA . VAL B 1 121 ? 5.841 46.859 27.610 1.00 10.96 101 VAL B CA 1
ATOM 3100 C C . VAL B 1 121 ? 6.437 47.941 28.451 1.00 10.75 101 VAL B C 1
ATOM 3101 O O . VAL B 1 121 ? 6.574 49.083 28.004 1.00 11.14 101 VAL B O 1
ATOM 3105 N N . LYS B 1 122 ? 6.806 47.615 29.703 1.00 11.02 102 LYS B N 1
ATOM 3106 C CA . LYS B 1 122 ? 7.393 48.661 30.533 1.00 12.31 102 LYS B CA 1
ATOM 3107 C C . LYS B 1 122 ? 8.727 49.146 30.021 1.00 11.25 102 LYS B C 1
ATOM 3108 O O . LYS B 1 122 ? 9.066 50.348 30.109 1.00 11.99 102 LYS B O 1
ATOM 3114 N N . ASP B 1 123 ? 9.500 48.244 29.430 1.00 12.20 103 ASP B N 1
ATOM 3115 C CA . ASP B 1 123 ? 10.772 48.594 28.818 1.00 12.34 103 ASP B CA 1
ATOM 3116 C C . ASP B 1 123 ? 10.569 49.461 27.563 1.00 13.04 103 ASP B C 1
ATOM 3117 O O . ASP B 1 123 ? 11.264 50.477 27.360 1.00 13.08 103 ASP B O 1
ATOM 3122 N N . SER B 1 124 ? 9.566 49.119 26.753 1.00 11.64 104 SER B N 1
ATOM 3123 C CA . SER B 1 124 ? 9.239 49.955 25.614 1.00 12.20 104 SER B CA 1
ATOM 3124 C C . SER B 1 124 ? 8.785 51.348 26.031 1.00 11.04 104 SER B C 1
ATOM 3125 O O . SER B 1 124 ? 9.239 52.345 25.465 1.00 12.36 104 SER B O 1
ATOM 3128 N N . LEU B 1 125 ? 7.935 51.441 27.070 1.00 9.71 105 LEU B N 1
ATOM 3129 C CA . LEU B 1 125 ? 7.474 52.729 27.516 1.00 10.80 105 LEU B CA 1
ATOM 3130 C C . LEU B 1 125 ? 8.651 53.595 27.991 1.00 11.83 105 LEU B C 1
ATOM 3131 O O . LEU B 1 125 ? 8.744 54.783 27.705 1.00 12.81 105 LEU B O 1
ATOM 3136 N N . ARG B 1 126 ? 9.586 53.005 28.737 1.00 11.20 106 ARG B N 1
ATOM 3137 C CA . ARG B 1 126 ? 10.757 53.730 29.204 1.00 13.81 106 ARG B CA 1
ATOM 3138 C C . ARG B 1 126 ? 11.544 54.257 28.015 1.00 13.78 106 ARG B C 1
ATOM 3139 O O . ARG B 1 126 ? 11.948 55.424 27.998 1.00 14.18 106 ARG B O 1
ATOM 3152 N N . ARG B 1 127 ? 11.866 53.390 27.069 1.00 12.43 107 ARG B N 1
ATOM 3153 C CA . ARG B 1 127 ? 12.671 53.822 25.921 1.00 13.44 107 ARG B CA 1
ATOM 3154 C C . ARG B 1 127 ? 11.951 54.876 25.070 1.00 14.16 107 ARG B C 1
ATOM 3155 O O . ARG B 1 127 ? 12.591 55.814 24.536 1.00 14.33 107 ARG B O 1
ATOM 3163 N N . LEU B 1 128 ? 10.632 54.723 24.922 1.00 12.19 108 LEU B N 1
ATOM 3164 C CA . LEU B 1 128 ? 9.848 55.661 24.167 1.00 12.30 108 LEU B CA 1
ATOM 3165 C C . LEU B 1 128 ? 9.534 56.955 24.915 1.00 12.46 108 LEU B C 1
ATOM 3166 O O . LEU B 1 128 ? 8.895 57.855 24.356 1.00 13.17 108 LEU B O 1
ATOM 3171 N N . GLN B 1 129 ? 9.914 57.015 26.206 1.00 12.69 109 GLN B N 1
ATOM 3172 C CA . GLN B 1 129 ? 9.672 58.206 27.032 1.00 12.82 109 GLN B CA 1
ATOM 3173 C C . GLN B 1 129 ? 8.194 58.602 27.091 1.00 12.76 109 GLN B C 1
ATOM 3174 O O . GLN B 1 129 ? 7.845 59.768 27.017 1.00 13.97 109 GLN B O 1
ATOM 3180 N N . THR B 1 130 ? 7.326 57.617 27.243 1.00 12.66 110 THR B N 1
ATOM 3181 C CA . THR B 1 130 ? 5.901 57.862 27.314 1.00 12.01 110 THR B CA 1
ATOM 3182 C C . THR B 1 130 ? 5.265 56.861 28.249 1.00 12.09 110 THR B C 1
ATOM 3183 O O . THR B 1 130 ? 5.870 55.847 28.590 1.00 14.04 110 THR B O 1
ATOM 3187 N N . ASP B 1 131 ? 4.055 57.149 28.698 1.00 12.82 111 ASP B N 1
ATOM 3188 C CA . ASP B 1 131 ? 3.368 56.193 29.535 1.00 12.03 111 ASP B CA 1
ATOM 3189 C C . ASP B 1 131 ? 2.235 55.432 28.832 1.00 9.99 111 ASP B C 1
ATOM 3190 O O . ASP B 1 131 ? 1.549 54.636 29.463 1.00 11.32 111 ASP B O 1
ATOM 3195 N N . TYR B 1 132 ? 2.033 55.632 27.520 1.00 9.77 112 TYR B N 1
ATOM 3196 C CA . TYR B 1 132 ? 1.081 54.797 26.821 1.00 8.79 112 TYR B CA 1
ATOM 3197 C C . TYR B 1 132 ? 1.538 54.627 25.375 1.00 9.23 112 TYR B C 1
ATOM 3198 O O . TYR B 1 132 ? 2.256 55.468 24.838 1.00 10.86 112 TYR B O 1
ATOM 3207 N N . ILE B 1 133 ? 1.119 53.511 24.817 1.00 9.72 113 ILE B N 1
ATOM 3208 C CA . ILE B 1 133 ? 1.359 53.185 23.379 1.00 8.94 113 ILE B CA 1
ATOM 3209 C C . ILE B 1 133 ? -0.003 53.179 22.680 1.00 9.96 113 ILE B C 1
ATOM 3210 O O . ILE B 1 133 ? -0.968 52.609 23.211 1.00 10.64 113 ILE B O 1
ATOM 3215 N N . ASP B 1 134 ? -0.100 53.778 21.491 1.00 9.89 114 ASP B N 1
ATOM 3216 C CA . ASP B 1 134 ? -1.385 53.770 20.806 1.00 9.88 114 ASP B CA 1
ATOM 3217 C C . ASP B 1 134 ? -1.762 52.389 20.276 1.00 9.75 114 ASP B C 1
ATOM 3218 O O . ASP B 1 134 ? -2.897 51.971 20.425 1.00 9.94 114 ASP B O 1
ATOM 3223 N N . LEU B 1 135 ? -0.789 51.692 19.631 1.00 8.74 115 LEU B N 1
ATOM 3224 C CA . LEU B 1 135 ? -1.049 50.384 19.073 1.00 8.56 115 LEU B CA 1
ATOM 3225 C C . LEU B 1 135 ? 0.107 49.497 19.447 1.00 9.25 115 LEU B C 1
ATOM 3226 O O . LEU B 1 135 ? 1.268 49.729 19.058 1.00 9.69 115 LEU B O 1
ATOM 3231 N N . TYR B 1 136 ? -0.197 48.463 20.206 1.00 8.93 116 TYR B N 1
ATOM 3232 C CA . TYR B 1 136 ? 0.832 47.461 20.630 1.00 9.42 116 TYR B CA 1
ATOM 3233 C C . TYR B 1 136 ? 0.604 46.153 19.901 1.00 9.06 116 TYR B C 1
ATOM 3234 O O . TYR B 1 136 ? -0.532 45.645 19.886 1.00 9.71 116 TYR B O 1
ATOM 3243 N N . GLN B 1 137 ? 1.638 45.676 19.199 1.00 9.10 117 GLN B N 1
ATOM 3244 C CA . GLN B 1 137 ? 1.451 44.583 18.270 1.00 9.72 117 GLN B CA 1
ATOM 3245 C C . GLN B 1 137 ? 2.265 43.364 18.616 1.00 9.10 117 GLN B C 1
ATOM 3246 O O . GLN B 1 137 ? 3.456 43.459 18.972 1.00 10.26 117 GLN B O 1
ATOM 3252 N N . LEU B 1 138 ? 1.657 42.205 18.528 1.00 8.70 118 LEU B N 1
ATOM 3253 C CA . LEU B 1 138 ? 2.397 40.958 18.614 1.00 8.71 118 LEU B CA 1
ATOM 3254 C C . LEU B 1 138 ? 3.356 40.854 17.428 1.00 9.36 118 LEU B C 1
ATOM 3255 O O . LEU B 1 138 ? 2.926 40.977 16.273 1.00 10.60 118 LEU B O 1
ATOM 3260 N N . HIS B 1 139 ? 4.647 40.638 17.702 1.00 9.92 119 HIS B N 1
ATOM 3261 C CA . HIS B 1 139 ? 5.664 40.724 16.630 1.00 9.57 119 HIS B CA 1
ATOM 3262 C C . HIS B 1 139 ? 5.855 39.378 15.946 1.00 11.41 119 HIS B C 1
ATOM 3263 O O . HIS B 1 139 ? 6.976 38.797 15.930 1.00 14.24 119 HIS B O 1
ATOM 3270 N N . GLY B 1 140 ? 4.784 38.881 15.331 1.00 12.01 120 GLY B N 1
ATOM 3271 C CA . GLY B 1 140 ? 4.756 37.575 14.735 1.00 13.43 120 GLY B CA 1
ATOM 3272 C C . GLY B 1 140 ? 3.591 36.822 15.372 1.00 14.55 120 GLY B C 1
ATOM 3273 O O . GLY B 1 140 ? 2.457 37.304 15.441 1.00 16.63 120 GLY B O 1
ATOM 3274 N N . GLY B 1 141 ? 3.861 35.593 15.777 1.00 13.46 121 GLY B N 1
ATOM 3275 C CA . GLY B 1 141 ? 2.839 34.732 16.374 1.00 14.55 121 GLY B CA 1
ATOM 3276 C C . GLY B 1 141 ? 2.852 33.391 15.675 1.00 14.02 121 GLY B C 1
ATOM 3277 O O . GLY B 1 141 ? 3.193 33.278 14.473 1.00 13.15 121 GLY B O 1
ATOM 3278 N N . THR B 1 142 ? 2.467 32.346 16.393 1.00 13.67 122 THR B N 1
ATOM 3279 C CA . THR B 1 142 ? 2.336 31.002 15.863 1.00 13.62 122 THR B CA 1
ATOM 3280 C C . THR B 1 142 ? 1.066 30.425 16.437 1.00 13.86 122 THR B C 1
ATOM 3281 O O . THR B 1 142 ? 0.610 30.798 17.521 1.00 14.06 122 THR B O 1
ATOM 3285 N N . ILE B 1 143 ? 0.533 29.410 15.772 1.00 15.33 123 ILE B N 1
ATOM 3286 C CA . ILE B 1 143 ? -0.718 28.802 16.308 1.00 17.01 123 ILE B CA 1
ATOM 3287 C C . ILE B 1 143 ? -0.429 27.891 17.474 1.00 17.16 123 ILE B C 1
ATOM 3288 O O . ILE B 1 143 ? -1.353 27.373 18.126 1.00 20.11 123 ILE B O 1
ATOM 3293 N N . ASP B 1 144 ? 0.855 27.738 17.774 1.00 14.84 124 ASP B N 1
ATOM 3294 C CA . ASP B 1 144 ? 1.261 27.027 19.000 1.00 17.10 124 ASP B CA 1
ATOM 3295 C C . ASP B 1 144 ? 1.341 27.878 20.257 1.00 16.50 124 ASP B C 1
ATOM 3296 O O . ASP B 1 144 ? 1.499 27.329 21.360 1.00 18.17 124 ASP B O 1
ATOM 3301 N N . ASP B 1 145 ? 1.236 29.185 20.095 1.00 14.96 125 ASP B N 1
ATOM 3302 C CA . ASP B 1 145 ? 1.226 30.088 21.216 1.00 14.50 125 ASP B CA 1
ATOM 3303 C C . ASP B 1 145 ? -0.004 29.820 22.070 1.00 14.83 125 ASP B C 1
ATOM 3304 O O . ASP B 1 145 ? -1.039 29.309 21.568 1.00 15.88 125 ASP B O 1
ATOM 3309 N N . PRO B 1 146 ? 0.060 30.237 23.352 1.00 14.56 126 PRO B N 1
ATOM 3310 C CA . PRO B 1 146 ? -1.104 30.158 24.247 1.00 15.16 126 PRO B CA 1
ATOM 3311 C C . PRO B 1 146 ? -1.987 31.366 23.957 1.00 14.61 126 PRO B C 1
ATOM 3312 O O . PRO B 1 146 ? -1.976 32.385 24.669 1.00 14.59 126 PRO B O 1
ATOM 3316 N N . ILE B 1 147 ? -2.697 31.297 22.825 1.00 14.87 127 ILE B N 1
ATOM 3317 C CA . ILE B 1 147 ? -3.292 32.466 22.208 1.00 15.16 127 ILE B CA 1
ATOM 3318 C C . ILE B 1 147 ? -4.265 33.149 23.164 1.00 13.44 127 ILE B C 1
ATOM 3319 O O . ILE B 1 147 ? -4.288 34.381 23.263 1.00 14.78 127 ILE B O 1
ATOM 3324 N N . ASP B 1 148 ? -5.063 32.376 23.886 1.00 15.20 128 ASP B N 1
ATOM 3325 C CA . ASP B 1 148 ? -5.969 33.038 24.827 1.00 15.83 128 ASP B CA 1
ATOM 3326 C C . ASP B 1 148 ? -5.230 33.845 25.879 1.00 13.71 128 ASP B C 1
ATOM 3327 O O . ASP B 1 148 ? -5.668 34.937 26.221 1.00 14.51 128 ASP B O 1
ATOM 3332 N N . GLU B 1 149 ? -4.096 33.356 26.324 1.00 14.48 129 GLU B N 1
ATOM 3333 C CA . GLU B 1 149 ? -3.288 34.068 27.307 1.00 14.26 129 GLU B CA 1
ATOM 3334 C C . GLU B 1 149 ? -2.626 35.284 26.702 1.00 12.66 129 GLU B C 1
ATOM 3335 O O . GLU B 1 149 ? -2.614 36.326 27.325 1.00 13.72 129 GLU B O 1
ATOM 3341 N N . THR B 1 150 ? -2.098 35.198 25.471 1.00 11.82 130 THR B N 1
ATOM 3342 C CA . THR B 1 150 ? -1.551 36.363 24.842 1.00 11.17 130 THR B CA 1
ATOM 3343 C C . THR B 1 150 ? -2.608 37.445 24.696 1.00 10.34 130 THR B C 1
ATOM 3344 O O . THR B 1 150 ? -2.348 38.639 24.952 1.00 11.60 130 THR B O 1
ATOM 3348 N N . ILE B 1 151 ? -3.812 37.044 24.264 1.00 10.96 131 ILE B N 1
ATOM 3349 C CA . ILE B 1 151 ? -4.900 37.981 24.118 1.00 12.33 131 ILE B CA 1
ATOM 3350 C C . ILE B 1 151 ? -5.199 38.626 25.472 1.00 10.80 131 ILE B C 1
ATOM 3351 O O . ILE B 1 151 ? -5.398 39.841 25.556 1.00 11.46 131 ILE B O 1
ATOM 3356 N N . GLU B 1 152 ? -5.282 37.836 26.536 1.00 13.42 132 GLU B N 1
ATOM 3357 C CA . GLU B 1 152 ? -5.548 38.430 27.850 1.00 13.12 132 GLU B CA 1
ATOM 3358 C C . GLU B 1 152 ? -4.482 39.437 28.256 1.00 12.73 132 GLU B C 1
ATOM 3359 O O . GLU B 1 152 ? -4.798 40.467 28.861 1.00 13.25 132 GLU B O 1
ATOM 3365 N N . ALA B 1 153 ? -3.221 39.201 27.885 1.00 11.74 133 ALA B N 1
ATOM 3366 C CA . ALA B 1 153 ? -2.186 40.185 28.181 1.00 10.45 133 ALA B CA 1
ATOM 3367 C C . ALA B 1 153 ? -2.515 41.540 27.562 1.00 10.46 133 ALA B C 1
ATOM 3368 O O . ALA B 1 153 ? -2.466 42.606 28.204 1.00 11.12 133 ALA B O 1
ATOM 3370 N N . PHE B 1 154 ? -2.821 41.551 26.243 1.00 9.68 134 PHE B N 1
ATOM 3371 C CA . PHE B 1 154 ? -3.133 42.813 25.604 1.00 9.65 134 PHE B CA 1
ATOM 3372 C C . PHE B 1 154 ? -4.416 43.421 26.190 1.00 9.78 134 PHE B C 1
ATOM 3373 O O . PHE B 1 154 ? -4.518 44.634 26.326 1.00 11.12 134 PHE B O 1
ATOM 3381 N N . GLU B 1 155 ? -5.415 42.584 26.470 1.00 10.84 135 GLU B N 1
ATOM 3382 C CA . GLU B 1 155 ? -6.694 43.098 26.985 1.00 10.95 135 GLU B CA 1
ATOM 3383 C C . GLU B 1 155 ? -6.467 43.743 28.357 1.00 11.65 135 GLU B C 1
ATOM 3384 O O . GLU B 1 155 ? -7.011 44.806 28.635 1.00 11.62 135 GLU B O 1
ATOM 3390 N N . GLU B 1 156 ? -5.594 43.175 29.168 1.00 10.62 136 GLU B N 1
ATOM 3391 C CA . GLU B 1 156 ? -5.314 43.747 30.486 1.00 12.18 136 GLU B CA 1
ATOM 3392 C C . GLU B 1 156 ? -4.539 45.044 30.358 1.00 11.31 136 GLU B C 1
ATOM 3393 O O . GLU B 1 156 ? -4.855 46.003 31.027 1.00 12.97 136 GLU B O 1
ATOM 3399 N N . LEU B 1 157 ? -3.549 45.092 29.459 1.00 9.33 137 LEU B N 1
ATOM 3400 C CA . LEU B 1 157 ? -2.869 46.339 29.233 1.00 10.21 137 LEU B CA 1
ATOM 3401 C C . LEU B 1 157 ? -3.802 47.445 28.713 1.00 10.45 137 LEU B C 1
ATOM 3402 O O . LEU B 1 157 ? -3.639 48.608 29.049 1.00 12.04 137 LEU B O 1
ATOM 3407 N N . LYS B 1 158 ? -4.746 47.061 27.844 1.00 10.65 138 LYS B N 1
ATOM 3408 C CA . LYS B 1 158 ? -5.683 48.037 27.310 1.00 11.72 138 LYS B CA 1
ATOM 3409 C C . LYS B 1 158 ? -6.584 48.530 28.440 1.00 13.48 138 LYS B C 1
ATOM 3410 O O . LYS B 1 158 ? -6.784 49.745 28.578 1.00 15.62 138 LYS B O 1
ATOM 3416 N N . GLN B 1 159 ? -7.103 47.615 29.249 1.00 14.42 139 GLN B N 1
ATOM 3417 C CA . GLN B 1 159 ? -7.992 47.998 30.367 1.00 18.80 139 GLN B CA 1
ATOM 3418 C C . GLN B 1 159 ? -7.225 48.917 31.246 1.00 25.50 139 GLN B C 1
ATOM 3419 O O . GLN B 1 159 ? -7.838 49.861 31.720 1.00 21.70 139 GLN B O 1
ATOM 3425 N N . GLU B 1 160 ? -5.960 48.698 31.543 1.00 16.89 140 GLU B N 1
ATOM 3426 C CA . GLU B 1 160 ? -5.136 49.529 32.421 1.00 17.71 140 GLU B CA 1
ATOM 3427 C C . GLU B 1 160 ? -4.769 50.835 31.768 1.00 20.02 140 GLU B C 1
ATOM 3428 O O . GLU B 1 160 ? -4.341 51.754 32.457 1.00 16.84 140 GLU B O 1
ATOM 3434 N N . GLY B 1 161 ? -4.902 51.009 30.472 1.00 12.50 141 GLY B N 1
ATOM 3435 C CA . GLY B 1 161 ? -4.499 52.237 29.834 1.00 15.45 141 GLY B CA 1
ATOM 3436 C C . GLY B 1 161 ? -3.041 52.314 29.399 1.00 13.07 141 GLY B C 1
ATOM 3437 O O . GLY B 1 161 ? -2.547 53.362 28.975 1.00 14.18 141 GLY B O 1
ATOM 3438 N N . VAL B 1 162 ? -2.317 51.215 29.547 1.00 10.57 142 VAL B N 1
ATOM 3439 C CA . VAL B 1 162 ? -0.943 51.143 29.078 1.00 11.30 142 VAL B CA 1
ATOM 3440 C C . VAL B 1 162 ? -0.910 51.232 27.529 1.00 10.20 142 VAL B C 1
ATOM 3441 O O . VAL B 1 162 ? 0.030 51.783 26.955 1.00 10.80 142 VAL B O 1
ATOM 3445 N N . ILE B 1 163 ? -1.902 50.616 26.907 1.00 10.91 143 ILE B N 1
ATOM 3446 C CA . ILE B 1 163 ? -2.033 50.680 25.417 1.00 9.28 143 ILE B CA 1
ATOM 3447 C C . ILE B 1 163 ? -3.469 51.078 25.114 1.00 9.30 143 ILE B C 1
ATOM 3448 O O . ILE B 1 163 ? -4.369 50.827 25.925 1.00 9.94 143 ILE B O 1
ATOM 3453 N N . ARG B 1 164 ? -3.685 51.668 23.945 1.00 9.21 144 ARG B N 1
ATOM 3454 C CA . ARG B 1 164 ? -5.037 51.970 23.501 1.00 9.26 144 ARG B CA 1
ATOM 3455 C C . ARG B 1 164 ? -5.669 50.811 22.761 1.00 9.62 144 ARG B C 1
ATOM 3456 O O . ARG B 1 164 ? -6.843 50.518 22.968 1.00 10.40 144 ARG B O 1
ATOM 3464 N N . TYR B 1 165 ? -4.887 50.218 21.870 1.00 9.71 145 TYR B N 1
ATOM 3465 C CA . TYR B 1 165 ? -5.376 49.121 21.025 1.00 9.15 145 TYR B CA 1
ATOM 3466 C C . TYR B 1 165 ? -4.272 48.162 20.781 1.00 9.45 145 TYR B C 1
ATOM 3467 O O . TYR B 1 165 ? -3.085 48.494 21.031 1.00 9.53 145 TYR B O 1
ATOM 3476 N N . TYR B 1 166 ? -4.623 46.973 20.306 1.00 9.09 146 TYR B N 1
ATOM 3477 C CA . TYR B 1 166 ? -3.584 45.993 19.954 1.00 9.55 146 TYR B CA 1
ATOM 3478 C C . TYR B 1 166 ? -3.842 45.401 18.581 1.00 9.12 146 TYR B C 1
ATOM 3479 O O . TYR B 1 166 ? -4.969 45.498 18.030 1.00 9.37 146 TYR B O 1
ATOM 3488 N N . GLY B 1 167 ? -2.771 44.839 18.025 1.00 9.16 147 GLY B N 1
ATOM 3489 C CA . GLY B 1 167 ? -2.815 44.240 16.706 1.00 9.04 147 GLY B CA 1
ATOM 3490 C C . GLY B 1 167 ? -1.787 43.131 16.630 1.00 8.56 147 GLY B C 1
ATOM 3491 O O . GLY B 1 167 ? -1.112 42.834 17.634 1.00 9.06 147 GLY B O 1
ATOM 3492 N N . ILE B 1 168 ? -1.567 42.611 15.423 1.00 9.78 148 ILE B N 1
ATOM 3493 C CA . ILE B 1 168 ? -0.506 41.613 15.244 1.00 7.94 148 ILE B CA 1
ATOM 3494 C C . ILE B 1 168 ? 0.255 42.016 13.990 1.00 9.21 148 ILE B C 1
ATOM 3495 O O . ILE B 1 168 ? -0.296 42.714 13.124 1.00 9.82 148 ILE B O 1
ATOM 3500 N N . SER B 1 169 ? 1.513 41.581 13.915 1.00 9.47 149 SER B N 1
ATOM 3501 C CA . SER B 1 169 ? 2.291 41.693 12.678 1.00 9.19 149 SER B CA 1
ATOM 3502 C C . SER B 1 169 ? 2.526 40.262 12.241 1.00 10.07 149 SER B C 1
ATOM 3503 O O . SER B 1 169 ? 3.366 39.580 12.828 1.00 12.93 149 SER B O 1
ATOM 3506 N N . SER B 1 170 ? 1.819 39.808 11.202 1.00 10.90 150 SER B N 1
ATOM 3507 C CA . SER B 1 170 ? 1.882 38.411 10.838 1.00 12.11 150 SER B CA 1
ATOM 3508 C C . SER B 1 170 ? 1.519 38.266 9.374 1.00 11.19 150 SER B C 1
ATOM 3509 O O . SER B 1 170 ? 0.619 38.970 8.904 1.00 11.36 150 SER B O 1
ATOM 3512 N N . ILE B 1 171 ? 2.186 37.329 8.701 1.00 11.80 151 ILE B N 1
ATOM 3513 C CA . ILE B 1 171 ? 1.716 36.922 7.376 1.00 11.77 151 ILE B CA 1
ATOM 3514 C C . ILE B 1 171 ? 1.324 35.425 7.392 1.00 11.20 151 ILE B C 1
ATOM 3515 O O . ILE B 1 171 ? 1.336 34.759 6.335 1.00 13.92 151 ILE B O 1
ATOM 3520 N N . ARG B 1 172 ? 0.930 34.903 8.560 1.00 10.44 152 ARG B N 1
ATOM 3521 C CA . ARG B 1 172 ? 0.505 33.530 8.681 1.00 10.72 152 ARG B CA 1
ATOM 3522 C C . ARG B 1 172 ? -1.029 33.514 8.752 1.00 11.64 152 ARG B C 1
ATOM 3523 O O . ARG B 1 172 ? -1.637 33.977 9.738 1.00 11.59 152 ARG B O 1
ATOM 3531 N N . PRO B 1 173 ? -1.689 32.946 7.723 1.00 12.04 153 PRO B N 1
ATOM 3532 C CA . PRO B 1 173 ? -3.147 32.920 7.794 1.00 12.49 153 PRO B CA 1
ATOM 3533 C C . PRO B 1 173 ? -3.691 32.173 9.012 1.00 11.93 153 PRO B C 1
ATOM 3534 O O . PRO B 1 173 ? -4.720 32.580 9.560 1.00 12.08 153 PRO B O 1
ATOM 3538 N N . ASN B 1 174 ? -2.999 31.134 9.501 1.00 11.88 154 ASN B N 1
ATOM 3539 C CA . ASN B 1 174 ? -3.577 30.418 10.637 1.00 11.97 154 ASN B CA 1
ATOM 3540 C C . ASN B 1 174 ? -3.612 31.290 11.900 1.00 11.93 154 ASN B C 1
ATOM 3541 O O . ASN B 1 174 ? -4.587 31.284 12.645 1.00 12.60 154 ASN B O 1
ATOM 3546 N N . VAL B 1 175 ? -2.568 32.068 12.076 1.00 10.93 155 VAL B N 1
ATOM 3547 C CA . VAL B 1 175 ? -2.490 33.034 13.193 1.00 11.09 155 VAL B CA 1
ATOM 3548 C C . VAL B 1 175 ? -3.539 34.139 13.015 1.00 10.64 155 VAL B C 1
ATOM 3549 O O . VAL B 1 175 ? -4.284 34.479 13.927 1.00 11.31 155 VAL B O 1
ATOM 3553 N N . ILE B 1 176 ? -3.619 34.694 11.816 1.00 10.69 156 ILE B N 1
ATOM 3554 C CA . ILE B 1 176 ? -4.580 35.745 11.544 1.00 10.93 156 ILE B CA 1
ATOM 3555 C C . ILE B 1 176 ? -6.013 35.248 11.825 1.00 10.95 156 ILE B C 1
ATOM 3556 O O . ILE B 1 176 ? -6.788 35.940 12.488 1.00 11.37 156 ILE B O 1
ATOM 3561 N N . LYS B 1 177 ? -6.319 34.032 11.374 1.00 11.90 157 LYS B N 1
ATOM 3562 C CA . LYS B 1 177 ? -7.675 33.517 11.556 1.00 13.14 157 LYS B CA 1
ATOM 3563 C C . LYS B 1 177 ? -8.007 33.349 13.037 1.00 12.48 157 LYS B C 1
ATOM 3564 O O . LYS B 1 177 ? -9.091 33.704 13.482 1.00 12.82 157 LYS B O 1
ATOM 3570 N N . GLU B 1 178 ? -7.056 32.837 13.820 1.00 12.42 158 GLU B N 1
ATOM 3571 C CA . GLU B 1 178 ? -7.297 32.662 15.265 1.00 13.48 158 GLU B CA 1
ATOM 3572 C C . GLU B 1 178 ? -7.513 34.020 15.951 1.00 12.25 158 GLU B C 1
ATOM 3573 O O . GLU B 1 178 ? -8.427 34.184 16.793 1.00 12.95 158 GLU B O 1
ATOM 3579 N N . TYR B 1 179 ? -6.666 34.993 15.637 1.00 12.12 159 TYR B N 1
ATOM 3580 C CA . TYR B 1 179 ? -6.825 36.312 16.239 1.00 11.89 159 TYR B CA 1
ATOM 3581 C C . TYR B 1 179 ? -8.105 37.007 15.795 1.00 11.81 159 TYR B C 1
ATOM 3582 O O . TYR B 1 179 ? -8.751 37.711 16.604 1.00 12.38 159 TYR B O 1
ATOM 3591 N N . LEU B 1 180 ? -8.525 36.823 14.534 1.00 11.49 160 LEU B N 1
ATOM 3592 C CA . LEU B 1 180 ? -9.782 37.433 14.123 1.00 11.60 160 LEU B CA 1
ATOM 3593 C C . LEU B 1 180 ? -10.952 36.833 14.883 1.00 11.70 160 LEU B C 1
ATOM 3594 O O . LEU B 1 180 ? -11.941 37.520 15.159 1.00 14.26 160 LEU B O 1
ATOM 3599 N N . LYS B 1 181 ? -10.898 35.533 15.156 1.00 12.99 161 LYS B N 1
ATOM 3600 C CA . LYS B 1 181 ? -12.009 34.815 15.833 1.00 14.63 161 LYS B CA 1
ATOM 3601 C C . LYS B 1 181 ? -12.042 35.111 17.304 1.00 14.75 161 LYS B C 1
ATOM 3602 O O . LYS B 1 181 ? -13.121 35.243 17.886 1.00 17.42 161 LYS B O 1
ATOM 3608 N N . ARG B 1 182 ? -10.879 35.210 17.928 1.00 13.29 162 ARG B N 1
ATOM 3609 C CA . ARG B 1 182 ? -10.804 35.165 19.379 1.00 14.76 162 ARG B CA 1
ATOM 3610 C C . ARG B 1 182 ? -10.405 36.470 20.067 1.00 13.86 162 ARG B C 1
ATOM 3611 O O . ARG B 1 182 ? -10.420 36.535 21.305 1.00 15.37 162 ARG B O 1
ATOM 3619 N N . SER B 1 183 ? -9.989 37.480 19.322 1.00 12.73 163 SER B N 1
ATOM 3620 C CA . SER B 1 183 ? -9.450 38.709 19.905 1.00 12.81 163 SER B CA 1
ATOM 3621 C C . SER B 1 183 ? -10.136 39.944 19.400 1.00 11.93 163 SER B C 1
ATOM 3622 O O . SER B 1 183 ? -10.924 39.889 18.431 1.00 13.16 163 SER B O 1
ATOM 3625 N N . ASN B 1 184 ? -9.722 41.076 19.977 1.00 10.79 164 ASN B N 1
ATOM 3626 C CA . ASN B 1 184 ? -10.160 42.407 19.563 1.00 11.18 164 ASN B CA 1
ATOM 3627 C C . ASN B 1 184 ? -9.063 43.163 18.845 1.00 10.03 164 ASN B C 1
ATOM 3628 O O . ASN B 1 184 ? -9.021 44.373 18.909 1.00 11.15 164 ASN B O 1
ATOM 3633 N N . ILE B 1 185 ? -8.188 42.459 18.129 1.00 10.42 165 ILE B N 1
ATOM 3634 C CA . ILE B 1 185 ? -7.177 43.193 17.342 1.00 9.26 165 ILE B CA 1
ATOM 3635 C C . ILE B 1 185 ? -7.910 44.159 16.418 1.00 10.54 165 ILE B C 1
ATOM 3636 O O . ILE B 1 185 ? -8.983 43.878 15.886 1.00 11.83 165 ILE B O 1
ATOM 3641 N N . VAL B 1 186 ? -7.262 45.281 16.129 1.00 9.21 166 VAL B N 1
ATOM 3642 C CA . VAL B 1 186 ? -7.802 46.287 15.193 1.00 10.50 166 VAL B CA 1
ATOM 3643 C C . VAL B 1 186 ? -6.993 46.298 13.891 1.00 9.85 166 VAL B C 1
ATOM 3644 O O . VAL B 1 186 ? -7.442 46.865 12.909 1.00 11.44 166 VAL B O 1
ATOM 3648 N N . SER B 1 187 ? -5.841 45.631 13.883 1.00 9.81 167 SER B N 1
ATOM 3649 C CA . SER B 1 187 ? -4.935 45.757 12.695 1.00 8.83 167 SER B CA 1
ATOM 3650 C C . SER B 1 187 ? -4.105 44.485 12.590 1.00 9.59 167 SER B C 1
ATOM 3651 O O . SER B 1 187 ? -3.717 43.887 13.596 1.00 9.74 167 SER B O 1
ATOM 3654 N N . ILE B 1 188 ? -3.658 44.249 11.344 1.00 9.92 168 ILE B N 1
ATOM 3655 C CA . ILE B 1 188 ? -2.686 43.229 11.047 1.00 9.64 168 ILE B CA 1
ATOM 3656 C C . ILE B 1 188 ? -1.639 43.884 10.110 1.00 9.60 168 ILE B C 1
ATOM 3657 O O . ILE B 1 188 ? -1.997 44.386 9.038 1.00 10.51 168 ILE B O 1
ATOM 3662 N N . MET B 1 189 ? -0.381 43.888 10.550 1.00 9.92 169 MET B N 1
ATOM 3663 C CA . MET B 1 189 ? 0.698 44.372 9.712 1.00 10.30 169 MET B CA 1
ATOM 3664 C C . MET B 1 189 ? 1.185 43.225 8.821 1.00 10.98 169 MET B C 1
ATOM 3665 O O . MET B 1 189 ? 1.475 42.121 9.309 1.00 10.76 169 MET B O 1
ATOM 3670 N N . MET B 1 190 ? 1.170 43.459 7.489 1.00 9.75 170 MET B N 1
ATOM 3671 C CA . MET B 1 190 ? 1.533 42.416 6.510 1.00 10.71 170 MET B CA 1
ATOM 3672 C C . MET B 1 190 ? 2.453 43.051 5.485 1.00 10.02 170 MET B C 1
ATOM 3673 O O . MET B 1 190 ? 2.251 44.196 5.080 1.00 10.65 170 MET B O 1
ATOM 3678 N N . GLN B 1 191 ? 3.454 42.276 5.078 1.00 10.17 171 GLN B N 1
ATOM 3679 C CA . GLN B 1 191 ? 4.201 42.624 3.886 1.00 11.19 171 GLN B CA 1
ATOM 3680 C C . GLN B 1 191 ? 3.244 42.570 2.674 1.00 10.94 171 GLN B C 1
ATOM 3681 O O . GLN B 1 191 ? 2.578 41.566 2.428 1.00 12.79 171 GLN B O 1
ATOM 3687 N N . TYR B 1 192 ? 3.213 43.630 1.890 1.00 11.91 172 TYR B N 1
ATOM 3688 C CA . TYR B 1 192 ? 2.271 43.669 0.790 1.00 12.22 172 TYR B CA 1
ATOM 3689 C C . TYR B 1 192 ? 2.776 44.633 -0.254 1.00 11.99 172 TYR B C 1
ATOM 3690 O O . TYR B 1 192 ? 3.133 45.766 0.052 1.00 12.86 172 TYR B O 1
ATOM 3699 N N . SER B 1 193 ? 2.827 44.208 -1.511 1.00 12.56 173 SER B N 1
ATOM 3700 C CA . SER B 1 193 ? 3.243 45.118 -2.587 1.00 12.63 173 SER B CA 1
ATOM 3701 C C . SER B 1 193 ? 2.693 44.537 -3.896 1.00 12.10 173 SER B C 1
ATOM 3702 O O . SER B 1 193 ? 2.202 43.404 -3.924 1.00 12.61 173 SER B O 1
ATOM 3705 N N . ILE B 1 194 ? 2.920 45.284 -4.992 1.00 13.05 174 ILE B N 1
ATOM 3706 C CA . ILE B 1 194 ? 2.589 44.745 -6.310 1.00 13.69 174 ILE B CA 1
ATOM 3707 C C . ILE B 1 194 ? 3.248 43.350 -6.497 1.00 13.81 174 ILE B C 1
ATOM 3708 O O . ILE B 1 194 ? 2.643 42.512 -7.158 1.00 14.44 174 ILE B O 1
ATOM 3713 N N . LEU B 1 195 ? 4.445 43.124 -5.941 1.00 14.01 175 LEU B N 1
ATOM 3714 C CA . LEU B 1 195 ? 5.249 41.903 -6.123 1.00 14.80 175 LEU B CA 1
ATOM 3715 C C . LEU B 1 195 ? 4.974 40.831 -5.079 1.00 14.53 175 LEU B C 1
ATOM 3716 O O . LEU B 1 195 ? 5.422 39.702 -5.233 1.00 15.70 175 LEU B O 1
ATOM 3721 N N . ASP B 1 196 ? 4.230 41.181 -4.041 1.00 14.02 176 ASP B N 1
ATOM 3722 C CA . ASP B 1 196 ? 3.755 40.206 -3.056 1.00 14.12 176 ASP B CA 1
ATOM 3723 C C . ASP B 1 196 ? 2.290 40.417 -2.746 1.00 12.37 176 ASP B C 1
ATOM 3724 O O . ASP B 1 196 ? 1.907 41.177 -1.856 1.00 12.76 176 ASP B O 1
ATOM 3729 N N . ARG B 1 197 ? 1.464 39.732 -3.536 1.00 13.26 177 ARG B N 1
ATOM 3730 C CA . ARG B 1 197 ? -0.003 39.859 -3.437 1.00 14.52 177 ARG B CA 1
ATOM 3731 C C . ARG B 1 197 ? -0.641 38.759 -2.595 1.00 13.05 177 ARG B C 1
ATOM 3732 O O . ARG B 1 197 ? -1.875 38.623 -2.523 1.00 14.35 177 ARG B O 1
ATOM 3740 N N . ARG B 1 198 ? 0.186 37.950 -1.937 1.00 11.91 178 ARG B N 1
ATOM 3741 C CA . ARG B 1 198 ? -0.317 36.896 -1.054 1.00 11.92 178 ARG B CA 1
ATOM 3742 C C . ARG B 1 198 ? -1.338 37.390 -0.024 1.00 12.09 178 ARG B C 1
ATOM 3743 O O . ARG B 1 198 ? -2.300 36.693 0.241 1.00 12.47 178 ARG B O 1
ATOM 3751 N N . PRO B 1 199 ? -1.159 38.612 0.503 1.00 12.36 179 PRO B N 1
ATOM 3752 C CA . PRO B 1 199 ? -2.188 39.087 1.489 1.00 11.59 179 PRO B CA 1
ATOM 3753 C C . PRO B 1 199 ? -3.597 39.236 0.916 1.00 11.98 179 PRO B C 1
ATOM 3754 O O . PRO B 1 199 ? -4.570 39.135 1.671 1.00 12.28 179 PRO B O 1
ATOM 3758 N N . GLU B 1 200 ? -3.721 39.453 -0.412 1.00 12.21 180 GLU B N 1
ATOM 3759 C CA . GLU B 1 200 ? -5.010 39.795 -0.992 1.00 12.12 180 GLU B CA 1
ATOM 3760 C C . GLU B 1 200 ? -6.052 38.703 -0.804 1.00 12.06 180 GLU B C 1
ATOM 3761 O O . GLU B 1 200 ? -7.249 39.003 -0.676 1.00 13.96 180 GLU B O 1
ATOM 3767 N N . GLU B 1 201 ? -5.618 37.438 -0.717 1.00 11.72 181 GLU B N 1
ATOM 3768 C CA . GLU B 1 201 ? -6.494 36.328 -0.521 1.00 11.80 181 GLU B CA 1
ATOM 3769 C C . GLU B 1 201 ? -7.291 36.490 0.796 1.00 13.53 181 GLU B C 1
ATOM 3770 O O . GLU B 1 201 ? -8.433 35.999 0.912 1.00 13.77 181 GLU B O 1
ATOM 3776 N N . TRP B 1 202 ? -6.670 37.179 1.739 1.00 12.73 182 TRP B N 1
ATOM 3777 C CA . TRP B 1 202 ? -7.168 37.271 3.133 1.00 12.92 182 TRP B CA 1
ATOM 3778 C C . TRP B 1 202 ? -7.907 38.571 3.383 1.00 12.49 182 TRP B C 1
ATOM 3779 O O . TRP B 1 202 ? -8.517 38.774 4.450 1.00 12.41 182 TRP B O 1
ATOM 3790 N N . PHE B 1 203 ? -7.848 39.518 2.448 1.00 12.68 183 PHE B N 1
ATOM 3791 C CA . PHE B 1 203 ? -8.531 40.797 2.621 1.00 13.52 183 PHE B CA 1
ATOM 3792 C C . PHE B 1 203 ? -10.032 40.658 2.946 1.00 13.65 183 PHE B C 1
ATOM 3793 O O . PHE B 1 203 ? -10.554 41.374 3.814 1.00 14.50 183 PHE B O 1
ATOM 3801 N N . PRO B 1 204 ? -10.766 39.815 2.211 1.00 14.38 184 PRO B N 1
ATOM 3802 C CA . PRO B 1 204 ? -12.198 39.680 2.510 1.00 15.49 184 PRO B CA 1
ATOM 3803 C C . PRO B 1 204 ? -12.467 39.281 3.961 1.00 14.09 184 PRO B C 1
ATOM 3804 O O . PRO B 1 204 ? -13.324 39.863 4.598 1.00 14.78 184 PRO B O 1
ATOM 3808 N N . LEU B 1 205 ? -11.735 38.302 4.459 1.00 14.06 185 LEU B N 1
ATOM 3809 C CA . LEU B 1 205 ? -11.908 37.863 5.854 1.00 13.57 185 LEU B CA 1
ATOM 3810 C C . LEU B 1 205 ? -11.565 39.008 6.814 1.00 12.61 185 LEU B C 1
ATOM 3811 O O . LEU B 1 205 ? -12.295 39.268 7.808 1.00 12.68 185 LEU B O 1
ATOM 3816 N N . ILE B 1 206 ? -10.450 39.676 6.564 1.00 11.70 186 ILE B N 1
ATOM 3817 C CA . ILE B 1 206 ? -10.021 40.744 7.442 1.00 12.55 186 ILE B CA 1
ATOM 3818 C C . ILE B 1 206 ? -11.057 41.889 7.475 1.00 12.34 186 ILE B C 1
ATOM 3819 O O . ILE B 1 206 ? -11.483 42.356 8.533 1.00 12.89 186 ILE B O 1
ATOM 3824 N N . GLN B 1 207 ? -11.509 42.267 6.283 1.00 12.51 187 GLN B N 1
ATOM 3825 C CA . GLN B 1 207 ? -12.481 43.316 6.165 1.00 14.69 187 GLN B CA 1
ATOM 3826 C C . GLN B 1 207 ? -13.827 42.951 6.788 1.00 15.80 187 GLN B C 1
ATOM 3827 O O . GLN B 1 207 ? -14.492 43.824 7.350 1.00 18.32 187 GLN B O 1
ATOM 3833 N N . GLU B 1 208 ? -14.249 41.700 6.644 1.00 15.64 188 GLU B N 1
ATOM 3834 C CA . GLU B 1 208 ? -15.520 41.248 7.247 1.00 18.24 188 GLU B CA 1
ATOM 3835 C C . GLU B 1 208 ? -15.508 41.474 8.761 1.00 16.93 188 GLU B C 1
ATOM 3836 O O . GLU B 1 208 ? -16.555 41.719 9.383 1.00 18.43 188 GLU B O 1
ATOM 3842 N N . HIS B 1 209 ? -14.309 41.390 9.354 1.00 14.65 189 HIS B N 1
ATOM 3843 C CA . HIS B 1 209 ? -14.128 41.567 10.783 1.00 15.54 189 HIS B CA 1
ATOM 3844 C C . HIS B 1 209 ? -13.936 43.019 11.198 1.00 15.76 189 HIS B C 1
ATOM 3845 O O . HIS B 1 209 ? -13.769 43.292 12.380 1.00 18.21 189 HIS B O 1
ATOM 3852 N N . GLY B 1 210 ? -13.958 43.929 10.237 1.00 14.47 190 GLY B N 1
ATOM 3853 C CA . GLY B 1 210 ? -13.763 45.317 10.524 1.00 15.06 190 GLY B CA 1
ATOM 3854 C C . GLY B 1 210 ? -12.321 45.672 10.896 1.00 13.52 190 GLY B C 1
ATOM 3855 O O . GLY B 1 210 ? -12.072 46.750 11.364 1.00 17.66 190 GLY B O 1
ATOM 3856 N N . VAL B 1 211 ? -11.368 44.817 10.541 1.00 12.53 191 VAL B N 1
ATOM 3857 C CA . VAL B 1 211 ? -9.925 44.987 10.900 1.00 10.07 191 VAL B CA 1
ATOM 3858 C C . VAL B 1 211 ? -9.216 45.588 9.672 1.00 11.58 191 VAL B C 1
ATOM 3859 O O . VAL B 1 211 ? -9.708 45.437 8.516 1.00 12.03 191 VAL B O 1
ATOM 3863 N N . SER B 1 212 ? -8.167 46.373 9.911 1.00 10.49 192 SER B N 1
ATOM 3864 C CA . SER B 1 212 ? -7.384 46.941 8.807 1.00 10.23 192 SER B CA 1
ATOM 3865 C C . SER B 1 212 ? -6.029 46.292 8.674 1.00 10.76 192 SER B C 1
ATOM 3866 O O . SER B 1 212 ? -5.498 45.687 9.623 1.00 11.32 192 SER B O 1
ATOM 3869 N N . VAL B 1 213 ? -5.450 46.445 7.488 1.00 9.70 193 VAL B N 1
ATOM 3870 C CA . VAL B 1 213 ? -4.059 46.079 7.228 1.00 10.77 193 VAL B CA 1
ATOM 3871 C C . VAL B 1 213 ? -3.149 47.292 7.313 1.00 9.64 193 VAL B C 1
ATOM 3872 O O . VAL B 1 213 ? -3.512 48.370 6.833 1.00 11.83 193 VAL B O 1
ATOM 3876 N N . VAL B 1 214 ? -2.004 47.125 7.982 1.00 10.31 194 VAL B N 1
ATOM 3877 C CA . VAL B 1 214 ? -0.938 48.115 7.921 1.00 10.68 194 VAL B CA 1
ATOM 3878 C C . VAL B 1 214 ? 0.130 47.482 7.029 1.00 10.53 194 VAL B C 1
ATOM 3879 O O . VAL B 1 214 ? 0.565 46.341 7.255 1.00 10.59 194 VAL B O 1
ATOM 3883 N N . VAL B 1 215 ? 0.534 48.172 5.973 1.00 10.39 195 VAL B N 1
ATOM 3884 C CA . VAL B 1 215 ? 1.450 47.570 5.016 1.00 10.87 195 VAL B CA 1
ATOM 3885 C C . VAL B 1 215 ? 2.905 47.817 5.383 1.00 10.52 195 VAL B C 1
ATOM 3886 O O . VAL B 1 215 ? 3.307 48.961 5.669 1.00 11.72 195 VAL B O 1
ATOM 3890 N N . ARG B 1 216 ? 3.688 46.748 5.310 1.00 11.48 196 ARG B N 1
ATOM 3891 C CA . ARG B 1 216 ? 5.140 46.886 5.313 1.00 13.36 196 ARG B CA 1
ATOM 3892 C C . ARG B 1 216 ? 5.697 46.415 3.982 1.00 13.07 196 ARG B C 1
ATOM 3893 O O . ARG B 1 216 ? 5.047 45.654 3.252 1.00 13.17 196 ARG B O 1
ATOM 3901 N N . GLY B 1 217 ? 6.863 46.927 3.633 1.00 13.69 197 GLY B N 1
ATOM 3902 C CA . GLY B 1 217 ? 7.529 46.477 2.394 1.00 14.87 197 GLY B CA 1
ATOM 3903 C C . GLY B 1 217 ? 6.815 46.840 1.082 1.00 13.05 197 GLY B C 1
ATOM 3904 O O . GLY B 1 217 ? 6.890 46.052 0.131 1.00 14.73 197 GLY B O 1
ATOM 3905 N N . PRO B 1 218 ? 6.191 48.032 0.998 1.00 14.45 198 PRO B N 1
ATOM 3906 C CA . PRO B 1 218 ? 5.403 48.304 -0.226 1.00 14.01 198 PRO B CA 1
ATOM 3907 C C . PRO B 1 218 ? 6.265 48.433 -1.487 1.00 16.06 198 PRO B C 1
ATOM 3908 O O . PRO B 1 218 ? 5.725 48.351 -2.587 1.00 15.44 198 PRO B O 1
ATOM 3912 N N . VAL B 1 219 ? 7.562 48.709 -1.336 1.00 16.14 199 VAL B N 1
ATOM 3913 C CA . VAL B 1 219 ? 8.454 48.845 -2.495 1.00 16.17 199 VAL B CA 1
ATOM 3914 C C . VAL B 1 219 ? 9.315 47.604 -2.725 1.00 17.15 199 VAL B C 1
ATOM 3915 O O . VAL B 1 219 ? 10.165 47.605 -3.620 1.00 20.36 199 VAL B O 1
ATOM 3919 N N . ALA B 1 220 ? 9.057 46.522 -1.971 1.00 18.48 200 ALA B N 1
ATOM 3920 C CA . ALA B 1 220 ? 9.656 45.193 -2.248 1.00 20.58 200 ALA B CA 1
ATOM 3921 C C . ALA B 1 220 ? 11.201 45.213 -2.365 1.00 21.90 200 ALA B C 1
ATOM 3922 O O . ALA B 1 220 ? 11.795 44.787 -3.370 1.00 23.51 200 ALA B O 1
ATOM 3924 N N . ARG B 1 221 ? 11.833 45.668 -1.303 1.00 23.65 201 ARG B N 1
ATOM 3925 C CA . ARG B 1 221 ? 13.283 45.644 -1.157 1.00 26.48 201 ARG B CA 1
ATOM 3926 C C . ARG B 1 221 ? 13.896 46.537 -2.231 1.00 27.11 201 ARG B C 1
ATOM 3927 O O . ARG B 1 221 ? 14.970 46.214 -2.753 1.00 29.45 201 ARG B O 1
ATOM 3935 N N . GLY B 1 222 ? 13.222 47.650 -2.551 1.00 25.70 202 GLY B N 1
ATOM 3936 C CA . GLY B 1 222 ? 13.681 48.577 -3.603 1.00 23.76 202 GLY B CA 1
ATOM 3937 C C . GLY B 1 222 ? 13.474 48.064 -5.009 1.00 22.11 202 GLY B C 1
ATOM 3938 O O . GLY B 1 222 ? 13.935 48.684 -5.972 1.00 22.55 202 GLY B O 1
ATOM 3939 N N . LEU B 1 223 ? 12.788 46.933 -5.158 1.00 21.52 203 LEU B N 1
ATOM 3940 C CA . LEU B 1 223 ? 12.495 46.402 -6.476 1.00 20.09 203 LEU B CA 1
ATOM 3941 C C . LEU B 1 223 ? 11.502 47.265 -7.255 1.00 20.00 203 LEU B C 1
ATOM 3942 O O . LEU B 1 223 ? 11.474 47.206 -8.477 1.00 23.02 203 LEU B O 1
ATOM 3947 N N . LEU B 1 224 ? 10.670 48.012 -6.543 1.00 20.01 204 LEU B N 1
ATOM 3948 C CA . LEU B 1 224 ? 9.726 48.909 -7.176 1.00 18.41 204 LEU B CA 1
ATOM 3949 C C . LEU B 1 224 ? 10.133 50.408 -7.113 1.00 19.99 204 LEU B C 1
ATOM 3950 O O . LEU B 1 224 ? 9.325 51.267 -6.806 1.00 22.75 204 LEU B O 1
ATOM 3955 N N . SER B 1 225 ? 11.387 50.709 -7.471 1.00 21.59 205 SER B N 1
ATOM 3956 C CA . SER B 1 225 ? 11.942 52.059 -7.339 1.00 22.42 205 SER B CA 1
ATOM 3957 C C . SER B 1 225 ? 12.880 52.289 -8.523 1.00 22.98 205 SER B C 1
ATOM 3958 O O . SER B 1 225 ? 12.849 51.523 -9.488 1.00 22.25 205 SER B O 1
ATOM 3961 N N . ARG B 1 226 ? 13.703 53.334 -8.401 1.00 22.59 206 ARG B N 1
ATOM 3962 C CA . ARG B 1 226 ? 14.766 53.684 -9.360 1.00 20.79 206 ARG B CA 1
ATOM 3963 C C . ARG B 1 226 ? 16.040 52.881 -9.120 1.00 21.92 206 ARG B C 1
ATOM 3964 O O . ARG B 1 226 ? 16.995 52.953 -9.909 1.00 22.58 206 ARG B O 1
ATOM 3972 N N . ARG B 1 227 ? 16.096 52.128 -8.027 1.00 23.20 207 ARG B N 1
ATOM 3973 C CA . ARG B 1 227 ? 17.269 51.315 -7.753 1.00 23.98 207 ARG B CA 1
ATOM 3974 C C . ARG B 1 227 ? 17.346 50.162 -8.742 1.00 25.59 207 ARG B C 1
ATOM 3975 O O . ARG B 1 227 ? 16.319 49.667 -9.201 1.00 26.42 207 ARG B O 1
ATOM 3983 N N . PRO B 1 228 ? 18.575 49.729 -9.073 1.00 25.52 208 PRO B N 1
ATOM 3984 C CA . PRO B 1 228 ? 18.777 48.589 -9.978 1.00 24.77 208 PRO B CA 1
ATOM 3985 C C . PRO B 1 228 ? 18.243 47.261 -9.401 1.00 24.87 208 PRO B C 1
ATOM 3986 O O . PRO B 1 228 ? 18.360 47.008 -8.204 1.00 25.85 208 PRO B O 1
ATOM 3990 N N . LEU B 1 229 ? 17.695 46.429 -10.260 1.00 25.06 209 LEU B N 1
ATOM 3991 C CA . LEU B 1 229 ? 17.383 45.031 -9.866 1.00 27.12 209 LEU B CA 1
ATOM 3992 C C . LEU B 1 229 ? 18.704 44.239 -9.672 1.00 30.40 209 LEU B C 1
ATOM 3993 O O . LEU B 1 229 ? 19.550 44.256 -10.572 1.00 32.67 209 LEU B O 1
ATOM 3998 N N . PRO B 1 230 ? 18.911 43.570 -8.509 1.00 31.49 210 PRO B N 1
ATOM 3999 C CA . PRO B 1 230 ? 20.110 42.691 -8.415 1.00 31.87 210 PRO B CA 1
ATOM 4000 C C . PRO B 1 230 ? 20.171 41.702 -9.610 1.00 33.42 210 PRO B C 1
ATOM 4001 O O . PRO B 1 230 ? 19.201 41.000 -9.834 1.00 33.23 210 PRO B O 1
ATOM 4005 N N . GLU B 1 231 ? 21.257 41.658 -10.410 1.00 34.68 211 GLU B N 1
ATOM 4006 C CA . GLU B 1 231 ? 21.201 40.811 -11.642 1.00 34.65 211 GLU B CA 1
ATOM 4007 C C . GLU B 1 231 ? 21.081 39.310 -11.336 1.00 32.87 211 GLU B C 1
ATOM 4008 O O . GLU B 1 231 ? 21.708 38.811 -10.397 1.00 34.37 211 GLU B O 1
ATOM 4014 N N . GLY B 1 232 ? 20.244 38.619 -12.114 1.00 31.91 212 GLY B N 1
ATOM 4015 C CA . GLY B 1 232 ? 20.029 37.176 -11.989 1.00 32.45 212 GLY B CA 1
ATOM 4016 C C . GLY B 1 232 ? 19.249 36.739 -10.760 1.00 33.81 212 GLY B C 1
ATOM 4017 O O . GLY B 1 232 ? 18.989 35.544 -10.580 1.00 35.13 212 GLY B O 1
ATOM 4018 N N . GLU B 1 233 ? 18.890 37.699 -9.910 1.00 32.70 213 GLU B N 1
ATOM 4019 C CA . GLU B 1 233 ? 18.185 37.391 -8.659 1.00 32.18 213 GLU B CA 1
ATOM 4020 C C . GLU B 1 233 ? 16.685 37.542 -8.811 1.00 30.08 213 GLU B C 1
ATOM 4021 O O . GLU B 1 233 ? 16.199 38.433 -9.524 1.00 28.95 213 GLU B O 1
ATOM 4027 N N . GLY B 1 234 ? 15.961 36.632 -8.160 1.00 29.63 214 GLY B N 1
ATOM 4028 C CA . GLY B 1 234 ? 14.510 36.676 -8.151 1.00 27.76 214 GLY B CA 1
ATOM 4029 C C . GLY B 1 234 ? 13.957 37.332 -6.914 1.00 26.47 214 GLY B C 1
ATOM 4030 O O . GLY B 1 234 ? 14.679 37.980 -6.134 1.00 26.88 214 GLY B O 1
ATOM 4031 N N . TYR B 1 235 ? 12.646 37.208 -6.759 1.00 24.13 215 TYR B N 1
ATOM 4032 C CA . TYR B 1 235 ? 11.981 37.675 -5.552 1.00 22.85 215 TYR B CA 1
ATOM 4033 C C . TYR B 1 235 ? 10.707 36.896 -5.433 1.00 22.49 215 TYR B C 1
ATOM 4034 O O . TYR B 1 235 ? 9.883 36.881 -6.372 1.00 20.44 215 TYR B O 1
ATOM 4043 N N . LEU B 1 236 ? 10.532 36.253 -4.280 1.00 21.77 216 LEU B N 1
ATOM 4044 C CA . LEU B 1 236 ? 9.360 35.399 -4.067 1.00 22.00 216 LEU B CA 1
ATOM 4045 C C . LEU B 1 236 ? 9.215 34.457 -5.269 1.00 22.18 216 LEU B C 1
ATOM 4046 O O . LEU B 1 236 ? 10.182 33.712 -5.589 1.00 24.62 216 LEU B O 1
ATOM 4051 N N . ASN B 1 237 ? 8.073 34.483 -5.956 1.00 21.10 217 ASN B N 1
ATOM 4052 C CA . ASN B 1 237 ? 7.864 33.579 -7.085 1.00 25.31 217 ASN B CA 1
ATOM 4053 C C . ASN B 1 237 ? 8.215 34.180 -8.466 1.00 24.83 217 ASN B C 1
ATOM 4054 O O . ASN B 1 237 ? 7.816 33.673 -9.507 1.00 26.65 217 ASN B O 1
ATOM 4059 N N . TYR B 1 238 ? 8.946 35.298 -8.459 1.00 23.73 218 TYR B N 1
ATOM 4060 C CA . TYR B 1 238 ? 9.408 35.893 -9.709 1.00 23.30 218 TYR B CA 1
ATOM 4061 C C . TYR B 1 238 ? 10.849 35.524 -9.974 1.00 22.78 218 TYR B C 1
ATOM 4062 O O . TYR B 1 238 ? 11.688 35.616 -9.073 1.00 25.02 218 TYR B O 1
ATOM 4071 N N . ARG B 1 239 ? 11.125 35.108 -11.207 1.00 25.53 219 ARG B N 1
ATOM 4072 C CA . ARG B 1 239 ? 12.512 35.019 -11.736 1.00 27.25 219 ARG B CA 1
ATOM 4073 C C . ARG B 1 239 ? 13.008 36.424 -12.089 1.00 25.89 219 ARG B C 1
ATOM 4074 O O . ARG B 1 239 ? 12.200 37.324 -12.295 1.00 25.60 219 ARG B O 1
ATOM 4082 N N . TYR B 1 240 ? 14.320 36.619 -12.167 1.00 25.97 220 TYR B N 1
ATOM 4083 C CA . TYR B 1 240 ? 14.886 37.905 -12.613 1.00 24.98 220 TYR B CA 1
ATOM 4084 C C . TYR B 1 240 ? 14.207 38.458 -13.894 1.00 23.21 220 TYR B C 1
ATOM 4085 O O . TYR B 1 240 ? 13.791 39.644 -13.956 1.00 24.99 220 TYR B O 1
ATOM 4094 N N . ASP B 1 241 ? 14.119 37.642 -14.940 1.00 27.10 221 ASP B N 1
ATOM 4095 C CA . ASP B 1 241 ? 13.550 38.098 -16.220 1.00 27.09 221 ASP B CA 1
ATOM 4096 C C . ASP B 1 241 ? 12.088 38.568 -16.115 1.00 27.27 221 ASP B C 1
ATOM 4097 O O . ASP B 1 241 ? 11.647 39.462 -16.845 1.00 26.03 221 ASP B O 1
ATOM 4102 N N . GLU B 1 242 ? 11.360 37.963 -15.181 1.00 24.91 222 GLU B N 1
ATOM 4103 C CA . GLU B 1 242 ? 10.000 38.352 -14.899 1.00 24.34 222 GLU B CA 1
ATOM 4104 C C . GLU B 1 242 ? 9.909 39.685 -14.160 1.00 21.67 222 GLU B C 1
ATOM 4105 O O . GLU B 1 242 ? 9.011 40.465 -14.428 1.00 23.06 222 GLU B O 1
ATOM 4111 N N . LEU B 1 243 ? 10.865 39.946 -13.275 1.00 20.44 223 LEU B N 1
ATOM 4112 C CA . LEU B 1 243 ? 10.944 41.253 -12.587 1.00 20.93 223 LEU B CA 1
ATOM 4113 C C . LEU B 1 243 ? 11.224 42.371 -13.596 1.00 21.17 223 LEU B C 1
ATOM 4114 O O . LEU B 1 243 ? 10.551 43.415 -13.604 1.00 21.75 223 LEU B O 1
ATOM 4119 N N . LYS B 1 244 ? 12.183 42.116 -14.497 1.00 21.54 224 LYS B N 1
ATOM 4120 C CA . LYS B 1 244 ? 12.560 43.099 -15.517 1.00 20.54 224 LYS B CA 1
ATOM 4121 C C . LYS B 1 244 ? 11.346 43.400 -16.380 1.00 21.03 224 LYS B C 1
ATOM 4122 O O . LYS B 1 244 ? 11.025 44.545 -16.651 1.00 22.15 224 LYS B O 1
ATOM 4128 N N . LEU B 1 245 ? 10.690 42.349 -16.850 1.00 21.40 225 LEU B N 1
ATOM 4129 C CA . LEU B 1 245 ? 9.520 42.503 -17.707 1.00 22.08 225 LEU B CA 1
ATOM 4130 C C . LEU B 1 245 ? 8.389 43.247 -17.030 1.00 21.77 225 LEU B C 1
ATOM 4131 O O . LEU B 1 245 ? 7.723 44.077 -17.650 1.00 23.65 225 LEU B O 1
ATOM 4136 N N . LEU B 1 246 ? 8.172 42.941 -15.749 1.00 21.08 226 LEU B N 1
ATOM 4137 C CA . LEU B 1 246 ? 7.089 43.598 -15.032 1.00 20.83 226 LEU B CA 1
ATOM 4138 C C . LEU B 1 246 ? 7.331 45.100 -14.871 1.00 18.65 226 LEU B C 1
ATOM 4139 O O . LEU B 1 246 ? 6.421 45.897 -15.107 1.00 20.78 226 LEU B O 1
ATOM 4144 N N . ARG B 1 247 ? 8.567 45.475 -14.516 1.00 20.29 227 ARG B N 1
ATOM 4145 C CA . ARG B 1 247 ? 8.945 46.879 -14.423 1.00 20.99 227 ARG B CA 1
ATOM 4146 C C . ARG B 1 247 ? 8.607 47.602 -15.712 1.00 22.14 227 ARG B C 1
ATOM 4147 O O . ARG B 1 247 ? 8.148 48.735 -15.712 1.00 23.33 227 ARG B O 1
ATOM 4155 N N . GLU B 1 248 ? 8.900 46.953 -16.824 1.00 22.42 228 GLU B N 1
ATOM 4156 C CA . GLU B 1 248 ? 8.716 47.570 -18.126 1.00 24.08 228 GLU B CA 1
ATOM 4157 C C . GLU B 1 248 ? 7.265 47.638 -18.554 1.00 24.81 228 GLU B C 1
ATOM 4158 O O . GLU B 1 248 ? 6.888 48.588 -19.219 1.00 27.12 228 GLU B O 1
ATOM 4164 N N . SER B 1 249 ? 6.449 46.659 -18.138 1.00 23.25 229 SER B N 1
ATOM 4165 C CA . SER B 1 249 ? 5.045 46.565 -18.556 1.00 22.29 229 SER B CA 1
ATOM 4166 C C . SER B 1 249 ? 4.063 47.354 -17.693 1.00 21.25 229 SER B C 1
ATOM 4167 O O . SER B 1 249 ? 2.946 47.673 -18.118 1.00 23.04 229 SER B O 1
ATOM 4170 N N . LEU B 1 250 ? 4.452 47.665 -16.463 1.00 19.77 230 LEU B N 1
ATOM 4171 C CA . LEU B 1 250 ? 3.550 48.426 -15.605 1.00 20.30 230 LEU B CA 1
ATOM 4172 C C . LEU B 1 250 ? 3.255 49.810 -16.195 1.00 20.68 230 LEU B C 1
ATOM 4173 O O . LEU B 1 250 ? 4.067 50.323 -16.977 1.00 24.12 230 LEU B O 1
ATOM 4178 N N . PRO B 1 251 ? 2.092 50.418 -15.840 1.00 20.19 231 PRO B N 1
ATOM 4179 C CA . PRO B 1 251 ? 1.696 51.729 -16.383 1.00 21.82 231 PRO B CA 1
ATOM 4180 C C . PRO B 1 251 ? 2.837 52.744 -16.378 1.00 20.74 231 PRO B C 1
ATOM 4181 O O . PRO B 1 251 ? 3.580 52.865 -15.404 1.00 21.86 231 PRO B O 1
ATOM 4185 N N . THR B 1 252 ? 3.001 53.447 -17.483 1.00 20.38 232 THR B N 1
ATOM 4186 C CA . THR B 1 252 ? 4.182 54.290 -17.601 1.00 19.06 232 THR B CA 1
ATOM 4187 C C . THR B 1 252 ? 3.912 55.739 -17.271 1.00 16.56 232 THR B C 1
ATOM 4188 O O . THR B 1 252 ? 4.823 56.579 -17.319 1.00 18.79 232 THR B O 1
ATOM 4192 N N . ASP B 1 253 ? 2.657 56.072 -16.945 1.00 17.40 233 ASP B N 1
ATOM 4193 C CA . ASP B 1 253 ? 2.286 57.438 -16.718 1.00 17.36 233 ASP B CA 1
ATOM 4194 C C . ASP B 1 253 ? 2.485 57.882 -15.262 1.00 17.73 233 ASP B C 1
ATOM 4195 O O . ASP B 1 253 ? 2.289 59.036 -14.956 1.00 18.41 233 ASP B O 1
ATOM 4200 N N . ARG B 1 254 ? 2.909 56.980 -14.387 1.00 16.72 234 ARG B N 1
ATOM 4201 C CA . ARG B 1 254 ? 3.254 57.341 -12.989 1.00 17.92 234 ARG B CA 1
ATOM 4202 C C . ARG B 1 254 ? 4.590 56.741 -12.681 1.00 16.50 234 ARG B C 1
ATOM 4203 O O . ARG B 1 254 ? 4.927 55.689 -13.207 1.00 16.77 234 ARG B O 1
ATOM 4211 N N . PRO B 1 255 ? 5.366 57.358 -11.772 1.00 16.48 235 PRO B N 1
ATOM 4212 C CA . PRO B 1 255 ? 6.606 56.692 -11.379 1.00 17.49 235 PRO B CA 1
ATOM 4213 C C . PRO B 1 255 ? 6.311 55.369 -10.671 1.00 15.62 235 PRO B C 1
ATOM 4214 O O . PRO B 1 255 ? 5.278 55.243 -9.963 1.00 16.72 235 PRO B O 1
ATOM 4218 N N . LEU B 1 256 ? 7.252 54.434 -10.789 1.00 16.15 236 LEU B N 1
ATOM 4219 C CA . LEU B 1 256 ? 7.058 53.124 -10.245 1.00 15.50 236 LEU B CA 1
ATOM 4220 C C . LEU B 1 256 ? 6.783 53.212 -8.723 1.00 14.07 236 LEU B C 1
ATOM 4221 O O . LEU B 1 256 ? 5.933 52.470 -8.216 1.00 13.64 236 LEU B O 1
ATOM 4226 N N . HIS B 1 257 ? 7.551 54.020 -8.031 1.00 15.52 237 HIS B N 1
ATOM 4227 C CA . HIS B 1 257 ? 7.416 54.119 -6.556 1.00 15.27 237 HIS B CA 1
ATOM 4228 C C . HIS B 1 257 ? 5.997 54.573 -6.202 1.00 14.78 237 HIS B C 1
ATOM 4229 O O . HIS B 1 257 ? 5.404 54.117 -5.205 1.00 15.93 237 HIS B O 1
ATOM 4236 N N . GLU B 1 258 ? 5.437 55.470 -6.996 1.00 15.44 238 GLU B N 1
ATOM 4237 C CA . GLU B 1 258 ? 4.077 55.952 -6.805 1.00 14.48 238 GLU B CA 1
ATOM 4238 C C . GLU B 1 258 ? 3.027 54.875 -7.113 1.00 13.91 238 GLU B C 1
ATOM 4239 O O . GLU B 1 258 ? 2.067 54.704 -6.379 1.00 14.78 238 GLU B O 1
ATOM 4245 N N . LEU B 1 259 ? 3.208 54.168 -8.238 1.00 13.90 239 LEU B N 1
ATOM 4246 C CA . LEU B 1 259 ? 2.399 53.009 -8.499 1.00 14.48 239 LEU B CA 1
ATOM 4247 C C . LEU B 1 259 ? 2.380 52.021 -7.344 1.00 15.00 239 LEU B C 1
ATOM 4248 O O . LEU B 1 259 ? 1.312 51.521 -6.960 1.00 14.93 239 LEU B O 1
ATOM 4253 N N . ALA B 1 260 ? 3.558 51.762 -6.764 1.00 14.02 240 ALA B N 1
ATOM 4254 C CA . ALA B 1 260 ? 3.677 50.813 -5.657 1.00 14.32 240 ALA B CA 1
ATOM 4255 C C . ALA B 1 260 ? 2.836 51.281 -4.465 1.00 12.36 240 ALA B C 1
ATOM 4256 O O . ALA B 1 260 ? 2.017 50.488 -3.963 1.00 13.30 240 ALA B O 1
ATOM 4258 N N . LEU B 1 261 ? 2.996 52.537 -4.057 1.00 12.30 241 LEU B N 1
ATOM 4259 C CA . LEU B 1 261 ? 2.325 52.989 -2.816 1.00 13.30 241 LEU B CA 1
ATOM 4260 C C . LEU B 1 261 ? 0.828 53.098 -3.107 1.00 13.46 241 LEU B C 1
ATOM 4261 O O . LEU B 1 261 ? -0.022 52.719 -2.269 1.00 15.14 241 LEU B O 1
ATOM 4266 N N . GLN B 1 262 ? 0.484 53.613 -4.299 1.00 12.97 242 GLN B N 1
ATOM 4267 C CA . GLN B 1 262 ? -0.938 53.798 -4.616 1.00 13.10 242 GLN B CA 1
ATOM 4268 C C . GLN B 1 262 ? -1.660 52.456 -4.822 1.00 12.69 242 GLN B C 1
ATOM 4269 O O . GLN B 1 262 ? -2.858 52.330 -4.503 1.00 14.77 242 GLN B O 1
ATOM 4275 N N . TYR B 1 263 ? -0.953 51.441 -5.309 1.00 13.01 243 TYR B N 1
ATOM 4276 C CA . TYR B 1 263 ? -1.573 50.144 -5.455 1.00 13.74 243 TYR B CA 1
ATOM 4277 C C . TYR B 1 263 ? -1.992 49.617 -4.068 1.00 12.98 243 TYR B C 1
ATOM 4278 O O . TYR B 1 263 ? -3.113 49.124 -3.886 1.00 13.45 243 TYR B O 1
ATOM 4287 N N . CYS B 1 264 ? -1.076 49.703 -3.109 1.00 12.78 244 CYS B N 1
ATOM 4288 C CA . CYS B 1 264 ? -1.406 49.282 -1.745 1.00 13.17 244 CYS B CA 1
ATOM 4289 C C . CYS B 1 264 ? -2.649 50.040 -1.242 1.00 14.19 244 CYS B C 1
ATOM 4290 O O . CYS B 1 264 ? -3.622 49.414 -0.764 1.00 14.53 244 CYS B O 1
ATOM 4293 N N . LEU B 1 265 ? -2.622 51.367 -1.362 1.00 13.92 245 LEU B N 1
ATOM 4294 C CA . LEU B 1 265 ? -3.695 52.185 -0.803 1.00 13.64 245 LEU B CA 1
ATOM 4295 C C . LEU B 1 265 ? -5.057 52.017 -1.502 1.00 14.46 245 LEU B C 1
ATOM 4296 O O . LEU B 1 265 ? -6.118 52.378 -0.944 1.00 15.44 245 LEU B O 1
ATOM 4301 N N . ALA B 1 266 ? -5.043 51.490 -2.732 1.00 14.05 246 ALA B N 1
ATOM 4302 C CA . ALA B 1 266 ? -6.277 51.307 -3.462 1.00 15.49 246 ALA B CA 1
ATOM 4303 C C . ALA B 1 266 ? -7.204 50.247 -2.907 1.00 17.84 246 ALA B C 1
ATOM 4304 O O . ALA B 1 266 ? -8.331 50.099 -3.389 1.00 24.00 246 ALA B O 1
ATOM 4306 N N . HIS B 1 267 ? -6.793 49.568 -1.847 1.00 15.37 247 HIS B N 1
ATOM 4307 C CA . HIS B 1 267 ? -7.564 48.555 -1.162 1.00 15.43 247 HIS B CA 1
ATOM 4308 C C . HIS B 1 267 ? -8.096 49.175 0.136 1.00 16.74 247 HIS B C 1
ATOM 4309 O O . HIS B 1 267 ? -7.321 49.671 0.959 1.00 16.87 247 HIS B O 1
ATOM 4316 N N . ASP B 1 268 ? -9.405 49.147 0.292 1.00 17.82 248 ASP B N 1
ATOM 4317 C CA . ASP B 1 268 ? -10.044 49.771 1.436 1.00 17.19 248 ASP B CA 1
ATOM 4318 C C . ASP B 1 268 ? -9.572 49.210 2.775 1.00 15.94 248 ASP B C 1
ATOM 4319 O O . ASP B 1 268 ? -9.542 49.934 3.761 1.00 16.53 248 ASP B O 1
ATOM 4324 N N . VAL B 1 269 ? -9.172 47.936 2.784 1.00 13.65 249 VAL B N 1
ATOM 4325 C CA . VAL B 1 269 ? -8.725 47.293 4.010 1.00 14.19 249 VAL B CA 1
ATOM 4326 C C . VAL B 1 269 ? -7.435 47.910 4.522 1.00 12.41 249 VAL B C 1
ATOM 4327 O O . VAL B 1 269 ? -7.115 47.792 5.709 1.00 11.77 249 VAL B O 1
ATOM 4331 N N . VAL B 1 270 ? -6.652 48.529 3.639 1.00 11.51 250 VAL B N 1
ATOM 4332 C CA . VAL B 1 270 ? -5.388 49.126 4.059 1.00 12.07 250 VAL B CA 1
ATOM 4333 C C . VAL B 1 270 ? -5.623 50.477 4.718 1.00 11.54 250 VAL B C 1
ATOM 4334 O O . VAL B 1 270 ? -6.212 51.396 4.121 1.00 14.56 250 VAL B O 1
ATOM 4338 N N . ALA B 1 271 ? -5.182 50.618 5.975 1.00 11.13 251 ALA B N 1
ATOM 4339 C CA . ALA B 1 271 ? -5.334 51.919 6.617 1.00 11.25 251 ALA B CA 1
ATOM 4340 C C . ALA B 1 271 ? -4.128 52.825 6.457 1.00 11.84 251 ALA B C 1
ATOM 4341 O O . ALA B 1 271 ? -4.280 54.039 6.347 1.00 13.33 251 ALA B O 1
ATOM 4343 N N . THR B 1 272 ? -2.926 52.227 6.394 1.00 11.72 252 THR B N 1
ATOM 4344 C CA . THR B 1 272 ? -1.708 52.995 6.278 1.00 12.35 252 THR B CA 1
ATOM 4345 C C . THR B 1 272 ? -0.625 52.102 5.715 1.00 11.30 252 THR B C 1
ATOM 4346 O O . THR B 1 272 ? -0.664 50.863 5.834 1.00 12.17 252 THR B O 1
ATOM 4350 N N . VAL B 1 273 ? 0.313 52.724 5.003 1.00 12.27 253 VAL B N 1
ATOM 4351 C CA . VAL B 1 273 ? 1.511 52.069 4.533 1.00 11.36 253 VAL B CA 1
ATOM 4352 C C . VAL B 1 273 ? 2.693 52.578 5.331 1.00 11.28 253 VAL B C 1
ATOM 4353 O O . VAL B 1 273 ? 3.018 53.779 5.286 1.00 12.35 253 VAL B O 1
ATOM 4357 N N . ALA B 1 274 ? 3.298 51.695 6.111 1.00 11.56 254 ALA B N 1
ATOM 4358 C CA . ALA B 1 274 ? 4.427 52.084 6.958 1.00 12.39 254 ALA B CA 1
ATOM 4359 C C . ALA B 1 274 ? 5.721 51.963 6.180 1.00 12.79 254 ALA B C 1
ATOM 4360 O O . ALA B 1 274 ? 6.555 51.091 6.428 1.00 14.42 254 ALA B O 1
ATOM 4362 N N . ALA B 1 275 ? 5.872 52.862 5.212 1.00 13.10 255 ALA B N 1
ATOM 4363 C CA . ALA B 1 275 ? 7.021 52.783 4.321 1.00 12.93 255 ALA B CA 1
ATOM 4364 C C . ALA B 1 275 ? 8.293 53.184 5.049 1.00 13.79 255 ALA B C 1
ATOM 4365 O O . ALA B 1 275 ? 8.267 54.071 5.912 1.00 13.03 255 ALA B O 1
ATOM 4367 N N . GLY B 1 276 ? 9.415 52.580 4.678 1.00 14.82 256 GLY B N 1
ATOM 4368 C CA . GLY B 1 276 ? 10.687 53.019 5.213 1.00 15.26 256 GLY B CA 1
ATOM 4369 C C . GLY B 1 276 ? 11.209 54.244 4.513 1.00 14.16 256 GLY B C 1
ATOM 4370 O O . GLY B 1 276 ? 10.828 54.552 3.399 1.00 15.41 256 GLY B O 1
ATOM 4371 N N . ALA B 1 277 ? 12.149 54.928 5.159 1.00 15.28 257 ALA B N 1
ATOM 4372 C CA . ALA B 1 277 ? 12.837 56.076 4.545 1.00 15.92 257 ALA B CA 1
ATOM 4373 C C . ALA B 1 277 ? 14.075 56.301 5.335 1.00 17.75 257 ALA B C 1
ATOM 4374 O O . ALA B 1 277 ? 13.976 56.641 6.532 1.00 21.45 257 ALA B O 1
ATOM 4376 N N . SER B 1 278 ? 15.223 56.120 4.700 1.00 20.62 258 SER B N 1
ATOM 4377 C CA . SER B 1 278 ? 16.481 56.236 5.409 1.00 19.79 258 SER B CA 1
ATOM 4378 C C . SER B 1 278 ? 17.193 57.558 5.152 1.00 20.71 258 SER B C 1
ATOM 4379 O O . SER B 1 278 ? 18.356 57.734 5.553 1.00 21.34 258 SER B O 1
ATOM 4383 N N . SER B 1 279 ? 16.503 58.478 4.484 1.00 19.70 259 SER B N 1
ATOM 4384 C CA . SER B 1 279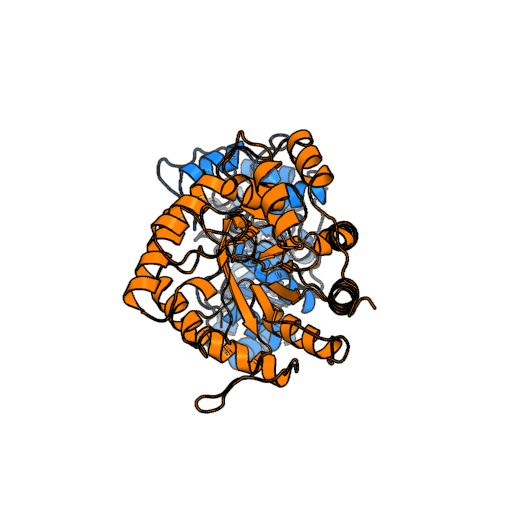 ? 17.017 59.816 4.219 1.00 20.04 259 SER B CA 1
ATOM 4385 C C . SER B 1 279 ? 15.876 60.816 4.130 1.00 18.66 259 SER B C 1
ATOM 4386 O O . SER B 1 279 ? 14.729 60.459 3.938 1.00 19.99 259 SER B O 1
ATOM 4389 N N . ILE B 1 280 ? 16.208 62.083 4.222 1.00 20.52 260 ILE B N 1
ATOM 4390 C CA . ILE B 1 280 ? 15.218 63.122 4.081 1.00 21.74 260 ILE B CA 1
ATOM 4391 C C . ILE B 1 280 ? 14.566 63.038 2.692 1.00 19.65 260 ILE B C 1
ATOM 4392 O O . ILE B 1 280 ? 13.354 63.171 2.537 1.00 19.71 260 ILE B O 1
ATOM 4397 N N . ASP B 1 281 ? 15.360 62.783 1.654 1.00 19.64 261 ASP B N 1
ATOM 4398 C CA . ASP B 1 281 ? 14.758 62.804 0.339 1.00 20.36 261 ASP B CA 1
ATOM 4399 C C . ASP B 1 281 ? 13.817 61.613 0.143 1.00 17.99 261 ASP B C 1
ATOM 4400 O O . ASP B 1 281 ? 12.822 61.722 -0.589 1.00 18.52 261 ASP B O 1
ATOM 4405 N N . GLN B 1 282 ? 14.116 60.477 0.789 1.00 18.50 262 GLN B N 1
ATOM 4406 C CA . GLN B 1 282 ? 13.177 59.343 0.760 1.00 16.23 262 GLN B CA 1
ATOM 4407 C C . GLN B 1 282 ? 11.865 59.646 1.464 1.00 16.20 262 GLN B C 1
ATOM 4408 O O . GLN B 1 282 ? 10.798 59.239 0.982 1.00 15.93 262 GLN B O 1
ATOM 4414 N N . VAL B 1 283 ? 11.951 60.376 2.582 1.00 15.18 263 VAL B N 1
ATOM 4415 C CA . VAL B 1 283 ? 10.705 60.823 3.250 1.00 16.27 263 VAL B CA 1
ATOM 4416 C C . VAL B 1 283 ? 9.896 61.702 2.280 1.00 14.82 263 VAL B C 1
ATOM 4417 O O . VAL B 1 283 ? 8.699 61.477 2.056 1.00 14.87 263 VAL B O 1
ATOM 4421 N N . LYS B 1 284 ? 10.551 62.683 1.652 1.00 15.83 264 LYS B N 1
ATOM 4422 C CA . LYS B 1 284 ? 9.825 63.544 0.715 1.00 16.39 264 LYS B CA 1
ATOM 4423 C C . LYS B 1 284 ? 9.196 62.762 -0.432 1.00 16.06 264 LYS B C 1
ATOM 4424 O O . LYS B 1 284 ? 8.082 63.041 -0.845 1.00 16.41 264 LYS B O 1
ATOM 4430 N N . ALA B 1 285 ? 9.920 61.792 -0.961 1.00 16.98 265 ALA B N 1
ATOM 4431 C CA . ALA B 1 285 ? 9.425 60.965 -2.083 1.00 17.20 265 ALA B CA 1
ATOM 4432 C C . ALA B 1 285 ? 8.205 60.134 -1.675 1.00 14.30 265 ALA B C 1
ATOM 4433 O O . ALA B 1 285 ? 7.246 60.029 -2.433 1.00 16.50 265 ALA B O 1
ATOM 4435 N N . ASN B 1 286 ? 8.222 59.591 -0.457 1.00 14.62 266 ASN B N 1
ATOM 4436 C CA . ASN B 1 286 ? 7.103 58.812 0.021 1.00 14.06 266 ASN B CA 1
ATOM 4437 C C . ASN B 1 286 ? 5.871 59.699 0.112 1.00 14.02 266 ASN B C 1
ATOM 4438 O O . ASN B 1 286 ? 4.779 59.305 -0.281 1.00 14.82 266 ASN B O 1
ATOM 4443 N N . VAL B 1 287 ? 6.051 60.902 0.669 1.00 14.80 267 VAL B N 1
ATOM 4444 C CA . VAL B 1 287 ? 4.964 61.838 0.845 1.00 16.61 267 VAL B CA 1
ATOM 4445 C C . VAL B 1 287 ? 4.349 62.265 -0.499 1.00 16.13 267 VAL B C 1
ATOM 4446 O O . VAL B 1 287 ? 3.131 62.238 -0.695 1.00 16.29 267 VAL B O 1
ATOM 4450 N N . GLN B 1 288 ? 5.222 62.616 -1.428 1.00 17.31 268 GLN B N 1
ATOM 4451 C CA . GLN B 1 288 ? 4.769 62.995 -2.754 1.00 18.46 268 GLN B CA 1
ATOM 4452 C C . GLN B 1 288 ? 3.952 61.891 -3.413 1.00 16.39 268 GLN B C 1
ATOM 4453 O O . GLN B 1 288 ? 2.855 62.138 -3.954 1.00 19.30 268 GLN B O 1
ATOM 4459 N N . ALA B 1 289 ? 4.469 60.663 -3.326 1.00 16.08 269 ALA B N 1
ATOM 4460 C CA . ALA B 1 289 ? 3.818 59.482 -3.903 1.00 17.45 269 ALA B CA 1
ATOM 4461 C C . ALA B 1 289 ? 2.453 59.227 -3.339 1.00 17.39 269 ALA B C 1
ATOM 4462 O O . ALA B 1 289 ? 1.511 58.982 -4.079 1.00 18.86 269 ALA B O 1
ATOM 4464 N N . VAL B 1 290 ? 2.347 59.291 -2.007 1.00 16.50 270 VAL B N 1
ATOM 4465 C CA . VAL B 1 290 ? 1.051 59.037 -1.392 1.00 15.35 270 VAL B CA 1
ATOM 4466 C C . VAL B 1 290 ? 0.026 60.160 -1.633 1.00 15.81 270 VAL B C 1
ATOM 4467 O O . VAL B 1 290 ? -1.160 59.875 -1.734 1.00 18.62 270 VAL B O 1
ATOM 4471 N N . GLU B 1 291 ? 0.499 61.403 -1.741 1.00 16.65 271 GLU B N 1
ATOM 4472 C CA . GLU B 1 291 ? -0.368 62.548 -1.944 1.00 18.20 271 GLU B CA 1
ATOM 4473 C C . GLU B 1 291 ? -0.845 62.723 -3.379 1.00 19.45 271 GLU B C 1
ATOM 4474 O O . GLU B 1 291 ? -1.601 63.636 -3.668 1.00 22.37 271 GLU B O 1
ATOM 4480 N N . ALA B 1 292 ? -0.349 61.879 -4.270 1.00 18.29 272 ALA B N 1
ATOM 4481 C CA . ALA B 1 292 ? -0.759 61.875 -5.671 1.00 20.42 272 ALA B CA 1
ATOM 4482 C C . ALA B 1 292 ? -2.170 61.288 -5.808 1.00 20.59 272 ALA B C 1
ATOM 4483 O O . ALA B 1 292 ? -2.758 60.788 -4.831 1.00 20.83 272 ALA B O 1
ATOM 4485 N N . THR B 1 293 ? -2.751 61.369 -7.007 1.00 20.50 273 THR B N 1
ATOM 4486 C CA . THR B 1 293 ? -4.129 60.923 -7.189 1.00 22.00 273 THR B CA 1
ATOM 4487 C C . THR B 1 293 ? -4.257 59.412 -6.966 1.00 19.74 273 THR B C 1
ATOM 4488 O O . THR B 1 293 ? -3.350 58.642 -7.332 1.00 21.11 273 THR B O 1
ATOM 4492 N N . PRO B 1 294 ? -5.349 58.960 -6.314 1.00 19.39 274 PRO B N 1
ATOM 4493 C CA . PRO B 1 294 ? -5.507 57.515 -6.137 1.00 19.18 274 PRO B CA 1
ATOM 4494 C C . PRO B 1 294 ? -5.572 56.811 -7.470 1.00 20.82 274 PRO B C 1
ATOM 4495 O O . PRO B 1 294 ? -5.872 57.436 -8.528 1.00 22.41 274 PRO B O 1
ATOM 4499 N N . LEU B 1 295 ? -5.297 55.517 -7.472 1.00 21.77 275 LEU B N 1
ATOM 4500 C CA . LEU B 1 295 ? -5.552 54.760 -8.685 1.00 22.73 275 LEU B CA 1
ATOM 4501 C C . LEU B 1 295 ? -7.046 54.722 -8.958 1.00 24.24 275 LEU B C 1
ATOM 4502 O O . LEU B 1 295 ? -7.876 54.587 -8.040 1.00 26.77 275 LEU B O 1
ATOM 4507 N N . THR B 1 296 ? -7.396 54.811 -10.234 1.00 27.73 276 THR B N 1
ATOM 4508 C CA . THR B 1 296 ? -8.757 54.483 -10.640 1.00 31.57 276 THR B CA 1
ATOM 4509 C C . THR B 1 296 ? -8.942 52.969 -10.525 1.00 33.55 276 THR B C 1
ATOM 4510 O O . THR B 1 296 ? -7.952 52.219 -10.463 1.00 34.41 276 THR B O 1
ATOM 4514 N N . ALA B 1 297 ? -10.196 52.508 -10.516 1.00 35.62 277 ALA B N 1
ATOM 4515 C CA . ALA B 1 297 ? -10.495 51.068 -10.523 1.00 36.97 277 ALA B CA 1
ATOM 4516 C C . ALA B 1 297 ? -9.853 50.414 -11.743 1.00 38.20 277 ALA B C 1
ATOM 4517 O O . ALA B 1 297 ? -9.593 49.201 -11.751 1.00 40.38 277 ALA B O 1
ATOM 4519 N N . GLU B 1 298 ? -9.567 51.247 -12.746 1.00 38.51 278 GLU B N 1
ATOM 4520 C CA . GLU B 1 298 ? -9.007 50.818 -14.029 1.00 38.52 278 GLU B CA 1
ATOM 4521 C C . GLU B 1 298 ? -7.49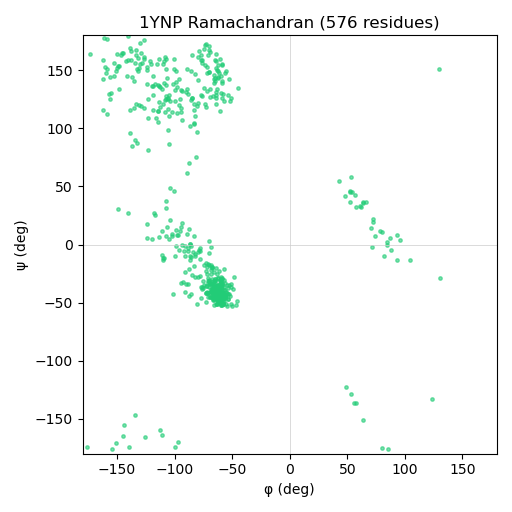6 50.594 -13.977 1.00 36.53 278 GLU B C 1
ATOM 4522 O O . GLU B 1 298 ? -6.998 49.560 -14.438 1.00 35.46 278 GLU B O 1
ATOM 4528 N N . GLU B 1 299 ? -6.768 51.592 -13.472 1.00 34.58 279 GLU B N 1
ATOM 4529 C CA . GLU B 1 299 ? -5.307 51.513 -13.294 1.00 32.49 279 GLU B CA 1
ATOM 4530 C C . GLU B 1 299 ? -4.928 50.303 -12.439 1.00 30.85 279 GLU B C 1
ATOM 4531 O O . GLU B 1 299 ? -3.919 49.618 -12.689 1.00 29.29 279 GLU B O 1
ATOM 4537 N N . ARG B 1 300 ? -5.754 50.077 -11.431 1.00 30.83 280 ARG B N 1
ATOM 4538 C CA . ARG B 1 300 ? -5.625 48.958 -10.507 1.00 31.65 280 ARG B CA 1
ATOM 4539 C C . ARG B 1 300 ? -5.802 47.673 -11.301 1.00 31.13 280 ARG B C 1
ATOM 4540 O O . ARG B 1 300 ? -5.070 46.714 -11.095 1.00 31.44 280 ARG B O 1
ATOM 4548 N N . GLN B 1 301 ? -6.758 47.676 -12.235 1.00 32.21 281 GLN B N 1
ATOM 4549 C CA . GLN B 1 301 ? -7.060 46.502 -13.055 1.00 32.91 281 GLN B CA 1
ATOM 4550 C C . GLN B 1 301 ? -5.871 46.076 -13.940 1.00 30.80 281 GLN B C 1
ATOM 4551 O O . GLN B 1 301 ? -5.543 44.893 -14.028 1.00 32.81 281 GLN B O 1
ATOM 4557 N N . HIS B 1 302 ? -5.210 47.043 -14.564 1.00 30.78 282 HIS B N 1
ATOM 4558 C CA . HIS B 1 302 ? -4.020 46.803 -15.396 1.00 30.16 282 HIS B CA 1
ATOM 4559 C C . HIS B 1 302 ? -2.857 46.216 -14.562 1.00 27.66 282 HIS B C 1
ATOM 4560 O O . HIS B 1 302 ? -2.179 45.271 -14.961 1.00 28.87 282 HIS B O 1
ATOM 4567 N N . ILE B 1 303 ? -2.634 46.775 -13.380 1.00 24.87 283 ILE B N 1
ATOM 4568 C CA . ILE B 1 303 ? -1.642 46.214 -12.481 1.00 21.22 283 ILE B CA 1
ATOM 4569 C C . ILE B 1 303 ? -2.008 44.770 -12.053 1.00 19.15 283 ILE B C 1
ATOM 4570 O O . ILE B 1 303 ? -1.162 43.903 -12.030 1.00 21.34 283 ILE B O 1
ATOM 4575 N N . GLN B 1 304 ? -3.255 44.532 -11.678 1.00 21.11 284 GLN B N 1
ATOM 4576 C CA . GLN B 1 304 ? -3.684 43.195 -11.276 1.00 20.80 284 GLN B CA 1
ATOM 4577 C C . GLN B 1 304 ? -3.463 42.183 -12.379 1.00 23.60 284 GLN B C 1
ATOM 4578 O O . GLN B 1 304 ? -3.032 41.069 -12.103 1.00 24.55 284 GLN B O 1
ATOM 4584 N N . LYS B 1 305 ? -3.731 42.593 -13.634 1.00 22.15 285 LYS B N 1
ATOM 4585 C CA . LYS B 1 305 ? -3.532 41.709 -14.785 1.00 24.01 285 LYS B CA 1
ATOM 4586 C C . LYS B 1 305 ? -2.068 41.378 -15.039 1.00 21.66 285 LYS B C 1
ATOM 4587 O O . LYS B 1 305 ? -1.738 40.248 -15.379 1.00 24.70 285 LYS B O 1
ATOM 4593 N N . LEU B 1 306 ? -1.192 42.371 -14.917 1.00 21.08 286 LEU B N 1
ATOM 4594 C CA . LEU B 1 306 ? 0.231 42.183 -15.221 1.00 23.19 286 LEU B CA 1
ATOM 4595 C C . LEU B 1 306 ? 1.009 41.452 -14.155 1.00 23.25 286 LEU B C 1
ATOM 4596 O O . LEU B 1 306 ? 1.925 40.690 -14.449 1.00 23.74 286 LEU B O 1
ATOM 4601 N N . ALA B 1 307 ? 0.663 41.717 -12.895 1.00 22.00 287 ALA B N 1
ATOM 4602 C CA . ALA B 1 307 ? 1.409 41.158 -11.781 1.00 22.24 287 ALA B CA 1
ATOM 4603 C C . ALA B 1 307 ? 0.950 39.744 -11.480 1.00 20.59 287 ALA B C 1
ATOM 4604 O O . ALA B 1 307 ? -0.211 39.422 -11.682 1.00 23.85 287 ALA B O 1
ATOM 4606 N N . LYS B 1 308 ? 1.871 38.898 -11.028 1.00 19.63 288 LYS B N 1
ATOM 4607 C CA . LYS B 1 308 ? 1.488 37.585 -10.535 1.00 19.43 288 LYS B CA 1
ATOM 4608 C C . LYS B 1 308 ? 0.608 37.740 -9.283 1.00 19.74 288 LYS B C 1
ATOM 4609 O O . LYS B 1 308 ? 0.525 38.820 -8.676 1.00 20.54 288 LYS B O 1
ATOM 4615 N N . ALA B 1 309 ? -0.070 36.659 -8.935 1.00 19.87 289 ALA B N 1
ATOM 4616 C CA . ALA B 1 309 ? -0.864 36.669 -7.718 1.00 19.48 289 ALA B CA 1
ATOM 4617 C C . ALA B 1 309 ? -0.668 35.380 -6.969 1.00 22.64 289 ALA B C 1
ATOM 4618 O O . ALA B 1 309 ? -1.484 34.461 -7.122 1.00 27.80 289 ALA B O 1
ATOM 4620 N N . ALA B 1 310 ? 0.396 35.321 -6.153 1.00 20.88 290 ALA B N 1
ATOM 4621 C CA . ALA B 1 310 ? 0.775 34.140 -5.395 1.00 19.62 290 ALA B CA 1
ATOM 4622 C C . ALA B 1 310 ? -0.152 34.013 -4.167 1.00 16.73 290 ALA B C 1
ATOM 4623 O O . ALA B 1 310 ? -0.812 34.980 -3.812 1.00 18.12 290 ALA B O 1
ATOM 4625 N N . VAL B 1 311 ? -0.160 32.818 -3.585 1.00 16.78 291 VAL B N 1
ATOM 4626 C CA . VAL B 1 311 ? -0.762 32.632 -2.256 1.00 16.02 291 VAL B CA 1
ATOM 4627 C C . VAL B 1 311 ? 0.234 32.084 -1.251 1.00 16.69 291 VAL B C 1
ATOM 4628 O O . VAL B 1 311 ? 1.211 31.408 -1.616 1.00 17.83 291 VAL B O 1
ATOM 4632 N N . TYR B 1 312 ? -0.041 32.296 0.033 1.00 14.72 292 TYR B N 1
ATOM 4633 C CA . TYR B 1 312 ? 0.744 31.638 1.054 1.00 14.17 292 TYR B CA 1
ATOM 4634 C C . TYR B 1 312 ? 0.536 30.135 0.948 1.00 14.83 292 TYR B C 1
ATOM 4635 O O . TYR B 1 312 ? -0.595 29.622 0.900 1.00 17.26 292 TYR B O 1
ATOM 4644 N N . GLU B 1 313 ? 1.633 29.388 0.939 1.00 16.20 293 GLU B N 1
ATOM 4645 C CA . GLU B 1 313 ? 1.539 27.913 0.967 1.00 16.64 293 GLU B CA 1
ATOM 4646 C C . GLU B 1 313 ? 1.632 27.317 2.354 1.00 17.84 293 GLU B C 1
ATOM 4647 O O . GLU B 1 313 ? 0.976 26.308 2.666 1.00 20.20 293 GLU B O 1
ATOM 4653 N N . GLN B 1 314 ? 2.404 27.966 3.214 1.00 17.91 294 GLN B N 1
ATOM 4654 C CA . GLN B 1 314 ? 2.617 27.461 4.553 1.00 16.96 294 GLN B CA 1
ATOM 4655 C C . GLN B 1 314 ? 1.716 28.225 5.522 1.00 15.04 294 GLN B C 1
ATOM 4656 O O . GLN B 1 314 ? 1.249 29.353 5.248 1.00 16.51 294 GLN B O 1
ATOM 4662 N N . HIS B 1 315 ? 1.510 27.593 6.668 1.00 14.37 295 HIS B N 1
ATOM 4663 C CA . HIS B 1 315 ? 0.826 28.207 7.807 1.00 14.20 295 HIS B CA 1
ATOM 4664 C C . HIS B 1 315 ? -0.606 28.601 7.455 1.00 12.96 295 HIS B C 1
ATOM 4665 O O . HIS B 1 315 ? -1.114 29.595 7.973 1.00 14.45 295 HIS B O 1
ATOM 4672 N N . ARG B 1 316 ? -1.271 27.847 6.581 1.00 14.53 296 ARG B N 1
ATOM 4673 C CA . ARG B 1 316 ? -2.622 28.259 6.175 1.00 14.49 296 ARG B CA 1
ATOM 4674 C C . ARG B 1 316 ? -3.725 27.917 7.171 1.00 14.60 296 ARG B C 1
ATOM 4675 O O . ARG B 1 316 ? -4.742 28.622 7.207 1.00 17.39 296 ARG B O 1
ATOM 4683 N N . GLU B 1 317 ? -3.546 26.865 7.949 1.00 17.25 297 GLU B N 1
ATOM 4684 C CA . GLU B 1 317 ? -4.579 26.487 8.956 1.00 19.03 297 GLU B CA 1
ATOM 4685 C C . GLU B 1 317 ? -3.977 25.797 10.162 1.00 20.44 297 GLU B C 1
ATOM 4686 O O . GLU B 1 317 ? -4.700 25.424 11.075 1.00 24.96 297 GLU B O 1
#

InterPro domains:
  IPR020471 Aldo-keto reductase [PR00069] (37-61)
  IPR020471 Aldo-keto reductase [PR00069] (103-121)
  IPR020471 Aldo-keto reductase [PR00069] (134-151)
  IPR023210 NADP-dependent oxidoreductase domain [PF00248] (15-287)
  IPR036812 NAD(P)-dependent oxidoreductase domain superfamily [G3DSA:3.20.20.100] (1-288)
  IPR036812 NAD(P)-dependent oxidoreductase domain superfamily [SSF51430] (1-288)
  IPR053135 Aldo-Keto Reductase 2 Subfamily Oxidoreductase [PTHR43312] (1-288)

Organism: Halalkalibacterium halodurans (strain ATCC BAA-125 / DSM 18197 / FERM 7344 / JCM 9153 / C-125) (NCBI:txid272558)

B-factor: mean 19.62, std 8.72, range [7.94, 65.31]

Sequence (581 aa):
HMKKRQLGTSDLHVSELGFGCMSLGTDETKARRIMDEVLELGINYLDTADLYNQGLNEQFVGKALKGRRQDIILATKVSKAYIKEAVKDSLRRLQTDYIDLYQLHGGTIDDPIDETIEAFEELKQEGVIRYYGISSIRPNVIKEYLKRSNIVSIMMQYSILDRRPEEWFPLIQEHGVSVVVRGPVARGLLSRRPLPEGEGYLNYRYDELKLLRESLPTDRPLHELALQYCLAHDVVATVAAGASSIDQVKANVQAVEATPLTAEERQHIQKLAKAAVYEQHREHMKKRQLGTSDDLHVSELGFGCMSLGTDETKARRIMDEVLELGINYLDTADLYNQGLNEQFVGKALKGRRQDIILATKVGNRFEQGKEGWWWDPSKAYIKEAVKDSLRRLQTDYIDLYQLHGGTIDDPIDETIEAFEELKQEGVIRYYGISSIRPNVIKEYLKRSNIVSIMMQYSILDRRPEEWFPLIQEHGVSVVVRGPVARGLLSRRPLPEGEGYLNYRYDELKLLRESLPTDRPLHELALQYCLAH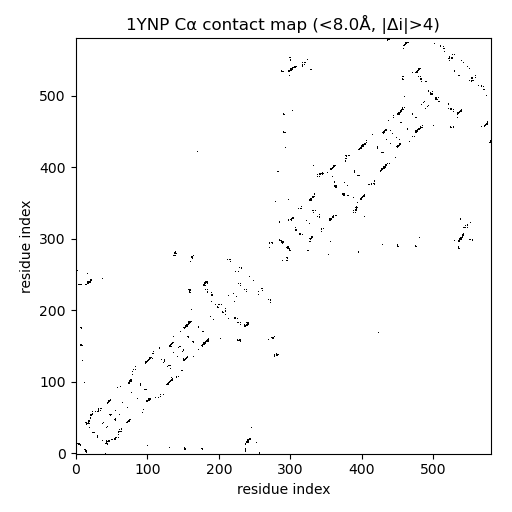DVVATVAAGASSIDQVKANVQAVEATPLTAEERQHIQKLAKAAVYEQHRE

Nearest PDB structures (foldseek):
  1ynp-assembly1_A  TM=1.004E+00  e=7.410E-57  Halalkalibacterium halodurans C-125
  1ynq-assembly1_A  TM=1.002E+00  e=5.961E-54  Halalkalibacterium halodurans C-125
  1ynq-assembly2_B  TM=9.629E-01  e=3.232E-49  Halalkalibacterium halodurans C-125
  3uyi-assembly1_A-2  TM=8.082E-01  e=1.104E-18  Rauvolfia serpentina
  8hnq-assembly1_A  TM=7.931E-01  e=2.000E-14  Devosia sp. D6-9

Foldseek 3Di:
DFAWDDAQVAPDTFTQAAAWQAELDDDLVSSLVLLVLCVVLVGQEAEQEDDVNGGYQLLSQLVNCPPPVVSHQYEYEDCLVRLVVVLVVSCVSSVHQAHAEYEYEPDAPPDPVVSNQVSQVVCCVVRNYVAYAYEDPFQLRVVVCLVPHDHQEYEYADWLAAQQCVVCLVVCVVSSHAYEYECLCVVVLQAPDDDPPQDAHVPGTPVLSVVLNVQQDPPDRSLLLSSLLQVVRSRHRHYHYHDHDSVVSVVNSVSNPDDHDDPVSNVSSVVSGDNDHDPPNND/DFAWFAFQPANDTFTQAAAELLQADQDLVSSLVQLVLCVVLPGQEYEEECPRVNNSSLLSQLVSCVPPVVRHQAEYEDFFADDPPDPGTDGHLALVRVLVVLVVSCVSNVHQAHAEYEYEEDAPPDPVLRSQVSQVVCCVVRNYVAYAYAYPFQLGVVCCLVRHDHQEYEYADWLQAQQCVVCLVVCVVSSHAYAYENLCPVVLQAPDDDPPQDAHDPGTRVLSVVLSVQQDDPDRSLLVSSLLQVVRSRHRHYNYYDHHSVSSVVSSVSSPDDHDDPVSNVSSVVSGDRDHDPPNND

Solvent-accessible surface area: 25401 Å² total; per-residue (Å²): 206,26,141,116,61,87,0,11,100,2,101,1,93,0,0,17,4,2,6,0,10,4,59,7,46,140,76,52,109,98,0,121,132,12,0,70,34,2,28,145,42,30,2,16,1,0,1,9,4,69,4,59,145,66,14,10,65,21,102,23,0,1,95,4,5,116,85,67,35,135,88,5,16,0,0,1,87,15,84,56,63,136,6,52,105,21,0,143,72,7,18,152,81,0,113,24,116,56,0,2,0,0,0,17,47,67,10,39,63,133,48,63,12,84,78,6,16,72,0,1,40,50,5,62,149,108,40,35,1,88,27,1,0,2,19,12,54,73,0,9,1,0,28,52,1,9,171,108,17,87,8,8,0,0,2,0,20,0,0,0,9,1,5,35,0,20,37,2,11,71,21,0,85,118,66,26,11,9,0,0,0,49,5,2,19,0,127,11,24,2,22,220,151,114,19,60,158,64,103,38,34,90,54,9,151,39,82,40,5,83,117,8,56,121,46,3,27,120,118,32,70,31,40,18,0,0,0,6,0,0,9,27,11,132,5,0,2,0,0,5,5,29,7,95,36,22,109,78,4,94,48,8,8,111,1,5,66,25,100,86,16,79,76,133,34,75,98,83,0,30,120,63,0,59,18,27,16,4,90,101,80,2,110,206,23,117,114,63,41,0,9,101,3,32,1,34,0,0,17,0,1,2,10,0,132,26,5,36,92,86,58,94,62,0,101,120,0,0,73,19,0,30,132,52,37,5,22,0,0,4,0,0,2,22,34,74,73,0,56,0,0,73,9,0,1,85,9,2,154,86,100,14,64,101,17,16,0,0,0,2,0,0,15,82,41,74,173,84,128,172,40,151,122,65,16,16,29,57,77,36,0,48,102,6,2,115,60,0,23,149,27,2,89,22,57,2,0,2,0,0,0,0,32,22,8,35,74,132,16,61,6,82,65,0,14,82,0,0,46,43,3,55,78,65,0,18,0,23,32,2,0,0,12,7,52,77,0,10,0,0,60,58,0,10,172,104,18,100,8,9,0,0,5,0,34,0,0,0,8,2,25,44,0,38,77,22,9,90,52,0,83,147,70,30,12,10,0,0,0,88,32,6,25,2,204,11,10,2,23,227,138,116,24,62,155,65,102,41,12,86,76,10,147,46,73,27,4,76,112,8,64,120,38,4,20,127,111,26,71,32,40,15,1,0,0,6,0,0,6,26,11,129,5,0,2,0,0,6,4,39,2,55,32,37,102,64,1,103,45,8,12,110,1,9,70,22,94,80,17,78,85,135,31,75,96,72,0,56,156,65,8,70,69,27,63,8,142,128,72,67,156

Secondary structure (DSSP, 8-state):
---EEE-TTSS-EEESB-B-S----S-HHHHHHHHHHHHHTT--EEE-S-BTTB---HHHHHHHHTT-GGG-EEEEE--HHHHHHHHHHHHHHHT-S-EEEEEE-S--TTS-HHHHHHHHHHHHHHTSEEEEEEE---HHHHHHHHHHS---EEEEE-BTTB-GGGGGHHHHHHTT-EEEEE-TTGGGTTSSSPPPTT--BTTB-HHHHHHHHHHS-SSS-HHHHHHHHHHTSTTEEEEE---SSHHHHHHHHHHHTSPPPPHHHHHHHHHHS------SS--/---EEE-TTSS-EEESEEEEGGGG-S-HHHHHHHHHHHHHTT--EEE--TTGGGGHHHHHHHHHHTT--TTSEEEEEE-EE--TT--S-EE---HHHHHHHHHHHHHHHTSS-EEEEEESS--TTS-HHHHHHHHHHHHHHTSEEEEEEE---HHHHHHHHHH----EEEEE-BTTB-GGGGGHHHHHHTT-EEEEE-TTTTTTTSSSPPPTT--BTTB-HHHHHHHHHHS-SSS-HHHHHHHHHHTSTTEEEEEE--SSHHHHHHHHHHHTSPPPPHHHHHHHHHHS------SS--

Radius of gyration: 27.6 Å; Cα contacts (8 Å, |Δi|>4): 1134; chains: 2; bounding box: 69×60×78 Å

CATH classification: 3.20.20.100